Protein AF-A0A4P5W4E5-F1 (afdb_monomer)

Sequence (685 aa):
MIPLLLALTAPAHALDILLYQDASKSKQAQAALTKLGYAYTTATSSTFTTYVTSGTYELLVIDMPSTLPTGSWESAIASHVSRGGMVVMGYWNFDSSSSLQSTFSCSVASDLSSPGAIYRWDTTHPIFTTPYAISDITTRGDVGWADDGDEMRATGTATLPGGYASAVSTTRGAICEANSGATIYNGLLFDDYSGDQDSDGTKDIIELIANEIYYVIYGGCDEDSDGYDSTSTSCGGDDCDDTDAGINPGAAEIAYDGIDQDCDGADLTDVDGDGHDASSVGGDDCDDTDATIFPGATEVPYDGIDQDCDGADLIDVDGDGYDGTRGGGTDCDDTDATVHPGASEVADGVDEDCDGTVDETTDLHDDDGDGWTEEGGDCDDAESTVHPSATETCDGVDEDCDGTIDEETSCGDDDGDGYTEDTGDCHDGDASINPGATETLGNGIDDDCDGIVDDGGGDADGDGASPAGGDCDDGDDTTYAGAPELADGVDNDCDGTIDEGTTAYDDDGDGYSEDGGDCDDTDAFVHPDAPEFENGYDDDCDESVDEGGDRYDDDGDGVTERGGDCDDANADIHPGAAETENGVDDDCDGLVDEGTDAFDADADGTSPADGDCDDAEPWVNPDATERCNDVDDNCDGAVDEGCDGDTASADPSKDGAGDCGCGGGSPVAGALILASALAMARRRR

Mean predicted aligned error: 21.93 Å

Nearest PDB structures (foldseek):
  2d7j-assembly1_A  TM=6.694E-01  e=1.061E-05  Pyrococcus horikoshii OT3
  2a9v-assembly1_A  TM=6.216E-01  e=3.249E-06  Thermoplasma acidophilum
  5tw7-assembly1_D  TM=6.399E-01  e=7.143E-04  Neisseria gonorrhoeae
  5tw7-assembly2_E  TM=6.467E-01  e=9.924E-04  Neisseria gonorrhoeae
  5tw7-assembly2_B  TM=6.276E-01  e=9.292E-04  Neisseria gonorrhoeae

pLDDT: mean 82.84, std 15.13, range [28.61, 97.56]

Solvent-accessible surface area (backbone atoms only — not comparable to full-atom values): 40082 Å² total; per-residue (Å²): 143,79,86,82,82,78,80,80,71,85,78,72,82,79,72,40,31,35,35,38,68,33,92,59,90,65,50,42,70,64,48,12,42,55,74,73,65,56,68,68,48,78,40,48,44,87,43,36,36,60,53,53,66,64,64,74,52,46,36,40,40,35,42,32,76,74,62,70,58,49,77,70,33,67,63,27,52,47,62,31,46,77,71,79,30,26,35,43,36,24,47,48,65,52,79,80,32,66,68,54,28,62,63,50,30,33,43,70,61,42,82,23,60,68,67,69,43,40,25,62,59,47,80,74,46,50,46,38,45,34,91,45,77,51,75,66,52,66,45,74,56,68,78,78,79,69,49,40,13,31,23,26,17,60,36,94,85,25,43,58,52,22,13,57,40,100,57,84,54,83,48,36,13,30,34,36,37,10,80,77,47,28,28,35,43,31,30,43,40,68,67,33,46,66,39,46,88,87,67,86,81,58,37,48,65,31,38,37,52,32,4,43,55,46,27,42,74,50,63,70,27,42,72,59,68,73,80,58,31,19,54,46,92,88,58,62,35,64,18,76,40,51,79,40,78,66,30,22,71,82,40,72,72,60,64,77,72,80,51,48,22,36,48,85,80,60,46,46,50,46,74,58,70,74,82,53,32,22,44,91,87,66,44,66,15,78,44,56,77,41,73,67,30,27,72,73,39,77,64,60,66,60,74,80,50,47,23,29,47,86,80,60,46,47,32,45,72,56,68,74,82,54,36,11,50,85,62,65,47,62,14,80,44,42,78,40,72,68,33,29,72,73,47,70,59,56,87,77,81,49,48,22,30,47,83,78,65,52,19,81,85,39,53,76,29,49,73,60,70,74,81,55,12,48,73,72,42,21,79,46,48,78,46,79,62,31,24,71,79,43,70,57,55,90,78,78,51,52,22,36,46,86,77,64,52,16,45,101,38,68,76,12,48,66,47,66,74,80,48,17,49,77,78,59,27,81,40,38,77,38,71,66,32,26,73,83,46,68,68,65,54,51,75,82,49,42,22,33,56,85,81,70,60,45,91,70,82,85,58,80,69,74,80,76,51,20,77,59,58,47,26,78,43,78,75,45,92,67,30,25,58,75,41,79,54,48,85,78,80,44,52,17,24,59,85,79,63,56,17,58,99,34,68,77,31,50,74,56,68,74,80,46,14,54,74,68,58,23,80,44,45,76,42,73,66,31,26,75,83,36,76,56,51,93,76,81,48,52,26,29,56,82,86,60,66,41,66,95,45,65,81,50,50,77,50,66,70,79,58,15,44,74,71,49,28,79,43,51,78,40,63,75,32,29,71,74,47,73,47,56,93,75,82,48,47,24,27,50,84,81,60,56,19,58,94,38,55,74,33,49,73,55,69,72,82,54,16,47,69,79,44,26,75,43,58,78,43,78,63,30,25,64,86,42,74,60,50,87,73,87,42,47,22,26,46,81,83,56,63,36,71,86,72,83,77,84,85,88,84,85,82,95,78,82,86,79,87,83,87,89,82,90,81,88,80,84,87,82,87,82,86,81,90,83,88,89,83,90,81,88,83,86,79,91,131

Foldseek 3Di:
DDDDPDDDDDDDPQAAEEEEAPPFPVCLLVLLCVVVVHDYDYDDLACQLVVLQVLPHQEYEEFAPDDHRDDPNLVSVLVQVVVVGFYDYEHLPCQVPPSVCVSLQKHFLDWDLPAAWKQFQPQPPQLCPPPDNFHTQGAWPCPDPSRFFTFMAHHDPKDQRMFRDNYDDRGTGQWIAGPQLRYIYGRGRLSGGDDDVVPPVDGSSSSSSNSSVVCNQQVRQQQPPLPFGDCPPSTNTQFPDSPDSQAELPHDADAPPFDRRNSPPGHDQQQCPLPWGDVVNPTQFPDSVDSQAEQPHDADALPFDNRNSPPGGPQQQCPLPFGDVSNPTQFPDSNDSQQEQCHDADPDFDNSNRPPDHRQVHQPDQVCPLPAGNVSQFPCSNDNQADLPHDADPPFDNRNNPPFHRPPHQPGQQCPLPAGVVNPFPCSNDNQAECPHDAPAQPQHNRNNPPDHHPDDDADCPLPAHPSRAAPDSNDNQAGQPHDADPPFDRRNNPPDHRPPHQVDQQCPLPAGVVNVFPDSPDNQADCVHDADQPQDNRNNPPDHRPPDQPDQQCPLPAGVVSQFPCSVDNQAEQCHQADPDQDNSNNPPDHRPPHQPDQQCPLPAGNVNQFPDSNDSQQELVHDADQPQDNSNNPPDHRPPVPDDDDDDDDDDDDDDDDDDDDDDDDDDDDDDDDDDDDDDDDD

Structure (mmCIF, N/CA/C/O backbone):
data_AF-A0A4P5W4E5-F1
#
_entry.id   AF-A0A4P5W4E5-F1
#
loop_
_atom_site.group_PDB
_atom_site.id
_atom_site.type_symbol
_atom_site.label_atom_id
_atom_site.label_alt_id
_atom_site.label_comp_id
_atom_site.label_asym_id
_atom_site.label_entity_id
_atom_site.label_seq_id
_atom_site.pdbx_PDB_ins_code
_atom_site.Cartn_x
_atom_site.Cartn_y
_atom_site.Cartn_z
_atom_site.occupancy
_atom_site.B_iso_or_equiv
_atom_site.auth_seq_id
_atom_site.auth_comp_id
_atom_site.auth_asym_id
_atom_site.auth_atom_id
_atom_site.pdbx_PDB_model_num
ATOM 1 N N . MET A 1 1 ? -38.471 7.414 11.789 1.00 36.84 1 MET A N 1
ATOM 2 C CA . MET A 1 1 ? -38.963 6.470 12.818 1.00 36.84 1 MET A CA 1
ATOM 3 C C . MET A 1 1 ? -38.625 5.066 12.358 1.00 36.84 1 MET A C 1
ATOM 5 O O . MET A 1 1 ? -39.266 4.591 11.433 1.00 36.84 1 MET A O 1
ATOM 9 N N . ILE A 1 2 ? -37.620 4.442 12.967 1.00 28.61 2 ILE A N 1
ATOM 10 C CA . ILE A 1 2 ? -37.262 3.030 12.779 1.00 28.61 2 ILE A CA 1
ATOM 11 C C . ILE A 1 2 ? -36.905 2.518 14.182 1.00 28.61 2 ILE A C 1
ATOM 13 O O . ILE A 1 2 ? -36.068 3.151 14.824 1.00 28.61 2 ILE A O 1
ATOM 17 N N . PRO A 1 3 ? -37.547 1.462 14.710 1.00 39.03 3 PRO A N 1
ATOM 18 C CA . PRO A 1 3 ? -37.138 0.866 15.973 1.00 39.03 3 PRO A CA 1
ATOM 19 C C . PRO A 1 3 ? -35.997 -0.122 15.711 1.00 39.03 3 PRO A C 1
ATOM 21 O O . PRO A 1 3 ? -36.215 -1.174 15.110 1.00 39.03 3 PRO A O 1
ATOM 24 N N . LEU A 1 4 ? -34.786 0.209 16.162 1.00 32.41 4 LEU A N 1
ATOM 25 C CA . LEU A 1 4 ? -33.677 -0.740 16.163 1.00 32.41 4 LEU A CA 1
ATOM 26 C C . LEU A 1 4 ? -33.928 -1.773 17.270 1.00 32.41 4 LEU A C 1
ATOM 28 O O . LEU A 1 4 ? -33.843 -1.467 18.458 1.00 32.41 4 LEU A O 1
ATOM 32 N N . LEU A 1 5 ? -34.295 -2.988 16.871 1.00 39.00 5 LEU A N 1
ATOM 33 C CA . LEU A 1 5 ? -34.493 -4.111 17.779 1.00 39.00 5 LEU A CA 1
ATOM 34 C C . LEU A 1 5 ? -33.139 -4.792 18.018 1.00 39.00 5 LEU A C 1
ATOM 36 O O . LEU A 1 5 ? -32.816 -5.768 17.343 1.00 39.00 5 LEU A O 1
ATOM 40 N N . LEU A 1 6 ? -32.338 -4.262 18.945 1.00 32.84 6 LEU A N 1
ATOM 41 C CA . LEU A 1 6 ? -31.086 -4.913 19.327 1.00 32.84 6 LEU A CA 1
ATOM 42 C C . LEU A 1 6 ? -31.398 -6.156 20.173 1.00 32.84 6 LEU A C 1
ATOM 44 O O . LEU A 1 6 ? -32.130 -6.091 21.164 1.00 32.84 6 LEU A O 1
ATOM 48 N N . ALA A 1 7 ? -30.896 -7.308 19.737 1.00 34.34 7 ALA A N 1
ATOM 49 C CA . ALA A 1 7 ? -31.124 -8.575 20.413 1.00 34.34 7 ALA A CA 1
ATOM 50 C C . ALA A 1 7 ? -30.171 -8.704 21.605 1.00 34.34 7 ALA A C 1
ATOM 52 O O . ALA A 1 7 ? -28.970 -8.868 21.409 1.00 34.34 7 ALA A O 1
ATOM 53 N N . LEU A 1 8 ? -30.706 -8.682 22.830 1.00 31.12 8 LEU A N 1
ATOM 54 C CA . LEU A 1 8 ? -29.925 -9.096 23.992 1.00 31.12 8 LEU A CA 1
ATOM 55 C C . LEU A 1 8 ? -29.570 -10.584 23.883 1.00 31.12 8 LEU A C 1
ATOM 57 O O . LEU A 1 8 ? -30.403 -11.433 23.541 1.00 31.12 8 LEU A O 1
ATOM 61 N N . THR A 1 9 ? -28.317 -10.867 24.216 1.00 33.41 9 THR A N 1
ATOM 62 C CA . THR A 1 9 ? -27.758 -12.190 24.483 1.00 33.41 9 THR A CA 1
ATOM 63 C C . THR A 1 9 ? -28.463 -12.863 25.675 1.00 33.41 9 THR A C 1
ATOM 65 O O . THR A 1 9 ? -29.394 -12.319 26.274 1.00 33.41 9 THR A O 1
ATOM 68 N N . ALA A 1 10 ? -28.101 -14.117 25.975 1.00 29.52 10 ALA A N 1
ATOM 69 C CA . ALA A 1 10 ? -28.757 -14.897 27.028 1.00 29.52 10 ALA A CA 1
ATOM 70 C C . ALA A 1 10 ? -28.756 -14.143 28.376 1.00 29.52 10 ALA A C 1
ATOM 72 O O . ALA A 1 10 ? -27.764 -13.492 28.693 1.00 29.52 10 ALA A O 1
ATOM 73 N N . PRO A 1 11 ? -29.838 -14.221 29.174 1.00 30.94 11 PRO A N 1
ATOM 74 C CA . PRO A 1 11 ? -29.999 -13.339 30.320 1.00 30.94 11 PRO A CA 1
ATOM 75 C C . PRO A 1 11 ? -28.899 -13.567 31.358 1.00 30.94 11 PRO A C 1
ATOM 77 O O . PRO A 1 11 ? -28.690 -14.702 31.802 1.00 30.94 11 PRO A O 1
ATOM 80 N N . ALA A 1 12 ? -28.290 -12.463 31.800 1.00 40.44 12 ALA A N 1
ATOM 81 C CA . ALA A 1 12 ? -27.654 -12.375 33.108 1.00 40.44 12 ALA A CA 1
ATOM 82 C C . ALA A 1 12 ? -28.586 -12.973 34.178 1.00 40.44 12 ALA A C 1
ATOM 84 O O . ALA A 1 12 ? -29.815 -12.956 34.027 1.00 40.44 12 ALA A O 1
ATOM 85 N N . HIS A 1 13 ? -28.008 -13.558 35.231 1.00 48.34 13 HIS A N 1
ATOM 86 C CA . HIS A 1 13 ? -28.773 -14.294 36.239 1.00 48.34 13 HIS A CA 1
ATOM 87 C C . HIS A 1 13 ? -29.933 -13.437 36.769 1.00 48.34 13 HIS A C 1
ATOM 89 O O . HIS A 1 13 ? -29.733 -12.318 37.231 1.00 48.34 13 HIS A O 1
ATOM 95 N N . ALA A 1 14 ? -31.165 -13.944 36.665 1.00 64.75 14 ALA A N 1
ATOM 96 C CA . ALA A 1 14 ? -32.332 -13.194 37.107 1.00 64.75 14 ALA A CA 1
ATOM 97 C C . ALA A 1 14 ? -32.308 -13.086 38.639 1.00 64.75 14 ALA A C 1
ATOM 99 O O . ALA A 1 14 ? -32.556 -14.083 39.315 1.00 64.75 14 ALA A O 1
ATOM 100 N N . LEU A 1 15 ? -32.016 -11.882 39.141 1.00 83.00 15 LEU A N 1
ATOM 101 C CA . LEU A 1 15 ? -31.786 -11.577 40.555 1.00 83.00 15 LEU A CA 1
ATOM 102 C C . LEU A 1 15 ? -32.822 -12.236 41.487 1.00 83.00 15 LEU A C 1
ATOM 104 O O . LEU A 1 15 ? -34.023 -11.949 41.415 1.00 83.00 15 LEU A O 1
ATOM 108 N N . ASP A 1 16 ? -32.358 -13.088 42.402 1.00 91.25 16 ASP A N 1
ATOM 109 C CA . ASP A 1 16 ? -33.216 -13.823 43.334 1.00 91.25 16 ASP A CA 1
ATOM 110 C C . ASP A 1 16 ? -33.556 -12.947 44.559 1.00 91.25 16 ASP A C 1
ATOM 112 O O . ASP A 1 16 ? -32.842 -12.909 45.568 1.00 91.25 16 ASP A O 1
ATOM 116 N N . ILE A 1 17 ? -34.687 -12.234 44.492 1.00 95.69 17 ILE A N 1
ATOM 117 C CA . ILE A 1 17 ? -35.141 -11.310 45.548 1.00 95.69 17 ILE A CA 1
ATOM 118 C C . ILE A 1 17 ? -36.043 -12.005 46.580 1.00 95.69 17 ILE A C 1
ATOM 120 O O . ILE A 1 17 ? -37.057 -12.633 46.241 1.00 95.69 17 ILE A O 1
ATOM 124 N N . LEU A 1 18 ? -35.752 -11.803 47.871 1.00 97.44 18 LEU A N 1
ATOM 125 C CA . LEU A 1 18 ? -36.636 -12.183 48.975 1.00 97.44 18 LEU A CA 1
ATOM 126 C C . LEU A 1 18 ? -37.345 -10.971 49.590 1.00 97.44 18 LEU A C 1
ATOM 128 O O . LEU A 1 18 ? -36.722 -10.130 50.232 1.00 97.44 18 LEU A O 1
ATOM 132 N N . LEU A 1 19 ? -38.675 -10.951 49.502 1.00 96.62 19 LEU A N 1
ATOM 133 C CA . LEU A 1 19 ? -39.520 -9.963 50.172 1.00 96.62 19 LEU A CA 1
ATOM 134 C C . LEU A 1 19 ? -40.035 -10.508 51.513 1.00 96.62 19 LEU A C 1
ATOM 136 O O . LEU A 1 19 ? -40.826 -11.456 51.539 1.00 96.62 19 LEU A O 1
ATOM 140 N N . TYR A 1 20 ? -39.679 -9.872 52.628 1.00 95.38 20 TYR A N 1
ATOM 141 C CA . TYR A 1 20 ? -40.405 -10.009 53.892 1.00 95.38 20 TYR A CA 1
ATOM 142 C C . TYR A 1 20 ? -41.242 -8.761 54.138 1.00 95.38 20 TYR A C 1
ATOM 144 O O . TYR A 1 20 ? -40.702 -7.686 54.362 1.00 95.38 20 TYR A O 1
ATOM 152 N N . GLN A 1 21 ? -42.564 -8.910 54.123 1.00 89.62 21 GLN A N 1
ATOM 153 C CA . GLN A 1 21 ? -43.474 -7.818 54.439 1.00 89.62 21 GLN A CA 1
ATOM 154 C C . GLN A 1 21 ? -44.576 -8.321 55.369 1.00 89.62 21 GLN A C 1
ATOM 156 O O . GLN A 1 21 ? -45.424 -9.135 54.987 1.00 89.62 21 GLN A O 1
ATOM 161 N N . ASP A 1 22 ? -44.542 -7.846 56.609 1.00 73.31 22 ASP A N 1
ATOM 162 C CA . ASP A 1 22 ? -45.410 -8.299 57.692 1.00 73.31 22 ASP A CA 1
ATOM 163 C C . ASP A 1 22 ? -46.606 -7.354 57.857 1.00 73.31 22 ASP A C 1
ATOM 165 O O . ASP A 1 22 ? -46.410 -6.157 58.010 1.00 73.31 22 ASP A O 1
ATOM 169 N N . ALA A 1 23 ? -47.834 -7.893 57.820 1.00 62.66 23 ALA A N 1
ATOM 170 C CA . ALA A 1 23 ? -49.099 -7.238 58.207 1.00 62.66 23 ALA A CA 1
ATOM 171 C C . ALA A 1 23 ? -49.368 -5.792 57.704 1.00 62.66 23 ALA A C 1
ATOM 173 O O . ALA A 1 23 ? -50.338 -5.171 58.149 1.00 62.66 23 ALA A O 1
ATOM 174 N N . SER A 1 24 ? -48.559 -5.289 56.768 1.00 63.31 24 SER A N 1
ATOM 175 C CA . SER A 1 24 ? -48.540 -3.898 56.324 1.00 63.31 24 SER A CA 1
ATOM 176 C C . SER A 1 24 ? -49.894 -3.482 55.767 1.00 63.31 24 SER A C 1
ATOM 178 O O . SER A 1 24 ? -50.545 -4.206 55.003 1.00 63.31 24 SER A O 1
ATOM 180 N N . LYS A 1 25 ? -50.340 -2.294 56.166 1.00 70.88 25 LYS A N 1
ATOM 181 C CA . LYS A 1 25 ? -51.621 -1.728 55.737 1.00 70.88 25 LYS A CA 1
ATOM 182 C C . LYS A 1 25 ? -51.551 -1.245 54.290 1.00 70.88 25 LYS A C 1
ATOM 184 O O . LYS A 1 25 ? -52.568 -1.310 53.600 1.00 70.88 25 LYS A O 1
ATOM 189 N N . SER A 1 26 ? -50.381 -0.792 53.836 1.00 77.44 26 SER A N 1
ATOM 190 C CA . SER A 1 26 ? -50.183 -0.158 52.527 1.00 77.44 26 SER A CA 1
ATOM 191 C C . SER A 1 26 ? -49.352 -0.978 51.536 1.00 77.44 26 SER A C 1
ATOM 193 O O . SER A 1 26 ? -49.373 -0.642 50.355 1.00 77.44 26 SER A O 1
ATOM 195 N N . LYS A 1 27 ? -48.661 -2.048 51.967 1.00 88.69 27 LYS A N 1
ATOM 196 C CA . LYS A 1 27 ? -47.899 -2.974 51.098 1.00 88.69 27 LYS A CA 1
ATOM 197 C C . LYS A 1 27 ? -46.859 -2.303 50.184 1.00 88.69 27 LYS A C 1
ATOM 199 O O . LYS A 1 27 ? -46.694 -2.673 49.024 1.00 88.69 27 LYS A O 1
ATOM 204 N N . GLN A 1 28 ? -46.131 -1.323 50.710 1.00 91.31 28 GLN A N 1
ATOM 205 C CA . GLN A 1 28 ? -45.335 -0.405 49.886 1.00 91.31 28 GLN A CA 1
ATOM 206 C C . GLN A 1 28 ? -44.097 -1.051 49.259 1.00 91.31 28 GLN A C 1
ATOM 208 O O . GLN A 1 28 ? -43.925 -0.945 48.051 1.00 91.31 28 GLN A O 1
ATOM 213 N N . ALA A 1 29 ? -43.317 -1.824 50.021 1.00 93.19 29 ALA A N 1
ATOM 214 C CA . ALA A 1 29 ? -42.176 -2.566 49.476 1.00 93.19 29 ALA A CA 1
ATOM 215 C C . ALA A 1 29 ? -42.573 -3.567 48.367 1.00 93.19 29 ALA A C 1
ATOM 217 O O . ALA A 1 29 ? -41.891 -3.681 47.351 1.00 93.19 29 ALA A O 1
ATOM 218 N N . GLN A 1 30 ? -43.728 -4.237 48.499 1.00 94.56 30 GLN A N 1
ATOM 219 C CA . GLN A 1 30 ? -44.284 -5.053 47.413 1.00 94.56 30 GLN A CA 1
ATOM 220 C C . GLN A 1 30 ? -44.621 -4.204 46.170 1.00 94.56 30 GLN A C 1
ATOM 222 O O . GLN A 1 30 ? -44.399 -4.646 45.041 1.00 94.56 30 GLN A O 1
ATOM 227 N N . ALA A 1 31 ? -45.172 -3.001 46.361 1.00 94.38 31 ALA A N 1
ATOM 228 C CA . ALA A 1 31 ? -45.505 -2.092 45.267 1.00 94.38 31 ALA A CA 1
ATOM 229 C C . ALA A 1 31 ? -44.253 -1.548 44.559 1.00 94.38 31 ALA A C 1
ATOM 231 O O . ALA A 1 31 ? -44.268 -1.474 43.336 1.00 94.38 31 ALA A O 1
ATOM 232 N N . ALA A 1 32 ? -43.172 -1.260 45.293 1.00 96.00 32 ALA A N 1
ATOM 233 C CA . ALA A 1 32 ? -41.890 -0.811 44.747 1.00 96.00 32 ALA A CA 1
ATOM 234 C C . ALA A 1 32 ? -41.263 -1.868 43.824 1.00 96.00 32 ALA A C 1
ATOM 236 O O . ALA A 1 32 ? -41.048 -1.601 42.645 1.00 96.00 32 ALA A O 1
ATOM 237 N N . LEU A 1 33 ? -41.116 -3.109 44.308 1.00 95.06 33 LEU A N 1
ATOM 238 C CA . LEU A 1 33 ? -40.672 -4.246 43.484 1.00 95.06 33 LEU A CA 1
ATOM 239 C C . LEU A 1 33 ? -41.556 -4.455 42.244 1.00 95.06 33 LEU A C 1
ATOM 241 O O . LEU A 1 33 ? -41.061 -4.756 41.163 1.00 95.06 33 LEU A O 1
ATOM 245 N N . THR A 1 34 ? -42.870 -4.253 42.384 1.00 94.00 34 THR A N 1
ATOM 246 C CA . THR A 1 34 ? -43.810 -4.355 41.257 1.00 94.00 34 THR A CA 1
ATOM 247 C C . THR A 1 34 ? -43.674 -3.185 40.265 1.00 94.00 34 THR A C 1
ATOM 249 O O . THR A 1 34 ? -43.830 -3.415 39.068 1.00 94.00 34 THR A O 1
ATOM 252 N N . LYS A 1 35 ? -43.365 -1.957 40.720 1.00 92.06 35 LYS A N 1
ATOM 253 C CA . LYS A 1 35 ? -43.110 -0.774 39.865 1.00 92.06 35 LYS A CA 1
ATOM 254 C C . LYS A 1 35 ? -41.807 -0.939 39.069 1.00 92.06 35 LYS A C 1
ATOM 256 O O . LYS A 1 35 ? -41.793 -0.600 37.892 1.00 92.06 35 LYS A O 1
ATOM 261 N N . LEU A 1 36 ? -40.784 -1.559 39.665 1.00 91.75 36 LEU A N 1
ATOM 262 C CA . LEU A 1 36 ? -39.530 -1.949 38.998 1.00 91.75 36 LEU A CA 1
ATOM 263 C C . LEU A 1 36 ? -39.660 -3.179 38.077 1.00 91.75 36 LEU A C 1
ATOM 265 O O . LEU A 1 36 ? -38.757 -3.466 37.301 1.00 91.75 36 LEU A O 1
ATOM 269 N N . GLY A 1 37 ? -40.759 -3.935 38.161 1.00 92.25 37 GLY A N 1
ATOM 270 C CA . GLY A 1 37 ? -40.972 -5.147 37.362 1.00 92.25 37 GLY A CA 1
ATOM 271 C C . GLY A 1 37 ? -40.239 -6.402 37.856 1.00 92.25 37 GLY A C 1
ATOM 272 O O . GLY A 1 37 ? -40.313 -7.438 37.194 1.00 92.25 37 GLY A O 1
ATOM 273 N N . TYR A 1 38 ? -39.579 -6.358 39.018 1.00 91.44 38 TYR A N 1
ATOM 274 C CA . TYR A 1 38 ? -38.835 -7.500 39.549 1.00 91.44 38 TYR A CA 1
ATOM 275 C C . TYR A 1 38 ? -39.738 -8.633 40.056 1.00 91.44 38 TYR A C 1
ATOM 277 O O . TYR A 1 38 ? -40.759 -8.422 40.720 1.00 91.44 38 TYR A O 1
ATOM 285 N N . ALA A 1 39 ? -39.305 -9.871 39.805 1.00 92.31 39 ALA A N 1
ATOM 286 C CA . ALA A 1 39 ? -39.844 -11.056 40.460 1.00 92.31 39 ALA A CA 1
ATOM 287 C C . ALA A 1 39 ? -39.279 -11.184 41.887 1.00 92.31 39 ALA A C 1
ATOM 289 O O . ALA A 1 39 ? -38.142 -10.815 42.153 1.00 92.31 39 ALA A O 1
ATOM 290 N N . TYR A 1 40 ? -40.074 -11.715 42.818 1.00 94.38 40 TYR A N 1
ATOM 291 C CA . TYR A 1 40 ? -39.660 -11.900 44.211 1.00 94.38 40 TYR A CA 1
ATOM 292 C C . TYR A 1 40 ? -40.377 -13.082 44.864 1.00 94.38 40 TYR A C 1
ATOM 294 O O . TYR A 1 40 ? -41.544 -13.371 44.576 1.00 94.38 40 TYR A O 1
ATOM 302 N N . THR A 1 41 ? -39.713 -13.723 45.826 1.00 96.19 41 THR A N 1
ATOM 303 C CA . THR A 1 41 ? -40.347 -14.703 46.717 1.00 96.19 41 THR A CA 1
ATOM 304 C C . THR A 1 41 ? -40.777 -14.036 48.020 1.00 96.19 41 THR A C 1
ATOM 306 O O . THR A 1 41 ? -39.977 -13.415 48.712 1.00 96.19 41 THR A O 1
ATOM 309 N N . THR A 1 42 ? -42.049 -14.184 48.403 1.00 94.94 42 THR A N 1
ATOM 310 C CA . THR A 1 42 ? -42.546 -13.659 49.685 1.00 94.94 42 THR A CA 1
ATOM 311 C C . THR A 1 42 ? -42.277 -14.629 50.840 1.00 94.94 42 THR A C 1
ATOM 313 O O . THR A 1 42 ? -42.753 -15.768 50.847 1.00 94.94 42 THR A O 1
ATOM 316 N N . ALA A 1 43 ? -41.565 -14.163 51.863 1.00 94.44 43 ALA A N 1
ATOM 317 C CA . ALA A 1 43 ? -41.368 -14.866 53.124 1.00 94.44 43 ALA A CA 1
ATOM 318 C C . ALA A 1 43 ? -42.520 -14.627 54.120 1.00 94.44 43 ALA A C 1
ATOM 320 O O . ALA A 1 43 ? -43.167 -13.583 54.131 1.00 94.44 43 ALA A O 1
ATOM 321 N N . THR A 1 44 ? -42.742 -15.591 55.017 1.00 93.19 44 THR A N 1
ATOM 322 C CA . THR A 1 44 ? -43.600 -15.440 56.204 1.00 93.19 44 THR A CA 1
ATOM 323 C C . THR A 1 44 ? -42.747 -15.475 57.470 1.00 93.19 44 THR A C 1
ATOM 325 O O . THR A 1 44 ? -41.600 -15.927 57.437 1.00 93.19 44 THR A O 1
ATOM 328 N N . SER A 1 45 ? -43.298 -15.048 58.614 1.00 92.44 45 SER A N 1
ATOM 329 C CA . SER A 1 45 ? -42.563 -15.018 59.894 1.00 92.44 45 SER A CA 1
ATOM 330 C C . SER A 1 45 ? -41.967 -16.391 60.274 1.00 92.44 45 SER A C 1
ATOM 332 O O . SER A 1 45 ? -40.928 -16.466 60.929 1.00 92.44 45 SER A O 1
ATOM 334 N N . SER A 1 46 ? -42.554 -17.500 59.805 1.00 93.62 46 SER A N 1
ATOM 335 C CA . SER A 1 46 ? -42.020 -18.854 60.016 1.00 93.62 46 SER A CA 1
ATOM 336 C C . SER A 1 46 ? -41.044 -19.360 58.946 1.00 93.62 46 SER A C 1
ATOM 338 O O . SER A 1 46 ? -40.436 -20.403 59.167 1.00 93.62 46 SER A O 1
ATOM 340 N N . THR A 1 47 ? -40.911 -18.695 57.791 1.00 95.00 47 THR A N 1
ATOM 341 C CA . THR A 1 47 ? -40.035 -19.148 56.688 1.00 95.00 47 THR A CA 1
ATOM 342 C C . THR A 1 47 ? -38.848 -18.231 56.405 1.00 95.00 47 THR A C 1
ATOM 344 O O . THR A 1 47 ? -37.836 -18.728 55.918 1.00 95.00 47 THR A O 1
ATOM 347 N N . PHE A 1 48 ? -38.927 -16.940 56.752 1.00 96.00 48 PHE A N 1
ATOM 348 C CA . PHE A 1 48 ? -37.892 -15.936 56.468 1.00 96.00 48 PHE A CA 1
ATOM 349 C C . PHE A 1 48 ? -36.478 -16.396 56.840 1.00 96.00 48 PHE A C 1
ATOM 351 O O . PHE A 1 48 ? -35.623 -16.506 55.968 1.00 96.00 48 PHE A O 1
ATOM 358 N N . THR A 1 49 ? -36.252 -16.762 58.106 1.00 96.38 49 THR A N 1
ATOM 359 C CA . THR A 1 49 ? -34.936 -17.209 58.588 1.00 96.38 49 THR A CA 1
ATOM 360 C C . THR A 1 49 ? -34.401 -18.385 57.773 1.00 96.38 49 THR A C 1
ATOM 362 O O . THR A 1 49 ? -33.230 -18.393 57.418 1.00 96.38 49 THR A O 1
ATOM 365 N N . THR A 1 50 ? -35.252 -19.355 57.416 1.00 95.81 50 THR A N 1
ATOM 366 C CA . THR A 1 50 ? -34.857 -20.506 56.589 1.00 95.81 50 THR A CA 1
ATOM 367 C C . THR A 1 50 ? -34.456 -20.084 55.179 1.00 95.81 50 THR A C 1
ATOM 369 O O . THR A 1 50 ? -33.446 -20.572 54.681 1.00 95.81 50 THR A O 1
ATOM 372 N N . TYR A 1 51 ? -35.201 -19.167 54.560 1.00 96.38 51 TYR A N 1
ATOM 373 C CA . TYR A 1 51 ? -34.897 -18.647 53.228 1.00 96.38 51 TYR A CA 1
ATOM 374 C C . TYR A 1 51 ? -33.596 -17.832 53.211 1.00 96.38 51 TYR A C 1
ATOM 376 O O . TYR A 1 51 ? -32.711 -18.152 52.423 1.00 96.38 51 TYR A O 1
ATOM 384 N N . VAL A 1 52 ? -33.396 -16.894 54.142 1.00 95.69 52 VAL A N 1
ATOM 385 C CA . VAL A 1 52 ? -32.137 -16.125 54.237 1.00 95.69 52 VAL A CA 1
ATOM 386 C C . VAL A 1 52 ? -30.931 -17.046 54.479 1.00 95.69 52 VAL A C 1
ATOM 388 O O . VAL A 1 52 ? -29.911 -16.929 53.802 1.00 95.69 52 VAL A O 1
ATOM 391 N N . THR A 1 53 ? -31.050 -18.029 55.385 1.00 94.50 53 THR A N 1
ATOM 392 C CA . THR A 1 53 ? -29.955 -18.988 55.652 1.00 94.50 53 THR A CA 1
ATOM 393 C C . THR A 1 53 ? -29.729 -20.025 54.550 1.00 94.50 53 THR A C 1
ATOM 395 O O . THR A 1 53 ? -28.733 -20.741 54.611 1.00 94.50 53 THR A O 1
ATOM 398 N N . SER A 1 54 ? -30.620 -20.133 53.557 1.00 92.12 54 SER A N 1
ATOM 399 C CA . SER A 1 54 ? -30.400 -21.026 52.410 1.00 92.12 54 SER A CA 1
ATOM 400 C C . SER A 1 54 ? -29.321 -20.503 51.460 1.00 92.12 54 SER A C 1
ATOM 402 O O . SER A 1 54 ? -28.719 -21.290 50.737 1.00 92.12 54 SER A O 1
ATOM 404 N N . GLY A 1 55 ? -29.053 -19.192 51.502 1.00 85.06 55 GLY A N 1
ATOM 405 C CA . GLY A 1 55 ? -28.030 -18.539 50.694 1.00 85.06 55 GLY A CA 1
ATOM 406 C C . GLY A 1 55 ? -28.410 -18.291 49.235 1.00 85.06 55 GLY A C 1
ATOM 407 O O . GLY A 1 55 ? -27.566 -17.763 48.528 1.00 85.06 55 GLY A O 1
ATOM 408 N N . THR A 1 56 ? -29.629 -18.642 48.804 1.00 88.19 56 THR A N 1
ATOM 409 C CA . THR A 1 56 ? -30.073 -18.519 47.401 1.00 88.19 56 THR A CA 1
ATOM 410 C C . THR A 1 56 ? -30.446 -17.103 46.986 1.00 88.19 56 THR A C 1
ATOM 412 O O . THR A 1 56 ? -30.356 -16.790 45.815 1.00 88.19 56 THR A O 1
ATOM 415 N N . TYR A 1 57 ? -30.909 -16.278 47.926 1.00 92.88 57 TYR A N 1
ATOM 416 C CA . TYR A 1 57 ? -31.358 -14.919 47.635 1.00 92.88 57 TYR A CA 1
ATOM 417 C C . TYR A 1 57 ? -30.195 -13.939 47.718 1.00 92.88 57 TYR A C 1
ATOM 419 O O . TYR A 1 57 ? -29.379 -14.038 48.642 1.00 92.88 57 TYR A O 1
ATOM 427 N N . GLU A 1 58 ? -30.169 -13.005 46.774 1.00 92.12 58 GLU A N 1
ATOM 428 C CA . GLU A 1 58 ? -29.118 -12.003 46.567 1.00 92.12 58 GLU A CA 1
ATOM 429 C C . GLU A 1 58 ? -29.499 -10.667 47.215 1.00 92.12 58 GLU A C 1
ATOM 431 O O . GLU A 1 58 ? -28.664 -10.057 47.878 1.00 92.12 58 GLU A O 1
ATOM 436 N N . LEU A 1 59 ? -30.780 -10.284 47.117 1.00 94.56 59 LEU A N 1
ATOM 437 C CA . LEU A 1 59 ? -31.360 -9.099 47.754 1.00 94.56 59 LEU A CA 1
ATOM 438 C C . LEU A 1 59 ? -32.467 -9.479 48.749 1.00 94.56 59 LEU A C 1
ATOM 440 O O . LEU A 1 59 ? -33.409 -10.209 48.419 1.00 94.56 59 LEU A O 1
ATOM 444 N N . LEU A 1 60 ? -32.404 -8.914 49.957 1.00 97.56 60 LEU A N 1
ATOM 445 C CA . LEU A 1 60 ? -33.496 -8.937 50.933 1.00 97.56 60 LEU A CA 1
ATOM 446 C C . LEU A 1 60 ? -34.209 -7.580 50.975 1.00 97.56 60 LEU A C 1
ATOM 448 O O . LEU A 1 60 ? -33.626 -6.583 51.394 1.00 97.56 60 LEU A O 1
ATOM 452 N N . VAL A 1 61 ? -35.499 -7.560 50.641 1.00 97.19 61 VAL A N 1
ATOM 453 C CA . VAL A 1 61 ? -36.372 -6.396 50.855 1.00 97.19 61 VAL A CA 1
ATOM 454 C C . VAL A 1 61 ? -37.248 -6.664 52.075 1.00 97.19 61 VAL A C 1
ATOM 456 O O . VAL A 1 61 ? -38.005 -7.638 52.111 1.00 97.19 61 VAL A O 1
ATOM 459 N N . ILE A 1 62 ? -37.124 -5.830 53.106 1.00 95.31 62 ILE A N 1
ATOM 460 C CA . ILE A 1 62 ? -37.656 -6.094 54.446 1.00 95.31 62 ILE A CA 1
ATOM 461 C C . ILE A 1 62 ? -38.492 -4.899 54.924 1.00 95.31 62 ILE A C 1
ATOM 463 O O . ILE A 1 62 ? -37.970 -3.823 55.186 1.00 95.31 62 ILE A O 1
ATOM 467 N N . ASP A 1 63 ? -39.795 -5.104 55.093 1.00 92.38 63 ASP A N 1
ATOM 468 C CA . ASP A 1 63 ? -40.738 -4.129 55.651 1.00 92.38 63 ASP A CA 1
ATOM 469 C C . ASP A 1 63 ? -41.395 -4.725 56.903 1.00 92.38 63 ASP A C 1
ATOM 471 O O . ASP A 1 63 ? -42.242 -5.627 56.821 1.00 92.38 63 ASP A O 1
ATOM 475 N N . MET A 1 64 ? -40.940 -4.264 58.072 1.00 88.81 64 MET A N 1
ATOM 476 C CA . MET A 1 64 ? -41.349 -4.776 59.382 1.00 88.81 64 MET A CA 1
ATOM 477 C C . MET A 1 64 ? -41.930 -3.669 60.260 1.00 88.81 64 MET A C 1
ATOM 479 O O . MET A 1 64 ? -41.238 -3.173 61.153 1.00 88.81 64 MET A O 1
ATOM 483 N N . PRO A 1 65 ? -43.210 -3.305 60.066 1.00 84.12 65 PRO A N 1
ATOM 484 C CA . PRO A 1 65 ? -43.916 -2.392 60.953 1.00 84.12 65 PRO A CA 1
ATOM 485 C C . PRO A 1 65 ? -44.422 -3.058 62.244 1.00 84.12 65 PRO A C 1
ATOM 487 O O . PRO A 1 65 ? -44.843 -2.336 63.142 1.00 84.12 65 PRO A O 1
ATOM 490 N N . SER A 1 66 ? -44.442 -4.401 62.382 1.00 82.56 66 SER A N 1
ATOM 491 C CA . SER A 1 66 ? -44.897 -5.018 63.647 1.00 82.56 66 SER A CA 1
ATOM 492 C C . SER A 1 66 ? -44.397 -6.442 63.964 1.00 82.56 66 SER A C 1
ATOM 494 O O . SER A 1 66 ? -43.809 -6.675 65.025 1.00 82.56 66 SER A O 1
ATOM 496 N N . THR A 1 67 ? -44.647 -7.431 63.104 1.00 86.62 67 THR A N 1
ATOM 497 C CA . THR A 1 67 ? -44.455 -8.864 63.378 1.00 86.62 67 THR A CA 1
ATOM 498 C C . THR A 1 67 ? -43.060 -9.327 62.986 1.00 86.62 67 THR A C 1
ATOM 500 O O . THR A 1 67 ? -42.754 -9.571 61.815 1.00 86.62 67 THR A O 1
ATOM 503 N N . LEU A 1 68 ? -42.240 -9.577 64.003 1.00 90.25 68 LEU A N 1
ATOM 504 C CA . LEU A 1 68 ? -40.905 -10.137 63.828 1.00 90.25 68 LEU A CA 1
ATOM 505 C C . LEU A 1 68 ? -40.932 -11.535 63.174 1.00 90.25 68 LEU A C 1
ATOM 507 O O . LEU A 1 68 ? -41.827 -12.348 63.458 1.00 90.25 68 LEU A O 1
ATOM 511 N N . PRO A 1 69 ? -39.918 -11.878 62.364 1.00 94.00 69 PRO A N 1
ATOM 512 C CA . PRO A 1 69 ? -39.634 -13.255 62.004 1.00 94.00 69 PRO A CA 1
ATOM 513 C C . PRO A 1 69 ? -39.314 -14.122 63.232 1.00 94.00 69 PRO A C 1
ATOM 515 O O . PRO A 1 69 ? -38.874 -13.652 64.282 1.00 94.00 69 PRO A O 1
ATOM 518 N N . THR A 1 70 ? -39.504 -15.430 63.096 1.00 93.19 70 THR A N 1
ATOM 519 C CA . THR A 1 70 ? -39.163 -16.416 64.130 1.00 93.19 70 THR A CA 1
ATOM 520 C C . THR A 1 70 ? -37.778 -17.025 63.904 1.00 93.19 70 THR A C 1
ATOM 522 O O . THR A 1 70 ? -37.313 -17.183 62.775 1.00 93.19 70 THR A O 1
ATOM 525 N N . GLY A 1 71 ? -37.113 -17.415 64.995 1.00 91.31 71 GLY A N 1
ATOM 526 C CA . GLY A 1 71 ? -35.743 -17.933 64.961 1.00 91.31 71 GLY A CA 1
ATOM 527 C C . GLY A 1 71 ? -34.688 -16.826 65.045 1.00 91.31 71 GLY A C 1
ATOM 528 O O . GLY A 1 71 ? -34.972 -15.720 65.494 1.00 91.31 71 GLY A O 1
ATOM 529 N N . SER A 1 72 ? -33.454 -17.138 64.650 1.00 93.62 72 SER A N 1
ATOM 530 C CA . SER A 1 72 ? -32.292 -16.238 64.706 1.00 93.62 72 SER A CA 1
ATOM 531 C C . SER A 1 72 ? -32.193 -15.346 63.461 1.00 93.62 72 SER A C 1
ATOM 533 O O . SER A 1 72 ? -31.201 -15.397 62.734 1.00 93.62 72 SER A O 1
ATOM 535 N N . TRP A 1 73 ? -33.249 -14.584 63.181 1.00 94.94 73 TRP A N 1
ATOM 536 C CA . TRP A 1 73 ? -33.398 -13.834 61.931 1.00 94.94 73 TRP A CA 1
ATOM 537 C C . TRP A 1 73 ? -32.400 -12.674 61.794 1.00 94.94 73 TRP A C 1
ATOM 539 O O . TRP A 1 73 ? -31.805 -12.531 60.732 1.00 94.94 73 TRP A O 1
ATOM 549 N N . GLU A 1 74 ? -32.119 -11.925 62.866 1.00 95.44 74 GLU A N 1
ATOM 550 C CA . GLU A 1 74 ? -31.101 -10.857 62.853 1.00 95.44 74 GLU A CA 1
ATOM 551 C C . GLU A 1 74 ? -29.721 -11.397 62.454 1.00 95.44 74 GLU A C 1
ATOM 553 O O . GLU A 1 74 ? -29.027 -10.838 61.610 1.00 95.44 74 GLU A O 1
ATOM 558 N N . SER A 1 75 ? -29.335 -12.542 63.028 1.00 95.62 75 SER A N 1
ATOM 559 C CA . SER A 1 75 ? -28.072 -13.212 62.710 1.00 95.62 75 SER A CA 1
ATOM 560 C C . SER A 1 75 ? -28.054 -13.789 61.293 1.00 95.62 75 SER A C 1
ATOM 562 O O . SER A 1 75 ? -26.979 -13.943 60.721 1.00 95.62 75 SER A O 1
ATOM 564 N N . ALA A 1 76 ? -29.220 -14.107 60.720 1.00 96.62 76 ALA A N 1
ATOM 565 C CA . ALA A 1 76 ? -29.328 -14.523 59.326 1.00 96.62 76 ALA A CA 1
ATOM 566 C C . ALA A 1 76 ? -29.095 -13.339 58.373 1.00 96.62 76 ALA A C 1
ATOM 568 O O . ALA A 1 76 ? -28.357 -13.507 57.408 1.00 96.62 76 ALA A O 1
ATOM 569 N N . ILE A 1 77 ? -29.638 -12.151 58.680 1.00 97.12 77 ILE A N 1
ATOM 570 C CA . ILE A 1 77 ? -29.370 -10.907 57.933 1.00 97.12 77 ILE A CA 1
ATOM 571 C C . ILE A 1 77 ? -27.882 -10.542 58.031 1.00 97.12 77 ILE A C 1
ATOM 573 O O . ILE A 1 77 ? -27.232 -10.363 57.007 1.00 97.12 77 ILE A O 1
ATOM 577 N N . ALA A 1 78 ? -27.300 -10.544 59.235 1.00 95.44 78 ALA A N 1
ATOM 578 C CA . ALA A 1 78 ? -25.867 -10.289 59.415 1.00 95.44 78 ALA A CA 1
ATOM 579 C C . ALA A 1 78 ? -24.985 -11.273 58.619 1.00 95.44 78 ALA A C 1
ATOM 581 O O . ALA A 1 78 ? -24.000 -10.874 58.007 1.00 95.44 78 ALA A O 1
ATOM 582 N N . SER A 1 79 ? -25.376 -12.552 58.568 1.00 94.81 79 SER A N 1
ATOM 583 C CA . SER A 1 79 ? -24.707 -13.587 57.766 1.00 94.81 79 SER A CA 1
ATOM 584 C C . SER A 1 79 ? -25.013 -13.519 56.261 1.00 94.81 79 SER A C 1
ATOM 586 O O . SER A 1 79 ? -24.447 -14.305 55.497 1.00 94.81 79 SER A O 1
ATOM 588 N N . HIS A 1 80 ? -25.942 -12.671 55.823 1.00 94.88 80 HIS A N 1
ATOM 589 C CA . HIS A 1 80 ? -26.213 -12.399 54.415 1.00 94.88 80 HIS A CA 1
ATOM 590 C C . HIS A 1 80 ? -25.356 -11.225 53.936 1.00 94.88 80 HIS A C 1
ATOM 592 O O . HIS A 1 80 ? -24.573 -11.410 53.009 1.00 94.88 80 HIS A O 1
ATOM 598 N N . VAL A 1 81 ? -25.371 -10.109 54.671 1.00 92.38 81 VAL A N 1
ATOM 599 C CA . VAL A 1 81 ? -24.485 -8.954 54.434 1.00 92.38 81 VAL A CA 1
ATOM 600 C C . VAL A 1 81 ? -23.011 -9.375 54.457 1.00 92.38 81 VAL A C 1
ATOM 602 O O . VAL A 1 81 ? -22.256 -9.047 53.551 1.00 92.38 81 VAL A O 1
ATOM 605 N N . SER A 1 82 ? -22.597 -10.228 55.405 1.00 90.31 82 SER A N 1
ATOM 606 C CA . SER A 1 82 ? -21.214 -10.738 55.461 1.00 90.31 82 SER A CA 1
ATOM 607 C C . SER A 1 82 ? -20.809 -11.671 54.304 1.00 90.31 82 SER A C 1
ATOM 609 O O . SER A 1 82 ? -19.707 -12.219 54.334 1.00 90.31 82 SER A O 1
ATOM 611 N N . ARG A 1 83 ? -21.708 -11.947 53.351 1.00 87.44 83 ARG A N 1
ATOM 612 C CA . ARG A 1 83 ? -21.449 -12.698 52.111 1.00 87.44 83 ARG A CA 1
ATOM 613 C C . ARG A 1 83 ? -21.559 -11.810 50.859 1.00 87.44 83 ARG A C 1
ATOM 615 O O . ARG A 1 83 ? -21.608 -12.367 49.772 1.00 87.44 83 ARG A O 1
ATOM 622 N N . GLY A 1 84 ? -21.639 -10.485 51.016 1.00 84.88 84 GLY A N 1
ATOM 623 C CA . GLY A 1 84 ? -21.907 -9.543 49.920 1.00 84.88 84 GLY A CA 1
ATOM 624 C C . GLY A 1 84 ? -23.388 -9.435 49.536 1.00 84.88 84 GLY A C 1
ATOM 625 O O . GLY A 1 84 ? -23.705 -8.929 48.474 1.00 84.88 84 GLY A O 1
ATOM 626 N N . GLY A 1 85 ? -24.301 -9.949 50.366 1.00 88.56 85 GLY A N 1
ATOM 627 C CA . GLY A 1 85 ? -25.735 -9.923 50.082 1.00 88.56 85 GLY A CA 1
ATOM 628 C C . GLY A 1 85 ? -26.389 -8.573 50.387 1.00 88.56 85 GLY A C 1
ATOM 629 O O . GLY A 1 85 ? -26.169 -8.013 51.467 1.00 88.56 85 GLY A O 1
ATOM 630 N N . MET A 1 86 ? -27.221 -8.093 49.464 1.00 93.19 86 MET A N 1
ATOM 631 C CA . MET A 1 86 ? -27.862 -6.780 49.524 1.00 93.19 86 MET A CA 1
ATOM 632 C C . MET A 1 86 ? -29.065 -6.752 50.474 1.00 93.19 86 MET A C 1
ATOM 634 O O . MET A 1 86 ? -29.822 -7.723 50.587 1.00 93.19 86 MET A O 1
ATOM 638 N N . VAL A 1 87 ? -29.315 -5.611 51.126 1.00 96.44 87 VAL A N 1
ATOM 639 C CA . VAL A 1 87 ? -30.490 -5.448 52.004 1.00 96.44 87 VAL A CA 1
ATOM 640 C C . VAL A 1 87 ? -31.085 -4.044 51.926 1.00 96.44 87 VAL A C 1
ATOM 642 O O . VAL A 1 87 ? -30.400 -3.079 52.239 1.00 96.44 87 VAL A O 1
ATOM 645 N N . VAL A 1 88 ? -32.390 -3.943 51.655 1.00 97.38 88 VAL A N 1
ATOM 646 C CA . VAL A 1 88 ? -33.197 -2.725 51.874 1.00 97.38 88 VAL A CA 1
ATOM 647 C C . VAL A 1 88 ? -34.215 -3.020 52.974 1.00 97.38 88 VAL A C 1
ATOM 649 O O . VAL A 1 88 ? -35.048 -3.918 52.827 1.00 97.38 88 VAL A O 1
ATOM 652 N N . MET A 1 89 ? -34.140 -2.313 54.105 1.00 94.56 89 MET A N 1
ATOM 653 C CA . MET A 1 89 ? -34.873 -2.690 55.321 1.00 94.56 89 MET A CA 1
ATOM 654 C C . MET A 1 89 ? -35.468 -1.503 56.085 1.00 94.56 89 MET A C 1
ATOM 656 O O . MET A 1 89 ? -34.743 -0.578 56.421 1.00 94.56 89 MET A O 1
ATOM 660 N N . GLY A 1 90 ? -36.746 -1.583 56.468 1.00 91.75 90 GLY A N 1
ATOM 661 C CA . GLY A 1 90 ? -37.385 -0.730 57.483 1.00 91.75 90 GLY A CA 1
ATOM 662 C C . GLY A 1 90 ? -37.886 -1.563 58.673 1.00 91.75 90 GLY A C 1
ATOM 663 O O . GLY A 1 90 ? -38.471 -2.635 58.478 1.00 91.75 90 GLY A O 1
ATOM 664 N N . TYR A 1 91 ? -37.632 -1.117 59.911 1.00 90.00 91 TYR A N 1
ATOM 665 C CA . TYR A 1 91 ? -37.937 -1.895 61.124 1.00 90.00 91 TYR A CA 1
ATOM 666 C C . TYR A 1 91 ? -38.134 -1.035 62.382 1.00 90.00 91 TYR A C 1
ATOM 668 O O . TYR A 1 91 ? -37.216 -0.372 62.837 1.00 90.00 91 TYR A O 1
ATOM 676 N N . TRP A 1 92 ? -39.310 -1.137 63.006 1.00 87.12 92 TRP A N 1
ATOM 677 C CA . TRP A 1 92 ? -39.738 -0.267 64.117 1.00 87.12 92 TRP A CA 1
ATOM 678 C C . TRP A 1 92 ? -38.891 -0.308 65.406 1.00 87.12 92 TRP A C 1
ATOM 680 O O . TRP A 1 92 ? -38.989 0.609 66.200 1.00 87.12 92 TRP A O 1
ATOM 690 N N . ASN A 1 93 ? -38.101 -1.359 65.656 1.00 88.19 93 ASN A N 1
ATOM 691 C CA . ASN A 1 93 ? -37.449 -1.612 66.959 1.00 88.19 93 ASN A CA 1
ATOM 692 C C . ASN A 1 93 ? -35.955 -1.951 66.777 1.00 88.19 93 ASN A C 1
ATOM 694 O O . ASN A 1 93 ? -35.405 -2.898 67.362 1.00 88.19 93 ASN A O 1
ATOM 698 N N . PHE A 1 94 ? -35.302 -1.206 65.880 1.00 91.38 94 PHE A N 1
ATOM 699 C CA . PHE A 1 94 ? -33.876 -1.324 65.565 1.00 91.38 94 PHE A CA 1
ATOM 700 C C . PHE A 1 94 ? -32.993 -0.761 66.691 1.00 91.38 94 PHE A C 1
ATOM 702 O O . PHE A 1 94 ? -31.904 -1.294 66.922 1.00 91.38 94 PHE A O 1
ATOM 709 N N . ASP A 1 95 ? -33.490 0.202 67.475 1.00 89.81 95 ASP A N 1
ATOM 710 C CA . ASP A 1 95 ? -32.912 0.685 68.743 1.00 89.81 95 ASP A CA 1
ATOM 711 C C . ASP A 1 95 ? -32.498 -0.453 69.704 1.00 89.81 95 ASP A C 1
ATOM 713 O O . ASP A 1 95 ? -31.427 -0.411 70.321 1.00 89.81 95 ASP A O 1
ATOM 717 N N . SER A 1 96 ? -33.307 -1.513 69.763 1.00 89.94 96 SER A N 1
ATOM 718 C CA . SER A 1 96 ? -33.105 -2.687 70.610 1.00 89.94 96 SER A CA 1
ATOM 719 C C . SER A 1 96 ? -32.106 -3.697 70.025 1.00 89.94 96 SER A C 1
ATOM 721 O O . SER A 1 96 ? -31.625 -4.584 70.741 1.00 89.94 96 SER A O 1
ATOM 723 N N . SER A 1 97 ? -31.772 -3.562 68.737 1.00 91.06 97 SER A N 1
ATOM 724 C CA . SER A 1 97 ? -31.025 -4.539 67.944 1.00 91.06 97 SER A CA 1
ATOM 725 C C . SER A 1 97 ? -29.568 -4.120 67.727 1.00 91.06 97 SER A C 1
ATOM 727 O O . SER A 1 97 ? -29.157 -3.641 66.669 1.00 91.06 97 SER A O 1
ATOM 729 N N . SER A 1 98 ? -28.732 -4.341 68.744 1.00 90.25 98 SER A N 1
ATOM 730 C CA . SER A 1 98 ? -27.290 -4.048 68.657 1.00 90.25 98 SER A CA 1
ATOM 731 C C . SER A 1 98 ? -26.547 -4.887 67.603 1.00 90.25 98 SER A C 1
ATOM 733 O O . SER A 1 98 ? -25.477 -4.488 67.137 1.00 90.25 98 SER A O 1
ATOM 735 N N . SER A 1 99 ? -27.106 -6.037 67.216 1.00 92.31 99 SER A N 1
ATOM 736 C CA . SER A 1 99 ? -26.611 -6.921 66.155 1.00 92.31 99 SER A CA 1
ATOM 737 C C . SER A 1 99 ? -26.747 -6.263 64.778 1.00 92.31 99 SER A C 1
ATOM 739 O O . SER A 1 99 ? -25.760 -6.158 64.047 1.00 92.31 99 SER A O 1
ATOM 741 N N . LEU A 1 100 ? -27.941 -5.763 64.453 1.00 93.81 100 LEU A N 1
ATOM 742 C CA . LEU A 1 100 ? -28.220 -5.078 63.194 1.00 93.81 100 LEU A CA 1
ATOM 743 C C . LEU A 1 100 ? -27.560 -3.697 63.151 1.00 93.81 100 LEU A C 1
ATOM 745 O O . LEU A 1 100 ? -26.906 -3.394 62.159 1.00 93.81 100 LEU A O 1
ATOM 749 N N . GLN A 1 101 ? -27.583 -2.927 64.245 1.00 94.81 101 GLN A N 1
ATOM 750 C CA . GLN A 1 101 ? -26.839 -1.660 64.333 1.00 94.81 101 GLN A CA 1
ATOM 751 C C . GLN A 1 101 ? -25.342 -1.830 64.003 1.00 94.81 101 GLN A C 1
ATOM 753 O O . GLN A 1 101 ? -24.753 -1.001 63.313 1.00 94.81 101 GLN A O 1
ATOM 758 N N . SER A 1 102 ? -24.728 -2.941 64.434 1.00 94.25 102 SER A N 1
ATOM 759 C CA . SER A 1 102 ? -23.335 -3.263 64.079 1.00 94.25 102 SER A CA 1
ATOM 760 C C . SER A 1 102 ? -23.162 -3.731 62.626 1.00 94.25 102 SER A C 1
ATOM 762 O O . SER A 1 102 ? -22.082 -3.575 62.071 1.00 94.25 102 SER A O 1
ATOM 764 N N . THR A 1 103 ? -24.197 -4.324 62.023 1.00 94.62 103 THR A N 1
ATOM 765 C CA . THR A 1 103 ? -24.176 -4.877 60.652 1.00 94.62 103 THR A CA 1
ATOM 766 C C . THR A 1 103 ? -24.313 -3.776 59.599 1.00 94.62 103 THR A C 1
ATOM 768 O O . THR A 1 103 ? -23.575 -3.756 58.622 1.00 94.62 103 THR A O 1
ATOM 771 N N . PHE A 1 104 ? -25.228 -2.833 59.825 1.00 93.56 104 PHE A N 1
ATOM 772 C CA . PHE A 1 104 ? -25.455 -1.667 58.964 1.00 93.56 104 PHE A CA 1
ATOM 773 C C . PHE A 1 104 ? -24.544 -0.485 59.325 1.00 93.56 104 PHE A C 1
ATOM 775 O O . PHE A 1 104 ? -24.737 0.617 58.832 1.00 93.56 104 PHE A O 1
ATOM 782 N N . SER A 1 105 ? -23.588 -0.670 60.245 1.00 94.19 105 SER A N 1
ATOM 783 C CA . SER A 1 105 ? -22.732 0.404 60.771 1.00 94.19 105 SER A CA 1
ATOM 784 C C . SER A 1 105 ? -23.508 1.673 61.183 1.00 94.19 105 SER A C 1
ATOM 786 O O . SER A 1 105 ? -22.988 2.784 61.114 1.00 94.19 105 SER A O 1
ATOM 788 N N . CYS A 1 106 ? -24.738 1.535 61.681 1.00 93.25 106 CYS A N 1
ATOM 789 C CA . CYS A 1 106 ? -25.616 2.649 62.036 1.00 93.25 106 CYS A CA 1
ATOM 790 C C . CYS A 1 106 ? -26.227 2.449 63.419 1.00 93.25 106 CYS A C 1
ATOM 792 O O . CYS A 1 106 ? -26.729 1.382 63.747 1.00 93.25 106 CYS A O 1
ATOM 794 N N . SER A 1 107 ? -26.187 3.496 64.239 1.00 94.62 107 SER A N 1
ATOM 795 C CA . SER A 1 107 ? -26.675 3.491 65.622 1.00 94.62 107 SER A CA 1
ATOM 796 C C . SER A 1 107 ? -27.879 4.410 65.787 1.00 94.62 107 SER A C 1
ATOM 798 O O . SER A 1 107 ? -27.905 5.492 65.194 1.00 94.62 107 SER A O 1
ATOM 800 N N . VAL A 1 108 ? -28.831 4.036 66.641 1.00 94.38 108 VAL A N 1
ATOM 801 C CA . VAL A 1 108 ? -29.973 4.907 66.956 1.00 94.38 108 VAL A CA 1
ATOM 802 C C . VAL A 1 108 ? -29.528 6.082 67.828 1.00 94.38 108 VAL A C 1
ATOM 804 O O . VAL A 1 108 ? -28.874 5.918 68.862 1.00 94.38 108 VAL A O 1
ATOM 807 N N . ALA A 1 109 ? -29.883 7.289 67.393 1.00 93.00 109 ALA A N 1
ATOM 808 C CA . ALA A 1 109 ? -29.677 8.541 68.109 1.00 93.00 109 ALA A CA 1
ATOM 809 C C . ALA A 1 109 ? -30.882 8.899 69.002 1.00 93.00 109 ALA A C 1
ATOM 811 O O . ALA A 1 109 ? -30.676 9.363 70.128 1.00 93.00 109 ALA A O 1
ATOM 812 N N . SER A 1 110 ? -32.114 8.650 68.537 1.00 91.31 110 SER A N 1
ATOM 813 C CA . SER A 1 110 ? -33.344 8.689 69.347 1.00 91.31 110 SER A CA 1
ATOM 814 C C . SER A 1 110 ? -34.508 7.958 68.676 1.00 91.31 110 SER A C 1
ATOM 816 O O . SER A 1 110 ? -34.702 8.144 67.480 1.00 91.31 110 SER A O 1
ATOM 818 N N . ASP A 1 111 ? -35.324 7.244 69.454 1.00 88.75 111 ASP A N 1
ATOM 819 C CA . ASP A 1 111 ? -36.587 6.648 68.983 1.00 88.75 111 ASP A CA 1
ATOM 820 C C . ASP A 1 111 ? -37.653 7.732 68.692 1.00 88.75 111 ASP A C 1
ATOM 822 O O . ASP A 1 111 ? -37.697 8.787 69.348 1.00 88.75 111 ASP A O 1
ATOM 826 N N . LEU A 1 112 ? -38.486 7.482 67.675 1.00 86.00 112 LEU A N 1
ATOM 827 C CA . LEU A 1 112 ? -39.540 8.360 67.175 1.00 86.00 112 LEU A CA 1
ATOM 828 C C . LEU A 1 112 ? -40.923 7.681 67.148 1.00 86.00 112 LEU A C 1
ATOM 830 O O . LEU A 1 112 ? -41.441 7.299 66.102 1.00 86.00 112 LEU A O 1
ATOM 834 N N . SER A 1 113 ? -41.648 7.773 68.262 1.00 81.00 113 SER A N 1
ATOM 835 C CA . SER A 1 113 ? -43.121 7.580 68.334 1.00 81.00 113 SER A CA 1
ATOM 836 C C . SER A 1 113 ? -44.014 8.451 67.404 1.00 81.00 113 SER A C 1
ATOM 838 O O . SER A 1 113 ? -45.233 8.468 67.572 1.00 81.00 113 SER A O 1
ATOM 840 N N . SER A 1 114 ? -43.439 9.257 66.500 1.00 79.00 114 SER A N 1
ATOM 841 C CA . SER A 1 114 ? -44.132 10.050 65.466 1.00 79.00 114 SER A CA 1
ATOM 842 C C . SER A 1 114 ? -43.084 10.727 64.560 1.00 79.00 114 SER A C 1
ATOM 844 O O . SER A 1 114 ? -42.711 11.878 64.837 1.00 79.00 114 SER A O 1
ATOM 846 N N . PRO A 1 115 ? -42.591 10.072 63.494 1.00 81.62 115 PRO A N 1
ATOM 847 C CA . PRO A 1 115 ? -41.571 10.636 62.617 1.00 81.62 115 PRO A CA 1
ATOM 848 C C . PRO A 1 115 ? -42.031 11.900 61.872 1.00 81.62 115 PRO A C 1
ATOM 850 O O . PRO A 1 115 ? -43.222 12.188 61.718 1.00 81.62 115 PRO A O 1
ATOM 853 N N . GLY A 1 116 ? -41.048 12.706 61.463 1.00 83.38 116 GLY A N 1
ATOM 854 C CA . GLY A 1 116 ? -41.255 13.981 60.772 1.00 83.38 116 GLY A CA 1
ATOM 855 C C . GLY A 1 116 ? -41.296 13.849 59.248 1.00 83.38 116 GLY A C 1
ATOM 856 O O . GLY A 1 116 ? -41.369 12.754 58.703 1.00 83.38 116 GLY A O 1
ATOM 857 N N . ALA A 1 117 ? -41.203 14.978 58.545 1.00 91.00 117 ALA A N 1
ATOM 858 C CA . ALA A 1 117 ? -40.881 14.958 57.119 1.00 91.00 117 ALA A CA 1
ATOM 859 C C . ALA A 1 117 ? -39.440 14.462 56.900 1.00 91.00 117 ALA A C 1
ATOM 861 O O . ALA A 1 117 ? -38.560 14.759 57.715 1.00 91.00 117 ALA A O 1
ATOM 862 N N . ILE A 1 118 ? -39.214 13.746 55.800 1.00 93.06 118 ILE A N 1
ATOM 863 C CA . ILE A 1 118 ? -37.901 13.264 55.365 1.00 93.06 118 ILE A CA 1
ATOM 864 C C . ILE A 1 118 ? -37.378 14.244 54.319 1.00 93.06 118 ILE A C 1
ATOM 866 O O . ILE A 1 118 ? -38.014 14.477 53.291 1.00 93.06 118 ILE A O 1
ATOM 870 N N . TYR A 1 119 ? -36.224 14.833 54.603 1.00 95.12 119 TYR A N 1
ATOM 871 C CA . TYR A 1 119 ? -35.553 15.790 53.736 1.00 95.12 119 TYR A CA 1
ATOM 872 C C . TYR A 1 119 ? -34.350 15.122 53.081 1.00 95.12 119 TYR A C 1
ATOM 874 O O . TYR A 1 119 ? -33.561 14.458 53.761 1.00 95.12 119 TYR A O 1
ATOM 882 N N . ARG A 1 120 ? -34.193 15.345 51.778 1.00 95.25 120 ARG A N 1
ATOM 883 C CA . ARG A 1 120 ? -33.041 14.881 51.002 1.00 95.25 120 ARG A CA 1
ATOM 884 C C . ARG A 1 120 ? -31.845 15.764 51.361 1.00 95.25 120 ARG A C 1
ATOM 886 O O . ARG A 1 120 ? -31.917 16.986 51.222 1.00 95.25 120 ARG A O 1
ATOM 893 N N . TRP A 1 121 ? -30.794 15.181 51.931 1.00 95.12 121 TRP A N 1
ATOM 894 C CA . TRP A 1 121 ? -29.606 15.926 52.372 1.00 95.12 121 TRP A CA 1
ATOM 895 C C . TRP A 1 121 ? -28.544 15.991 51.289 1.00 95.12 121 TRP A C 1
ATOM 897 O O . TRP A 1 121 ? -27.924 17.039 51.113 1.00 95.12 121 TRP A O 1
ATOM 907 N N . ASP A 1 122 ? -28.412 14.903 50.546 1.00 90.62 122 ASP A N 1
ATOM 908 C CA . ASP A 1 122 ? -27.827 14.887 49.220 1.00 90.62 122 ASP A CA 1
ATOM 909 C C . ASP A 1 122 ? -28.984 14.814 48.214 1.00 90.62 122 ASP A C 1
ATOM 911 O O . ASP A 1 122 ? -29.738 13.849 48.202 1.00 90.62 122 ASP A O 1
ATOM 915 N N . THR A 1 123 ? -29.199 15.865 47.421 1.00 91.19 123 THR A N 1
ATOM 916 C CA . THR A 1 123 ? -30.286 15.906 46.422 1.00 91.19 123 THR A CA 1
ATOM 917 C C . THR A 1 123 ? -29.915 15.263 45.086 1.00 91.19 123 THR A C 1
ATOM 919 O O . THR A 1 123 ? -30.754 15.218 44.191 1.00 91.19 123 THR A O 1
ATOM 922 N N . THR A 1 124 ? -28.660 14.844 44.936 1.00 89.56 124 THR A N 1
ATOM 923 C CA . THR A 1 124 ? -28.086 14.218 43.737 1.00 89.56 124 THR A CA 1
ATOM 924 C C . THR A 1 124 ? -27.949 12.702 43.882 1.00 89.56 124 THR A C 1
ATOM 926 O O . THR A 1 124 ? -27.972 12.009 42.871 1.00 89.56 124 THR A O 1
ATOM 929 N N . HIS A 1 125 ? -27.883 12.196 45.118 1.00 88.81 125 HIS A N 1
ATOM 930 C CA . HIS A 1 125 ? -27.764 10.773 45.439 1.00 88.81 125 HIS A CA 1
ATOM 931 C C . HIS A 1 125 ? -28.802 9.905 44.692 1.00 88.81 125 HIS A C 1
ATOM 933 O O . HIS A 1 125 ? -29.997 10.215 44.782 1.00 88.81 125 HIS A O 1
ATOM 939 N N . PRO A 1 126 ? -28.399 8.788 44.046 1.00 89.69 126 PRO A N 1
ATOM 940 C CA . PRO A 1 126 ? -29.277 7.969 43.203 1.00 89.69 126 PRO A CA 1
ATOM 941 C C . PRO A 1 126 ? -30.600 7.549 43.854 1.00 89.69 126 PRO A C 1
ATOM 943 O O . PRO A 1 126 ? -31.642 7.607 43.212 1.00 89.69 126 PRO A O 1
ATOM 946 N N . ILE A 1 127 ? -30.604 7.233 45.157 1.00 92.31 127 ILE A N 1
ATOM 947 C CA . ILE A 1 127 ? -31.832 6.891 45.906 1.00 92.31 127 ILE A CA 1
ATOM 948 C C . ILE A 1 127 ? -32.945 7.962 45.843 1.00 92.31 127 ILE A C 1
ATOM 950 O O . ILE A 1 127 ? -34.096 7.671 46.164 1.00 92.31 127 ILE A O 1
ATOM 954 N N . PHE A 1 128 ? -32.645 9.202 45.441 1.00 93.56 128 PHE A N 1
ATOM 955 C CA . PHE A 1 128 ? -33.640 10.265 45.260 1.00 93.56 128 PHE A CA 1
ATOM 956 C C . PHE A 1 128 ? -33.893 10.664 43.800 1.00 93.56 128 PHE A C 1
ATOM 958 O O . PHE A 1 128 ? -34.764 11.500 43.548 1.00 93.56 128 PHE A O 1
ATOM 965 N N . THR A 1 129 ? -33.128 10.120 42.855 1.00 91.19 129 THR A N 1
ATOM 966 C CA . THR A 1 129 ? -33.090 10.569 41.455 1.00 91.19 129 THR A CA 1
ATOM 967 C C . THR A 1 129 ? -33.344 9.445 40.451 1.00 91.19 129 THR A C 1
ATOM 969 O O . THR A 1 129 ? -33.945 9.717 39.411 1.00 91.19 129 THR A O 1
ATOM 972 N N . THR A 1 130 ? -32.965 8.203 40.768 1.00 88.38 130 THR A N 1
ATOM 973 C CA . THR A 1 130 ? -32.917 7.081 39.822 1.00 88.38 130 THR A CA 1
ATOM 974 C C . THR A 1 130 ? -33.546 5.810 40.413 1.00 88.38 130 THR A C 1
ATOM 976 O O . THR A 1 130 ? -33.155 5.397 41.503 1.00 88.38 130 THR A O 1
ATOM 979 N N . PRO A 1 131 ? -34.473 5.136 39.700 1.00 88.88 131 PRO A N 1
ATOM 980 C CA . PRO A 1 131 ? -35.037 5.504 38.398 1.00 88.88 131 PRO A CA 1
ATOM 981 C C . PRO A 1 131 ? -36.168 6.550 38.476 1.00 88.88 131 PRO A C 1
ATOM 983 O O . PRO A 1 131 ? -36.678 6.959 37.432 1.00 88.88 131 PRO A O 1
ATOM 986 N N . TYR A 1 132 ? -36.577 6.986 39.675 1.00 91.62 132 TYR A N 1
ATOM 987 C CA . TYR A 1 132 ? -37.657 7.962 39.873 1.00 91.62 132 TYR A CA 1
ATOM 988 C C . TYR A 1 132 ? -37.166 9.206 40.629 1.00 91.62 132 TYR A C 1
ATOM 990 O O . TYR A 1 132 ? -36.602 9.112 41.717 1.00 91.62 132 TYR A O 1
ATOM 998 N N . ALA A 1 133 ? -37.412 10.398 40.085 1.00 90.88 133 ALA A N 1
ATOM 999 C CA . ALA A 1 133 ? -37.013 11.648 40.726 1.00 90.88 133 ALA A CA 1
ATOM 1000 C C . ALA A 1 133 ? -38.011 12.049 41.826 1.00 90.88 133 ALA A C 1
ATOM 1002 O O . ALA A 1 133 ? -39.068 12.596 41.527 1.00 90.88 133 ALA A O 1
ATOM 1003 N N . ILE A 1 134 ? -37.660 11.831 43.096 1.00 90.56 134 ILE A N 1
ATOM 1004 C CA . ILE A 1 134 ? -38.565 12.060 44.235 1.00 90.56 134 ILE A CA 1
ATOM 1005 C C . ILE A 1 134 ? -38.293 13.371 44.971 1.00 90.56 134 ILE A C 1
ATOM 1007 O O . ILE A 1 134 ? -37.155 13.828 45.100 1.00 90.56 134 ILE A O 1
ATOM 1011 N N . SER A 1 135 ? -39.359 13.977 45.496 1.00 90.38 135 SER A N 1
ATOM 1012 C CA . SER A 1 135 ? -39.307 15.189 46.325 1.00 90.38 135 SER A CA 1
ATOM 1013 C C . SER A 1 135 ? -39.073 14.884 47.815 1.00 90.38 135 SER A C 1
ATOM 1015 O O . SER A 1 135 ? -39.005 13.732 48.235 1.00 90.38 135 SER A O 1
ATOM 1017 N N . ASP A 1 136 ? -38.952 15.925 48.648 1.00 91.94 136 ASP A N 1
ATOM 1018 C CA . ASP A 1 136 ? -38.923 15.753 50.108 1.00 91.94 136 ASP A CA 1
ATOM 1019 C C . ASP A 1 136 ? -40.259 15.160 50.597 1.00 91.94 136 ASP A C 1
ATOM 1021 O O . ASP A 1 136 ? -41.329 15.743 50.378 1.00 91.94 136 ASP A O 1
ATOM 1025 N N . ILE A 1 137 ? -40.206 14.024 51.300 1.00 90.88 137 ILE A N 1
ATOM 1026 C CA . ILE A 1 137 ? -41.399 13.285 51.730 1.00 90.88 137 ILE A CA 1
ATOM 1027 C C . ILE A 1 137 ? -41.985 13.965 52.973 1.00 90.88 137 ILE A C 1
ATOM 1029 O O . ILE A 1 137 ? -41.511 13.817 54.101 1.00 90.88 137 ILE A O 1
ATOM 1033 N N . THR A 1 138 ? -43.043 14.743 52.765 1.00 86.12 138 THR A N 1
ATOM 1034 C CA . THR A 1 138 ? -43.639 15.648 53.761 1.00 86.12 138 THR A CA 1
ATOM 1035 C C . THR A 1 138 ? -45.010 15.200 54.272 1.00 86.12 138 THR A C 1
ATOM 1037 O O . THR A 1 138 ? -45.476 15.710 55.295 1.00 86.12 138 THR A O 1
ATOM 1040 N N . THR A 1 139 ? -45.661 14.238 53.608 1.00 80.12 139 THR A N 1
ATOM 1041 C CA . THR A 1 139 ? -47.047 13.833 53.909 1.00 80.12 139 THR A CA 1
ATOM 1042 C C . THR A 1 139 ? -47.131 12.485 54.638 1.00 80.12 139 THR A C 1
ATOM 1044 O O . THR A 1 139 ? -47.133 11.414 54.022 1.00 80.12 139 THR A O 1
ATOM 1047 N N . ARG A 1 140 ? -47.270 12.547 55.969 1.00 77.50 140 ARG A N 1
ATOM 1048 C CA . ARG A 1 140 ? -47.494 11.386 56.851 1.00 77.50 140 ARG A CA 1
ATOM 1049 C C . ARG A 1 140 ? -48.955 10.908 56.796 1.00 77.50 140 ARG A C 1
ATOM 1051 O O . ARG A 1 140 ? -49.881 11.719 56.857 1.00 77.50 140 ARG A O 1
ATOM 1058 N N . GLY A 1 141 ? -49.149 9.593 56.710 1.00 68.62 141 GLY A N 1
ATOM 1059 C CA . GLY A 1 141 ? -50.441 8.902 56.763 1.00 68.62 141 GLY A CA 1
ATOM 1060 C C . GLY A 1 141 ? -50.847 8.390 58.154 1.00 68.62 141 GLY A C 1
ATOM 1061 O O . GLY A 1 141 ? -52.018 8.062 58.322 1.00 68.62 141 GLY A O 1
ATOM 1062 N N . ASP A 1 142 ? -49.900 8.346 59.106 1.00 66.12 142 ASP A N 1
ATOM 1063 C CA . ASP A 1 142 ? -50.008 7.897 60.513 1.00 66.12 142 ASP A CA 1
ATOM 1064 C C . ASP A 1 142 ? -50.935 6.689 60.708 1.00 66.12 142 ASP A C 1
ATOM 1066 O O . ASP A 1 142 ? -52.151 6.791 60.926 1.00 66.12 142 ASP A O 1
ATOM 1070 N N . VAL A 1 143 ? -50.328 5.507 60.649 1.00 67.19 143 VAL A N 1
ATOM 1071 C CA . VAL A 1 143 ? -51.045 4.242 60.823 1.00 67.19 143 VAL A CA 1
ATOM 1072 C C . VAL A 1 143 ? -51.268 3.862 62.295 1.00 67.19 143 VAL A C 1
ATOM 1074 O O . VAL A 1 143 ? -52.012 2.903 62.548 1.00 67.19 143 VAL A O 1
ATOM 1077 N N . GLY A 1 144 ? -50.725 4.623 63.251 1.00 64.50 144 GLY A N 1
ATOM 1078 C CA . GLY A 1 144 ? -51.016 4.533 64.681 1.00 64.50 144 GLY A CA 1
ATOM 1079 C C . GLY A 1 144 ? -50.412 3.328 65.403 1.00 64.50 144 GLY A C 1
ATOM 1080 O O . GLY A 1 144 ? -51.134 2.676 66.167 1.00 64.50 144 GLY A O 1
ATOM 1081 N N . TRP A 1 145 ? -49.135 3.011 65.162 1.00 67.56 145 TRP A N 1
ATOM 1082 C CA . TRP A 1 145 ? -48.420 1.950 65.889 1.00 67.56 145 TRP A CA 1
ATOM 1083 C C . TRP A 1 145 ? -47.758 2.450 67.187 1.00 67.56 145 TRP A C 1
ATOM 1085 O O . TRP A 1 145 ? -47.608 1.656 68.117 1.00 67.56 145 TRP A O 1
ATOM 1095 N N . ALA A 1 146 ? -47.553 3.770 67.311 1.00 64.50 146 ALA A N 1
ATOM 1096 C CA . ALA A 1 146 ? -47.071 4.499 68.499 1.00 64.50 146 ALA A CA 1
ATOM 1097 C C . ALA A 1 146 ? -45.582 4.306 68.838 1.00 64.50 146 ALA A C 1
ATOM 1099 O O . ALA A 1 146 ? -45.109 4.830 69.849 1.00 64.50 146 ALA A O 1
ATOM 1100 N N . ASP A 1 147 ? -44.885 3.595 67.963 1.00 70.75 147 ASP A N 1
ATOM 1101 C CA . ASP A 1 147 ? -43.443 3.454 67.847 1.00 70.75 147 ASP A CA 1
ATOM 1102 C C . ASP A 1 147 ? -43.211 3.303 66.338 1.00 70.75 147 ASP A C 1
ATOM 1104 O O . ASP A 1 147 ? -43.589 2.289 65.744 1.00 70.75 147 ASP A O 1
ATOM 1108 N N . ASP A 1 148 ? -42.826 4.408 65.699 1.00 72.25 148 ASP A N 1
ATOM 1109 C CA . ASP A 1 148 ? -43.075 4.642 64.274 1.00 72.25 148 ASP A CA 1
ATOM 1110 C C . ASP A 1 148 ? -41.764 4.952 63.495 1.00 72.25 148 ASP A C 1
ATOM 1112 O O . ASP A 1 148 ? -41.815 5.276 62.306 1.00 72.25 148 ASP A O 1
ATOM 1116 N N . GLY A 1 149 ? -40.584 4.837 64.132 1.00 80.56 149 GLY A N 1
ATOM 1117 C CA . GLY A 1 149 ? -39.265 5.001 63.496 1.00 80.56 149 GLY A CA 1
ATOM 1118 C C . GLY A 1 149 ? -38.121 5.388 64.451 1.00 80.56 149 GLY A C 1
ATOM 1119 O O . GLY A 1 149 ? -38.325 5.590 65.642 1.00 80.56 149 GLY A O 1
ATOM 1120 N N . ASP A 1 150 ? -36.917 5.566 63.901 1.00 90.25 150 ASP A N 1
ATOM 1121 C CA . ASP A 1 150 ? -35.665 5.892 64.600 1.00 90.25 150 ASP A CA 1
ATOM 1122 C C . ASP A 1 150 ? -34.929 7.071 63.926 1.00 90.25 150 ASP A C 1
ATOM 1124 O O . ASP A 1 150 ? -34.662 7.037 62.723 1.00 90.25 150 ASP A O 1
ATOM 1128 N N . GLU A 1 151 ? -34.492 8.084 64.689 1.00 93.06 151 GLU A N 1
ATOM 1129 C CA . GLU A 1 151 ? -33.419 8.983 64.230 1.00 93.06 151 GLU A CA 1
ATOM 1130 C C . GLU A 1 151 ? -32.077 8.258 64.309 1.00 93.06 151 GLU A C 1
ATOM 1132 O O . GLU A 1 151 ? -31.683 7.761 65.367 1.00 93.06 151 GLU A O 1
ATOM 1137 N N . MET A 1 152 ? -31.326 8.265 63.213 1.00 94.19 152 MET A N 1
ATOM 1138 C CA . MET A 1 152 ? -30.063 7.545 63.099 1.00 94.19 152 MET A CA 1
ATOM 1139 C C . MET A 1 152 ? -28.825 8.436 63.164 1.00 94.19 152 MET A C 1
ATOM 1141 O O . MET A 1 152 ? -28.824 9.632 62.843 1.00 94.19 152 MET A O 1
ATOM 1145 N N . ARG A 1 153 ? -27.726 7.778 63.529 1.00 95.06 153 ARG A N 1
ATOM 1146 C CA . ARG A 1 153 ? -26.347 8.227 63.393 1.00 95.06 153 ARG A CA 1
ATOM 1147 C C . ARG A 1 153 ? -25.545 7.152 62.660 1.00 95.06 153 ARG A C 1
ATOM 1149 O O . ARG A 1 153 ? -25.412 6.040 63.172 1.00 95.06 153 ARG A O 1
ATOM 1156 N N . ALA A 1 154 ? -24.924 7.535 61.549 1.00 93.19 154 ALA A N 1
ATOM 1157 C CA . ALA A 1 154 ? -23.881 6.750 60.908 1.00 93.19 154 ALA A CA 1
ATOM 1158 C C . ALA A 1 154 ? -22.663 6.534 61.822 1.00 93.19 154 ALA A C 1
ATOM 1160 O O . ALA A 1 154 ? -22.264 7.409 62.602 1.00 93.19 154 ALA A O 1
ATOM 1161 N N . THR A 1 155 ? -22.066 5.353 61.708 1.00 91.31 155 THR A N 1
ATOM 1162 C CA . THR A 1 155 ? -20.809 4.950 62.343 1.00 91.31 155 THR A CA 1
ATOM 1163 C C . THR A 1 155 ? -19.947 4.211 61.310 1.00 91.31 155 THR A C 1
ATOM 1165 O O . THR A 1 155 ? -20.441 3.818 60.259 1.00 91.31 155 THR A O 1
ATOM 1168 N N . GLY A 1 156 ? -18.649 4.032 61.569 1.00 86.44 156 GLY A N 1
ATOM 1169 C CA . GLY A 1 156 ? -17.764 3.397 60.584 1.00 86.44 156 GLY A CA 1
ATOM 1170 C C . GLY A 1 156 ? -17.739 4.172 59.262 1.00 86.44 156 GLY A C 1
ATOM 1171 O O . GLY A 1 156 ? -17.399 5.353 59.267 1.00 86.44 156 GLY A O 1
ATOM 1172 N N . THR A 1 157 ? -18.093 3.494 58.169 1.00 83.56 157 THR A N 1
ATOM 1173 C CA . THR A 1 157 ? -18.151 4.019 56.793 1.00 83.56 157 THR A CA 1
ATOM 1174 C C . THR A 1 157 ? -19.564 4.354 56.306 1.00 83.56 157 THR A C 1
ATOM 1176 O O . THR A 1 157 ? -19.703 4.786 55.170 1.00 83.56 157 THR A O 1
ATOM 1179 N N . ALA A 1 158 ? -20.606 4.173 57.126 1.00 89.94 158 ALA A N 1
ATOM 1180 C CA . ALA A 1 158 ? -21.979 4.468 56.713 1.00 89.94 158 ALA A CA 1
ATOM 1181 C C . ALA A 1 158 ? -22.198 5.966 56.424 1.00 89.94 158 ALA A C 1
ATOM 1183 O O . ALA A 1 158 ? -21.586 6.835 57.060 1.00 89.94 158 ALA A O 1
ATOM 1184 N N . THR A 1 159 ? -23.131 6.268 55.527 1.00 93.56 159 THR A N 1
ATOM 1185 C CA . THR A 1 159 ? -23.577 7.621 55.185 1.00 93.56 159 THR A CA 1
ATOM 1186 C C . THR A 1 159 ? -25.015 7.866 55.673 1.00 93.56 159 THR A C 1
ATOM 1188 O O . THR A 1 159 ? -25.687 6.973 56.194 1.00 93.56 159 THR A O 1
ATOM 1191 N N . LEU A 1 160 ? -25.484 9.116 55.581 1.00 95.44 160 LEU A N 1
ATOM 1192 C CA . LEU A 1 160 ? -26.872 9.501 55.875 1.00 95.44 160 LEU A CA 1
ATOM 1193 C C . LEU A 1 160 ? -27.391 10.392 54.730 1.00 95.44 160 LEU A C 1
ATOM 1195 O O . LEU A 1 160 ? -27.329 11.619 54.857 1.00 95.44 160 LEU A O 1
ATOM 1199 N N . PRO A 1 161 ? -27.880 9.821 53.616 1.00 94.19 161 PRO A N 1
ATOM 1200 C CA . PRO A 1 161 ? -28.287 10.597 52.440 1.00 94.19 161 PRO A CA 1
ATOM 1201 C C . PRO A 1 161 ? -29.569 11.426 52.667 1.00 94.19 161 PRO A C 1
ATOM 1203 O O . PRO A 1 161 ? -29.786 12.439 51.998 1.00 94.19 161 PRO A O 1
ATOM 1206 N N . GLY A 1 162 ? -30.398 11.075 53.660 1.00 95.75 162 GLY A N 1
ATOM 1207 C CA . GLY A 1 162 ? -31.596 11.837 54.035 1.00 95.75 162 GLY A CA 1
ATOM 1208 C C . GLY A 1 162 ? -31.942 11.765 55.525 1.00 95.75 162 GLY A C 1
ATOM 1209 O O . GLY A 1 162 ? -31.523 10.853 56.246 1.00 95.75 162 GLY A O 1
ATOM 1210 N N . GLY A 1 163 ? -32.730 12.731 56.012 1.00 95.56 163 GLY A N 1
ATOM 1211 C CA . GLY A 1 163 ? -33.050 12.823 57.438 1.00 95.56 163 GLY A CA 1
ATOM 1212 C C . GLY A 1 163 ? -34.236 13.694 57.842 1.00 95.56 163 GLY A C 1
ATOM 1213 O O . GLY A 1 163 ? -34.785 14.465 57.063 1.00 95.56 163 GLY A O 1
ATOM 1214 N N . TYR A 1 164 ? -34.611 13.604 59.119 1.00 93.81 164 TYR A N 1
ATOM 1215 C CA . TYR A 1 164 ? -35.789 14.243 59.726 1.00 93.81 164 TYR A CA 1
ATOM 1216 C C . TYR A 1 164 ? -35.617 15.746 60.032 1.00 93.81 164 TYR A C 1
ATOM 1218 O O . TYR A 1 164 ? -36.317 16.335 60.870 1.00 93.81 164 TYR A O 1
ATOM 1226 N N . ALA A 1 165 ? -34.639 16.390 59.399 1.00 93.00 165 ALA A N 1
ATOM 1227 C CA . ALA A 1 165 ? -34.303 17.796 59.569 1.00 93.00 165 ALA A CA 1
ATOM 1228 C C . ALA A 1 165 ? -34.100 18.444 58.201 1.00 93.00 165 ALA A C 1
ATOM 1230 O O . ALA A 1 165 ? -33.422 17.873 57.362 1.00 93.00 165 ALA A O 1
ATOM 1231 N N . SER A 1 166 ? -34.557 19.679 58.000 1.00 92.06 166 SER A N 1
ATOM 1232 C CA . SER A 1 166 ? -34.349 20.417 56.740 1.00 92.06 166 SER A CA 1
ATOM 1233 C C . SER A 1 166 ? -32.900 20.893 56.511 1.00 92.06 166 SER A C 1
ATOM 1235 O O . SER A 1 166 ? -32.670 21.838 55.761 1.00 92.06 166 SER A O 1
ATOM 1237 N N . ALA A 1 167 ? -31.936 20.339 57.247 1.00 92.56 167 ALA A N 1
ATOM 1238 C CA . ALA A 1 167 ? -30.508 20.613 57.155 1.00 92.56 167 ALA A CA 1
ATOM 1239 C C . ALA A 1 167 ? -29.732 19.394 57.677 1.00 92.56 167 ALA A C 1
ATOM 1241 O O . ALA A 1 167 ? -30.144 18.785 58.668 1.00 92.56 167 ALA A O 1
ATOM 1242 N N . VAL A 1 168 ? -28.604 19.087 57.033 1.00 93.69 168 VAL A N 1
ATOM 1243 C CA . VAL A 1 168 ? -27.775 17.897 57.286 1.00 93.69 168 VAL A CA 1
ATOM 1244 C C . VAL A 1 168 ? -27.390 17.754 58.765 1.00 93.69 168 VAL A C 1
ATOM 1246 O O . VAL A 1 168 ? -26.983 18.728 59.409 1.00 93.69 168 VAL A O 1
ATOM 1249 N N . SER A 1 169 ? -27.508 16.544 59.326 1.00 93.25 169 SER A N 1
ATOM 1250 C CA . SER A 1 169 ? -27.260 16.302 60.753 1.00 93.25 169 SER A CA 1
ATOM 1251 C C . SER A 1 169 ? -26.756 14.891 61.077 1.00 93.25 169 SER A C 1
ATOM 1253 O O . SER A 1 169 ? -27.388 13.894 60.758 1.00 93.25 169 SER A O 1
ATOM 1255 N N . THR A 1 170 ? -25.679 14.784 61.859 1.00 91.38 170 THR A N 1
ATOM 1256 C CA . THR A 1 170 ? -25.069 13.497 62.264 1.00 91.38 170 THR A CA 1
ATOM 1257 C C . THR A 1 170 ? -25.825 12.730 63.365 1.00 91.38 170 THR A C 1
ATOM 1259 O O . THR A 1 170 ? -25.273 11.814 63.986 1.00 91.38 170 THR A O 1
ATOM 1262 N N . THR A 1 171 ? -27.057 13.140 63.681 1.00 92.44 171 THR A N 1
ATOM 1263 C CA . THR A 1 171 ? -27.933 12.494 64.679 1.00 92.44 171 THR A CA 1
ATOM 1264 C C . THR A 1 171 ? -29.412 12.503 64.304 1.00 92.44 171 THR A C 1
ATOM 1266 O O . THR A 1 171 ? -30.219 12.149 65.150 1.00 92.44 171 THR A O 1
ATOM 1269 N N . ARG A 1 172 ? -29.787 12.985 63.112 1.00 94.56 172 ARG A N 1
ATOM 1270 C CA . ARG A 1 172 ? -31.198 13.084 62.686 1.00 94.56 172 ARG A CA 1
ATOM 1271 C C . ARG A 1 172 ? -31.448 12.381 61.352 1.00 94.56 172 ARG A C 1
ATOM 1273 O O . ARG A 1 172 ? -32.324 12.800 60.599 1.00 94.56 172 ARG A O 1
ATOM 1280 N N . GLY A 1 173 ? -30.618 11.388 61.025 1.00 95.31 173 GLY A N 1
ATOM 1281 C CA . GLY A 1 173 ? -30.751 10.613 59.794 1.00 95.31 173 GLY A CA 1
ATOM 1282 C C . GLY A 1 173 ? -32.046 9.806 59.794 1.00 95.31 173 GLY A C 1
ATOM 1283 O O . GLY A 1 173 ? -32.491 9.367 60.852 1.00 95.31 173 GLY A O 1
ATOM 1284 N N . ALA A 1 174 ? -32.638 9.641 58.618 1.00 95.00 174 ALA A N 1
ATOM 1285 C CA . ALA A 1 174 ? -33.841 8.841 58.377 1.00 95.00 174 ALA A CA 1
ATOM 1286 C C . ALA A 1 174 ? -33.529 7.664 57.448 1.00 95.00 174 ALA A C 1
ATOM 1288 O O . ALA A 1 174 ? -34.130 6.607 57.590 1.00 95.00 174 ALA A O 1
ATOM 1289 N N . ILE A 1 175 ? -32.531 7.825 56.577 1.00 96.25 175 ILE A N 1
ATOM 1290 C CA . ILE A 1 175 ? -31.979 6.775 55.724 1.00 96.25 175 ILE A CA 1
ATOM 1291 C C . ILE A 1 175 ? -30.504 6.618 56.104 1.00 96.25 175 ILE A C 1
ATOM 1293 O O . ILE A 1 175 ? -29.803 7.617 56.289 1.00 96.25 175 ILE A O 1
ATOM 1297 N N . CYS A 1 176 ? -30.061 5.378 56.276 1.00 95.44 176 CYS A N 1
ATOM 1298 C CA . CYS A 1 176 ? -28.673 4.994 56.482 1.00 95.44 176 CYS A CA 1
ATOM 1299 C C . CYS A 1 176 ? -28.262 4.071 55.342 1.00 95.44 176 CYS A C 1
ATOM 1301 O O . CYS A 1 176 ? -28.878 3.025 55.152 1.00 95.44 176 CYS A O 1
ATOM 1303 N N . GLU A 1 177 ? -27.220 4.458 54.621 1.00 94.50 177 GLU A N 1
ATOM 1304 C CA . GLU A 1 177 ? -26.606 3.676 53.551 1.00 94.50 177 GLU A CA 1
ATOM 1305 C C . GLU A 1 177 ? -25.220 3.226 54.039 1.00 94.50 177 GLU A C 1
ATOM 1307 O O . GLU A 1 177 ? -24.523 3.965 54.742 1.00 94.50 177 GLU A O 1
ATOM 1312 N N . ALA A 1 178 ? -24.893 1.954 53.826 1.00 91.19 178 ALA A N 1
ATOM 1313 C CA . ALA A 1 178 ? -23.737 1.309 54.431 1.00 91.19 178 ALA A CA 1
ATOM 1314 C C . ALA A 1 178 ? -23.283 0.081 53.639 1.00 91.19 178 ALA A C 1
ATOM 1316 O O . ALA A 1 178 ? -24.033 -0.488 52.846 1.00 91.19 178 ALA A O 1
ATOM 1317 N N . ASN A 1 179 ? -22.077 -0.397 53.966 1.00 87.00 179 ASN A N 1
ATOM 1318 C CA . ASN A 1 179 ? -21.418 -1.514 53.285 1.00 87.00 179 ASN A CA 1
ATOM 1319 C C . ASN A 1 179 ? -21.235 -1.241 51.777 1.00 87.00 179 ASN A C 1
ATOM 1321 O O . ASN A 1 179 ? -21.496 -2.124 50.970 1.00 87.00 179 ASN A O 1
ATOM 1325 N N . SER A 1 180 ? -20.790 -0.020 51.441 1.00 84.19 180 SER A N 1
ATOM 1326 C CA . SER A 1 180 ? -20.574 0.476 50.071 1.00 84.19 180 SER A CA 1
ATOM 1327 C C . SER A 1 180 ? -21.824 0.332 49.200 1.00 84.19 180 SER A C 1
ATOM 1329 O O . SER A 1 180 ? -21.870 -0.509 48.310 1.00 84.19 180 SER A O 1
ATOM 1331 N N . GLY A 1 181 ? -22.890 1.066 49.530 1.00 86.06 181 GLY A N 1
ATOM 1332 C CA . GLY A 1 181 ? -24.164 1.015 48.811 1.00 86.06 181 GLY A CA 1
ATOM 1333 C C . 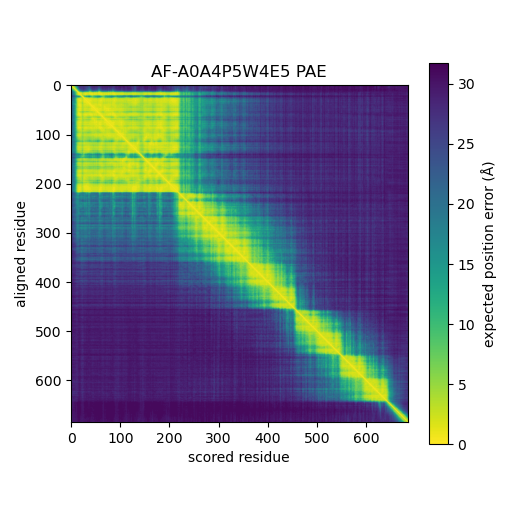GLY A 1 181 ? -24.999 -0.257 49.011 1.00 86.06 181 GLY A C 1
ATOM 1334 O O . GLY A 1 181 ? -26.222 -0.169 49.040 1.00 86.06 181 GLY A O 1
ATOM 1335 N N . ALA A 1 182 ? -24.392 -1.426 49.250 1.00 87.88 182 ALA A N 1
ATOM 1336 C CA . ALA A 1 182 ? -25.085 -2.721 49.267 1.00 87.88 182 ALA A CA 1
ATOM 1337 C C . ALA A 1 182 ? -26.167 -2.874 50.359 1.00 87.88 182 ALA A C 1
ATOM 1339 O O . ALA A 1 182 ? -26.998 -3.786 50.298 1.00 87.88 182 ALA A O 1
ATOM 1340 N N . THR A 1 183 ? -26.176 -2.025 51.394 1.00 93.44 183 THR A N 1
ATOM 1341 C CA . THR A 1 183 ? -27.201 -2.080 52.444 1.00 93.44 183 THR A CA 1
ATOM 1342 C C . THR A 1 183 ? -27.790 -0.719 52.782 1.00 93.44 183 THR A C 1
ATOM 1344 O O . THR A 1 183 ? -27.074 0.218 53.128 1.00 93.44 183 THR A O 1
ATOM 1347 N N . ILE A 1 184 ? -29.121 -0.653 52.790 1.00 96.12 184 ILE A N 1
ATOM 1348 C CA . ILE A 1 184 ? -29.897 0.504 53.225 1.00 96.12 184 ILE A CA 1
ATOM 1349 C C . ILE A 1 184 ? -30.794 0.105 54.394 1.00 96.12 184 ILE A C 1
ATOM 1351 O O . ILE A 1 184 ? -31.619 -0.811 54.303 1.00 96.12 184 ILE A O 1
ATOM 1355 N N . TYR A 1 185 ? -30.652 0.832 55.499 1.00 96.19 185 TYR A N 1
ATOM 1356 C CA . TYR A 1 185 ? -31.586 0.793 56.613 1.00 96.19 185 TYR A CA 1
ATOM 1357 C C . TYR A 1 185 ? -32.367 2.107 56.711 1.00 96.19 185 TYR A C 1
ATOM 1359 O O . TYR A 1 185 ? -31.810 3.201 56.810 1.00 96.19 185 TYR A O 1
ATOM 1367 N N . ASN A 1 186 ? -33.685 1.969 56.717 1.00 95.06 186 ASN A N 1
ATOM 1368 C CA . ASN A 1 186 ? -34.662 3.025 56.856 1.00 95.06 186 ASN A CA 1
ATOM 1369 C C . ASN A 1 186 ? -35.112 3.128 58.314 1.00 95.06 186 ASN A C 1
ATOM 1371 O O . ASN A 1 186 ? -35.830 2.269 58.825 1.00 95.06 186 ASN A O 1
ATOM 1375 N N . GLY A 1 187 ? -34.758 4.240 58.955 1.00 91.31 187 GLY A N 1
ATOM 1376 C CA . GLY A 1 187 ? -35.287 4.657 60.254 1.00 91.31 187 GLY A CA 1
ATOM 1377 C C . GLY A 1 187 ? -36.719 5.201 60.175 1.00 91.31 187 GLY A C 1
ATOM 1378 O O . GLY A 1 187 ? -37.194 5.807 61.132 1.00 91.31 187 GLY A O 1
ATOM 1379 N N . LEU A 1 188 ? -37.406 5.034 59.044 1.00 89.81 188 LEU A N 1
ATOM 1380 C CA . LEU A 1 188 ? -38.841 5.260 58.882 1.00 89.81 188 LEU A CA 1
ATOM 1381 C C . LEU A 1 188 ? -39.574 3.933 58.686 1.00 89.81 188 LEU A C 1
ATOM 1383 O O . LEU A 1 188 ? -39.050 2.992 58.091 1.00 89.81 188 LEU A O 1
ATOM 1387 N N . LEU A 1 189 ? -40.841 3.893 59.093 1.00 88.19 189 LEU A N 1
ATOM 1388 C CA . LEU A 1 189 ? -41.765 2.875 58.611 1.00 88.19 189 LEU A CA 1
ATOM 1389 C C . LEU A 1 189 ? -42.384 3.325 57.288 1.00 88.19 189 LEU A C 1
ATOM 1391 O O . LEU A 1 189 ? -43.059 4.352 57.225 1.00 88.19 189 LEU A O 1
ATOM 1395 N N . PHE A 1 190 ? -42.206 2.525 56.235 1.00 88.94 190 PHE A N 1
ATOM 1396 C CA . PHE A 1 190 ? -42.763 2.799 54.907 1.00 88.94 190 PHE A CA 1
ATOM 1397 C C . PHE A 1 190 ? -44.278 3.052 54.972 1.00 88.94 190 PHE A C 1
ATOM 1399 O O . PHE A 1 190 ? -44.789 4.063 54.493 1.00 88.94 190 PHE A O 1
ATOM 1406 N N . ASP A 1 191 ? -44.990 2.170 55.679 1.00 85.19 191 ASP A N 1
ATOM 1407 C CA . ASP A 1 191 ? -46.441 2.200 55.907 1.00 85.19 191 ASP A CA 1
ATOM 1408 C C . ASP A 1 191 ? -46.987 3.538 56.456 1.00 85.19 191 ASP A C 1
ATOM 1410 O O . ASP A 1 191 ? -48.189 3.797 56.344 1.00 85.19 191 ASP A O 1
ATOM 1414 N N . ASP A 1 192 ? -46.119 4.366 57.037 1.00 84.88 192 ASP A N 1
ATOM 1415 C CA . ASP A 1 192 ? -46.442 5.603 57.740 1.00 84.88 192 ASP A CA 1
ATOM 1416 C C . ASP A 1 192 ? -46.498 6.843 56.830 1.00 84.88 192 ASP A C 1
ATOM 1418 O O . ASP A 1 192 ? -47.067 7.871 57.210 1.00 84.88 192 ASP A O 1
ATOM 1422 N N . TYR A 1 193 ? -45.992 6.736 55.598 1.00 87.88 193 TYR A N 1
ATOM 1423 C CA . TYR A 1 193 ? -46.050 7.776 54.569 1.00 87.88 193 TYR A CA 1
ATOM 1424 C C . TYR A 1 193 ? -47.049 7.397 53.478 1.00 87.88 193 TYR A C 1
ATOM 1426 O O . TYR A 1 193 ? -47.195 6.234 53.099 1.00 87.88 193 TYR A O 1
ATOM 1434 N N . SER A 1 194 ? -47.813 8.374 52.988 1.00 85.62 194 SER A N 1
ATOM 1435 C CA . SER A 1 194 ? -48.895 8.084 52.038 1.00 85.62 194 SER A CA 1
ATOM 1436 C C . SER A 1 194 ? -49.188 9.181 51.027 1.00 85.62 194 SER A C 1
ATOM 1438 O O . SER A 1 194 ? -50.187 9.064 50.315 1.00 85.62 194 SER A O 1
ATOM 1440 N N . GLY A 1 195 ? -48.389 10.246 51.015 1.00 86.25 195 GLY A N 1
ATOM 1441 C CA . GLY A 1 195 ? -48.491 11.281 50.000 1.00 86.25 195 GLY A CA 1
ATOM 1442 C C . GLY A 1 195 ? -47.937 10.855 48.650 1.00 86.25 195 GLY A C 1
ATOM 1443 O O . GLY A 1 195 ? -47.314 9.807 48.516 1.00 86.25 195 GLY A O 1
ATOM 1444 N N . ASP A 1 196 ? -48.233 11.725 47.702 1.00 88.06 196 ASP A N 1
ATOM 1445 C CA . ASP A 1 196 ? -47.833 11.768 46.302 1.00 88.06 196 ASP A CA 1
ATOM 1446 C C . ASP A 1 196 ? -47.630 13.282 46.076 1.00 88.06 196 ASP A C 1
ATOM 1448 O O . ASP A 1 196 ? -48.614 14.034 46.073 1.00 88.06 196 ASP A O 1
ATOM 1452 N N . GLN A 1 197 ? -46.389 13.787 46.211 1.00 86.50 197 GLN A N 1
ATOM 1453 C CA . GLN A 1 197 ? -46.135 15.241 46.301 1.00 86.50 197 GLN A CA 1
ATOM 1454 C C . GLN A 1 197 ? -46.009 15.892 44.920 1.00 86.50 197 GLN A C 1
ATOM 1456 O O . GLN A 1 197 ? -46.361 17.068 44.784 1.00 86.50 197 GLN A O 1
ATOM 1461 N N . ASP A 1 198 ? -45.542 15.154 43.917 1.00 84.56 198 ASP A N 1
ATOM 1462 C CA . ASP A 1 198 ? -45.429 15.606 42.528 1.00 84.56 198 ASP A CA 1
ATOM 1463 C C . ASP A 1 198 ? -46.671 15.280 41.672 1.00 84.56 198 ASP A C 1
ATOM 1465 O O . ASP A 1 198 ? -46.879 15.922 40.639 1.00 84.56 198 ASP A O 1
ATOM 1469 N N . SER A 1 199 ? -47.572 14.422 42.170 1.00 86.94 199 SER A N 1
ATOM 1470 C CA . SER A 1 199 ? -48.821 14.006 41.517 1.00 86.94 199 SER A CA 1
ATOM 1471 C C . SER A 1 199 ? -48.625 13.105 40.289 1.00 86.94 199 SER A C 1
ATOM 1473 O O . SER A 1 199 ? -49.450 13.160 39.368 1.00 86.94 199 SER A O 1
ATOM 1475 N N . ASP A 1 200 ? -47.575 12.269 40.269 1.00 87.50 200 ASP A N 1
ATOM 1476 C CA . ASP A 1 200 ? -47.353 11.248 39.224 1.00 87.50 200 ASP A CA 1
ATOM 1477 C C . ASP A 1 200 ? -48.369 10.077 39.300 1.00 87.50 200 ASP A C 1
ATOM 1479 O O . ASP A 1 200 ? -48.636 9.407 38.297 1.00 87.50 200 ASP A O 1
ATOM 1483 N N . GLY A 1 201 ? -49.023 9.885 40.457 1.00 88.88 201 GLY A N 1
ATOM 1484 C CA . GLY A 1 201 ? -49.994 8.815 40.726 1.00 88.88 201 GLY A CA 1
ATOM 1485 C C . GLY A 1 201 ? -49.431 7.624 41.516 1.00 88.88 201 GLY A C 1
ATOM 1486 O O . GLY A 1 201 ? -50.178 6.707 41.885 1.00 88.88 201 GLY A O 1
ATOM 1487 N N . THR A 1 202 ? -48.135 7.646 41.798 1.00 90.75 202 THR A N 1
ATOM 1488 C CA . THR A 1 202 ? -47.387 6.817 42.743 1.00 90.75 202 THR A CA 1
ATOM 1489 C C . THR A 1 202 ? -47.225 7.597 44.047 1.00 90.75 202 THR A C 1
ATOM 1491 O O . THR A 1 202 ? -47.453 8.795 44.118 1.00 90.75 202 THR A O 1
ATOM 1494 N N . LYS A 1 203 ? -46.883 6.916 45.138 1.00 92.38 203 LYS A N 1
ATOM 1495 C CA . LYS A 1 203 ? -46.504 7.601 46.377 1.00 92.38 203 LYS A CA 1
ATOM 1496 C C . LYS A 1 203 ? -44.995 7.785 46.391 1.00 92.38 203 LYS A C 1
ATOM 1498 O O . LYS A 1 203 ? -44.311 6.786 46.170 1.00 92.38 203 LYS A O 1
ATOM 1503 N N . ASP A 1 204 ? -44.498 8.945 46.818 1.00 92.00 204 ASP A N 1
ATOM 1504 C CA . ASP A 1 204 ? -43.052 9.248 46.849 1.00 92.00 204 ASP A CA 1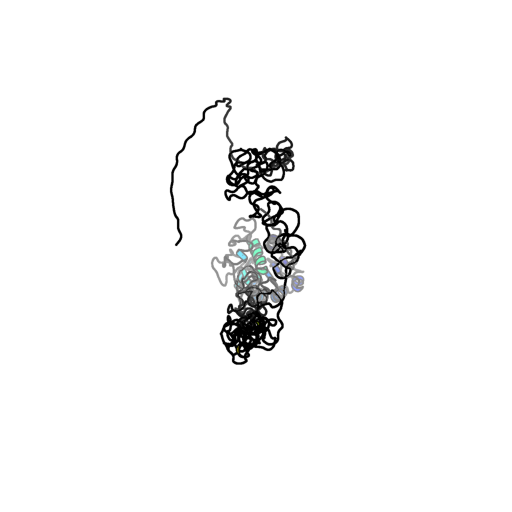
ATOM 1505 C C . ASP A 1 204 ? -42.266 8.197 47.656 1.00 92.00 204 ASP A C 1
ATOM 1507 O O . ASP A 1 204 ? -41.112 7.894 47.384 1.00 92.00 204 ASP A O 1
ATOM 1511 N N . ILE A 1 205 ? -42.912 7.601 48.662 1.00 92.50 205 ILE A N 1
ATOM 1512 C CA . ILE A 1 205 ? -42.336 6.545 49.497 1.00 92.50 205 ILE A CA 1
ATOM 1513 C C . ILE A 1 205 ? -42.197 5.191 48.776 1.00 92.50 205 ILE A C 1
ATOM 1515 O O . ILE A 1 205 ? -41.257 4.451 49.042 1.00 92.50 205 ILE A O 1
ATOM 1519 N N . ILE A 1 206 ? -43.090 4.857 47.838 1.00 94.44 206 ILE A N 1
ATOM 1520 C CA . ILE A 1 206 ? -42.942 3.657 46.991 1.00 94.44 206 ILE A CA 1
ATOM 1521 C C . ILE A 1 206 ? -41.763 3.850 46.033 1.00 94.44 206 ILE A C 1
ATOM 1523 O O . ILE A 1 206 ? -41.069 2.891 45.708 1.00 94.44 206 ILE A O 1
ATOM 1527 N N . GLU A 1 207 ? -41.542 5.085 45.601 1.00 95.00 207 GLU A N 1
ATOM 1528 C CA . GLU A 1 207 ? -40.474 5.462 44.686 1.00 95.00 207 GLU A CA 1
ATOM 1529 C C . GLU A 1 207 ? -39.127 5.563 45.387 1.00 95.00 207 GLU A C 1
ATOM 1531 O O . GLU A 1 207 ? -38.163 5.035 44.852 1.00 95.00 207 GLU A O 1
ATOM 1536 N N . LEU A 1 208 ? -39.072 6.084 46.619 1.00 95.75 208 LEU A N 1
ATOM 1537 C CA . LEU A 1 208 ? -37.888 5.977 47.474 1.00 95.75 208 LEU A CA 1
ATOM 1538 C C . LEU A 1 208 ? -37.453 4.515 47.603 1.00 95.75 208 LEU A C 1
ATOM 1540 O O . LEU A 1 208 ? -36.326 4.191 47.261 1.00 95.75 208 LEU A O 1
ATOM 1544 N N . ILE A 1 209 ? -38.357 3.613 48.002 1.00 96.25 209 ILE A N 1
ATOM 1545 C CA . ILE A 1 209 ? -38.024 2.184 48.140 1.00 96.25 209 ILE A CA 1
ATOM 1546 C C . ILE A 1 209 ? -37.599 1.581 46.790 1.00 96.25 209 ILE A C 1
ATOM 1548 O O . ILE A 1 209 ? -36.743 0.701 46.750 1.00 96.25 209 ILE A O 1
ATOM 1552 N N . ALA A 1 210 ? -38.187 2.026 45.675 1.00 95.94 210 ALA A N 1
ATOM 1553 C CA . ALA A 1 210 ? -37.809 1.551 44.347 1.00 95.94 210 ALA A CA 1
ATOM 1554 C C . ALA A 1 210 ? -36.405 2.032 43.940 1.00 95.94 210 ALA A C 1
ATOM 1556 O O . ALA A 1 210 ? -35.615 1.238 43.437 1.00 95.94 210 ALA A O 1
ATOM 1557 N N . ASN A 1 211 ? -36.071 3.291 44.209 1.00 94.44 211 ASN A N 1
ATOM 1558 C CA . ASN A 1 211 ? -34.744 3.847 43.983 1.00 94.44 211 ASN A CA 1
ATOM 1559 C C . ASN A 1 211 ? -33.697 3.220 44.911 1.00 94.44 211 ASN A C 1
ATOM 1561 O O . ASN A 1 211 ? -32.590 2.945 44.476 1.00 94.44 211 ASN A O 1
ATOM 1565 N N . GLU A 1 212 ? -34.037 2.953 46.174 1.00 95.50 212 GLU A N 1
ATOM 1566 C CA . GLU A 1 212 ? -33.171 2.231 47.113 1.00 95.50 212 GLU A CA 1
ATOM 1567 C C . GLU A 1 212 ? -32.881 0.811 46.618 1.00 95.50 212 GLU A C 1
ATOM 1569 O O . GLU A 1 212 ? -31.728 0.398 46.602 1.00 95.50 212 GLU A O 1
ATOM 1574 N N . ILE A 1 213 ? -33.905 0.079 46.161 1.00 94.19 213 ILE A N 1
ATOM 1575 C CA . ILE A 1 213 ? -33.733 -1.249 45.552 1.00 94.19 213 ILE A CA 1
ATOM 1576 C C . ILE A 1 213 ? -32.861 -1.164 44.296 1.00 94.19 213 ILE A C 1
ATOM 1578 O O . ILE A 1 213 ? -31.967 -1.984 44.137 1.00 94.19 213 ILE A O 1
ATOM 1582 N N . TYR A 1 214 ? -33.097 -0.189 43.419 1.00 89.19 214 TYR A N 1
ATOM 1583 C CA . TYR A 1 214 ? -32.298 -0.003 42.208 1.00 89.19 214 TYR A CA 1
ATOM 1584 C C . TYR A 1 214 ? -30.838 0.340 42.540 1.00 89.19 214 TYR A C 1
ATOM 1586 O O . TYR A 1 214 ? -29.918 -0.236 41.973 1.00 89.19 214 TYR A O 1
ATOM 1594 N N . TYR A 1 215 ? -30.623 1.235 43.504 1.00 88.19 215 TYR A N 1
ATOM 1595 C CA . TYR A 1 215 ? -29.301 1.675 43.929 1.00 88.19 215 TYR A CA 1
ATOM 1596 C C . TYR A 1 215 ? -28.491 0.559 44.592 1.00 88.19 215 TYR A C 1
ATOM 1598 O O . TYR A 1 215 ? -27.319 0.429 44.272 1.00 88.19 215 TYR A O 1
ATOM 1606 N N . VAL A 1 216 ? -29.079 -0.290 45.449 1.00 87.75 216 VAL A N 1
ATOM 1607 C CA . VAL A 1 216 ? -28.300 -1.415 46.006 1.00 87.75 216 VAL A CA 1
ATOM 1608 C C . VAL A 1 216 ? -27.923 -2.460 44.947 1.00 87.75 216 VAL A C 1
ATOM 1610 O O . VAL A 1 216 ? -26.972 -3.196 45.178 1.00 87.75 216 VAL A O 1
ATOM 1613 N N . ILE A 1 217 ? -28.657 -2.532 43.823 1.00 83.69 217 ILE A N 1
ATOM 1614 C CA . ILE A 1 217 ? -28.393 -3.460 42.708 1.00 83.69 217 ILE A CA 1
ATOM 1615 C C . ILE A 1 217 ? -27.338 -2.906 41.735 1.00 83.69 217 ILE A C 1
ATOM 1617 O O . ILE A 1 217 ? -26.497 -3.678 41.294 1.00 83.69 217 ILE A O 1
ATOM 1621 N N . TYR A 1 218 ? -27.394 -1.612 41.394 1.00 76.69 218 TYR A N 1
ATOM 1622 C CA . TYR A 1 218 ? -26.583 -1.012 40.315 1.00 76.69 218 TYR A CA 1
ATOM 1623 C C . TYR A 1 218 ? -25.679 0.149 40.756 1.00 76.69 218 TYR A C 1
ATOM 1625 O O . TYR A 1 218 ? -24.686 0.446 40.114 1.00 76.69 218 TYR A O 1
ATOM 1633 N N . GLY A 1 219 ? -26.006 0.847 41.844 1.00 64.38 219 GLY A N 1
ATOM 1634 C CA . GLY A 1 219 ? -25.366 2.112 42.233 1.00 64.38 219 GLY A CA 1
ATOM 1635 C C . GLY A 1 219 ? -24.016 1.989 42.944 1.00 64.38 219 GLY A C 1
ATOM 1636 O O . GLY A 1 219 ? -23.637 2.894 43.686 1.00 64.38 219 GLY A O 1
ATOM 1637 N N . GLY A 1 220 ? -23.344 0.857 42.764 1.00 63.25 220 GLY A N 1
ATOM 1638 C CA . GLY A 1 220 ? -21.971 0.589 43.194 1.00 63.25 220 GLY A CA 1
ATOM 1639 C C . GLY A 1 220 ? -21.257 -0.317 42.190 1.00 63.25 220 GLY A C 1
ATOM 1640 O O . GLY A 1 220 ? -20.474 -1.166 42.606 1.00 63.25 220 GLY A O 1
ATOM 1641 N N . CYS A 1 221 ? -21.638 -0.199 40.915 1.00 70.50 221 CYS A N 1
ATOM 1642 C CA . CYS A 1 221 ? -21.045 -0.906 39.785 1.00 70.50 221 CYS A CA 1
ATOM 1643 C C . CYS A 1 221 ? -20.356 0.016 38.776 1.00 70.50 221 CYS A C 1
ATOM 1645 O O . CYS A 1 221 ? -19.637 -0.517 37.953 1.00 70.50 221 CYS A O 1
ATOM 1647 N N . ASP A 1 222 ? -20.589 1.325 38.876 1.00 72.31 222 ASP A N 1
ATOM 1648 C CA . ASP A 1 222 ? -20.080 2.417 38.039 1.00 72.31 222 ASP A CA 1
ATOM 1649 C C . ASP A 1 222 ? -19.689 3.529 39.046 1.00 72.31 222 ASP A C 1
ATOM 1651 O O . ASP A 1 222 ? -20.534 4.340 39.458 1.00 72.31 222 ASP A O 1
ATOM 1655 N N . GLU A 1 223 ? -18.490 3.430 39.644 1.00 78.69 223 GLU A N 1
ATOM 1656 C CA . GLU A 1 223 ? -18.030 4.295 40.754 1.00 78.69 223 GLU A CA 1
ATOM 1657 C C . GLU A 1 223 ? -17.567 5.680 40.259 1.00 78.69 223 GLU A C 1
ATOM 1659 O O . GLU A 1 223 ? -17.745 6.669 40.987 1.00 78.69 223 GLU A O 1
ATOM 1664 N N . ASP A 1 224 ? -17.089 5.804 39.017 1.00 77.69 224 ASP A N 1
ATOM 1665 C CA . ASP A 1 224 ? -16.693 7.086 38.415 1.00 77.69 224 ASP A CA 1
ATOM 1666 C C . ASP A 1 224 ? -17.770 7.777 37.543 1.00 77.69 224 ASP A C 1
ATOM 1668 O O . ASP A 1 224 ? -17.689 8.998 37.336 1.00 77.69 224 ASP A O 1
ATOM 1672 N N . SER A 1 225 ? -18.853 7.068 37.189 1.00 79.25 225 SER A N 1
ATOM 1673 C CA . SER A 1 225 ? -20.004 7.557 36.408 1.00 79.25 225 SER A CA 1
ATOM 1674 C C . SER A 1 225 ? -19.748 7.778 34.910 1.00 79.25 225 SER A C 1
ATOM 1676 O O . SER A 1 225 ? -20.350 8.694 34.323 1.00 79.25 225 SER A O 1
ATOM 1678 N N . ASP A 1 226 ? -18.886 6.975 34.282 1.00 80.19 226 ASP A N 1
ATOM 1679 C CA . ASP A 1 226 ? -18.657 6.994 32.833 1.00 80.19 226 ASP A CA 1
ATOM 1680 C C . ASP A 1 226 ? -19.709 6.203 32.019 1.00 80.19 226 ASP A C 1
ATOM 1682 O O . ASP A 1 226 ? -20.007 6.560 30.869 1.00 80.19 226 ASP A O 1
ATOM 1686 N N . GLY A 1 227 ? -20.381 5.238 32.659 1.00 79.88 227 GLY A N 1
ATOM 1687 C CA . GLY A 1 227 ? -21.451 4.418 32.090 1.00 79.88 227 GLY A CA 1
ATOM 1688 C C . GLY A 1 227 ? -21.068 2.985 31.699 1.00 79.88 227 GLY A C 1
ATOM 1689 O O . GLY A 1 227 ? -21.923 2.297 31.121 1.00 79.88 227 GLY A O 1
ATOM 1690 N N . TYR A 1 228 ? -19.853 2.529 32.004 1.00 82.62 228 TYR A N 1
ATOM 1691 C CA . TYR A 1 228 ? -19.473 1.116 32.016 1.00 82.62 228 TYR A CA 1
ATOM 1692 C C . TYR A 1 228 ? -19.594 0.546 33.440 1.00 82.62 228 TYR A C 1
ATOM 1694 O O . TYR A 1 228 ? -19.481 1.257 34.429 1.00 82.62 228 TYR A O 1
ATOM 1702 N N . ASP A 1 229 ? -19.917 -0.747 33.548 1.00 83.94 229 ASP A N 1
ATOM 1703 C CA . ASP A 1 229 ? -19.971 -1.439 34.841 1.00 83.94 229 ASP A CA 1
ATOM 1704 C C . ASP A 1 229 ? -18.629 -2.160 35.094 1.00 83.94 229 ASP A C 1
ATOM 1706 O O . ASP A 1 229 ? -18.094 -2.823 34.198 1.00 83.94 229 ASP A O 1
ATOM 1710 N N . SER A 1 230 ? -18.142 -2.146 36.335 1.00 81.00 230 SER A N 1
ATOM 1711 C CA . SER A 1 230 ? -16.934 -2.852 36.770 1.00 81.00 230 SER A CA 1
ATOM 1712 C C . SER A 1 230 ? -16.910 -4.344 36.418 1.00 81.00 230 SER A C 1
ATOM 1714 O O . SER A 1 230 ? -17.891 -5.088 36.577 1.00 81.00 230 SER A O 1
ATOM 1716 N N . THR A 1 231 ? -15.703 -4.834 36.132 1.00 75.69 231 THR A N 1
ATOM 1717 C CA . THR A 1 231 ? -15.340 -6.265 36.033 1.00 75.69 231 THR A CA 1
ATOM 1718 C C . THR A 1 231 ? -15.551 -7.077 37.324 1.00 75.69 231 THR A C 1
ATOM 1720 O O . THR A 1 231 ? -15.252 -8.279 37.390 1.00 75.69 231 THR A O 1
ATOM 1723 N N . SER A 1 232 ? -16.090 -6.475 38.391 1.00 67.69 232 SER A N 1
ATOM 1724 C CA . SER A 1 232 ? -16.414 -7.190 39.624 1.00 67.69 232 SER A CA 1
ATOM 1725 C C . SER A 1 232 ? -17.467 -8.280 39.370 1.00 67.69 232 SER A C 1
ATOM 1727 O O . SER A 1 232 ? -18.444 -8.087 38.655 1.00 67.69 232 SER A O 1
ATOM 1729 N N . THR A 1 233 ? -17.328 -9.454 40.000 1.00 60.53 233 THR A N 1
ATOM 1730 C CA . THR A 1 233 ? -18.253 -10.595 39.776 1.00 60.53 233 THR A CA 1
ATOM 1731 C C . THR A 1 233 ? -19.709 -10.308 40.191 1.00 60.53 233 THR A C 1
ATOM 1733 O O . THR A 1 233 ? -20.605 -11.094 39.888 1.00 60.53 233 THR A O 1
ATOM 1736 N N . SER A 1 234 ? -19.941 -9.219 40.926 1.00 58.50 234 SER A N 1
ATOM 1737 C CA . SER A 1 234 ? -21.257 -8.688 41.300 1.00 58.50 234 SER A CA 1
ATOM 1738 C C . SER A 1 234 ? -21.929 -7.875 40.194 1.00 58.50 234 SER A C 1
ATOM 1740 O O . SER A 1 234 ? -23.152 -7.918 40.104 1.00 58.50 234 SER A O 1
ATOM 1742 N N . CYS A 1 235 ? -21.143 -7.159 39.390 1.00 69.88 235 CYS A N 1
ATOM 1743 C CA . CYS A 1 235 ? -21.619 -6.231 38.366 1.00 69.88 235 CYS A CA 1
ATOM 1744 C C . CYS A 1 235 ? -21.535 -6.881 36.982 1.00 69.88 235 CYS A C 1
ATOM 1746 O O . CYS A 1 235 ? -22.540 -6.981 36.281 1.00 69.88 235 CYS A O 1
ATOM 1748 N N . GLY A 1 236 ? -20.384 -7.483 36.667 1.00 68.12 236 GLY A N 1
ATOM 1749 C CA . GLY A 1 236 ? -20.195 -8.297 35.471 1.00 68.12 236 GLY A CA 1
ATOM 1750 C C . GLY A 1 236 ? -20.197 -7.492 34.176 1.00 68.12 236 GLY A C 1
ATOM 1751 O O . GLY A 1 236 ? -20.602 -8.046 33.153 1.00 68.12 236 GLY A O 1
ATOM 1752 N N . GLY A 1 237 ? -19.792 -6.223 34.247 1.00 80.56 237 GLY A N 1
ATOM 1753 C CA . GLY A 1 237 ? -19.383 -5.461 33.077 1.00 80.56 237 GLY A CA 1
ATOM 1754 C C . GLY A 1 237 ? -17.902 -5.670 32.769 1.00 80.56 237 GLY A C 1
ATOM 1755 O O . GLY A 1 237 ? -17.274 -6.610 33.267 1.00 80.56 237 GLY A O 1
ATOM 1756 N N . ASP A 1 238 ? -17.379 -4.795 31.920 1.00 87.62 238 ASP A N 1
ATOM 1757 C CA . ASP A 1 238 ? -16.108 -4.971 31.220 1.00 87.62 238 ASP A CA 1
ATOM 1758 C C . ASP A 1 238 ? -15.074 -3.874 31.578 1.00 87.62 238 ASP A C 1
ATOM 1760 O O . ASP A 1 238 ? -13.976 -3.875 31.035 1.00 87.62 238 ASP A O 1
ATOM 1764 N N . ASP A 1 239 ? -15.382 -2.980 32.527 1.00 89.06 239 ASP A N 1
ATOM 1765 C CA . ASP A 1 239 ? -14.454 -1.946 33.010 1.00 89.06 239 ASP A CA 1
ATOM 1766 C C . ASP A 1 239 ? -13.357 -2.518 33.940 1.00 89.06 239 ASP A C 1
ATOM 1768 O O . ASP A 1 239 ? -13.623 -3.188 34.957 1.00 89.06 239 ASP A O 1
ATOM 1772 N N . CYS A 1 240 ? -12.103 -2.263 33.559 1.00 89.31 240 CYS A N 1
ATOM 1773 C CA . CYS A 1 240 ? -10.891 -2.731 34.212 1.00 89.31 240 CYS A CA 1
ATOM 1774 C C . CYS A 1 240 ? -10.307 -1.780 35.289 1.00 89.31 240 CYS A C 1
ATOM 1776 O O . CYS A 1 240 ? -9.557 -2.278 36.140 1.00 89.31 240 CYS A O 1
ATOM 1778 N N . ASP A 1 241 ? -10.697 -0.497 35.349 1.00 88.56 241 ASP A N 1
ATOM 1779 C CA . ASP A 1 241 ? -10.438 0.419 36.479 1.00 88.56 241 ASP A CA 1
ATOM 1780 C C . ASP A 1 241 ? -11.592 1.426 36.687 1.00 88.56 241 ASP A C 1
ATOM 1782 O O . ASP A 1 241 ? -11.436 2.620 36.453 1.00 88.56 241 ASP A O 1
ATOM 1786 N N . ASP A 1 242 ? -12.687 0.921 37.277 1.00 84.19 242 ASP A N 1
ATOM 1787 C CA . ASP A 1 242 ? -13.908 1.587 37.812 1.00 84.19 242 ASP A CA 1
ATOM 1788 C C . ASP A 1 242 ? -13.656 2.777 38.778 1.00 84.19 242 ASP A C 1
ATOM 1790 O O . ASP A 1 242 ? -14.537 3.226 39.512 1.00 84.19 242 ASP A O 1
ATOM 1794 N N . THR A 1 243 ? -12.423 3.282 38.858 1.00 86.00 243 THR A N 1
ATOM 1795 C CA . THR A 1 243 ? -12.054 4.508 39.570 1.00 86.00 243 THR A CA 1
ATOM 1796 C C . THR A 1 243 ? -11.481 5.614 38.672 1.00 86.00 243 THR A C 1
ATOM 1798 O O . THR A 1 243 ? -11.226 6.714 39.189 1.00 86.00 243 THR A O 1
ATOM 1801 N N . ASP A 1 244 ? -11.297 5.371 37.368 1.00 87.50 244 ASP A N 1
ATOM 1802 C CA . ASP A 1 244 ? -10.814 6.344 36.383 1.00 87.50 244 ASP A CA 1
ATOM 1803 C C . ASP A 1 244 ? -11.538 6.225 35.026 1.00 87.50 244 ASP A C 1
ATOM 1805 O O . ASP A 1 244 ? -11.147 5.450 34.160 1.00 87.50 244 ASP A O 1
ATOM 1809 N N . ALA A 1 245 ? -12.500 7.127 34.797 1.00 89.69 245 ALA A N 1
ATOM 1810 C CA . ALA A 1 245 ? -13.338 7.264 33.595 1.00 89.69 245 ALA A CA 1
ATOM 1811 C C . ALA A 1 245 ? -12.590 7.488 32.253 1.00 89.69 245 ALA A C 1
ATOM 1813 O O . ALA A 1 245 ? -13.196 7.884 31.252 1.00 89.69 245 ALA A O 1
ATOM 1814 N N . GLY A 1 246 ? -11.261 7.364 32.240 1.00 89.50 246 GLY A N 1
ATOM 1815 C CA . GLY A 1 246 ? -10.425 7.253 31.045 1.00 89.50 246 GLY A CA 1
ATOM 1816 C C . GLY A 1 246 ? -10.007 5.820 30.689 1.00 89.50 246 GLY A C 1
ATOM 1817 O O . GLY A 1 246 ? -9.381 5.658 29.647 1.00 89.50 246 GLY A O 1
ATOM 1818 N N . ILE A 1 247 ? -10.328 4.825 31.524 1.00 93.25 247 ILE A N 1
ATOM 1819 C CA . ILE A 1 247 ? -9.980 3.406 31.369 1.00 93.25 247 ILE A CA 1
ATOM 1820 C C . ILE A 1 247 ? -11.290 2.608 31.317 1.00 93.25 247 ILE A C 1
ATOM 1822 O O . ILE A 1 247 ? -11.953 2.445 32.330 1.00 93.25 247 ILE A O 1
ATOM 1826 N N . ASN A 1 248 ? -11.724 2.196 30.127 1.00 92.19 248 ASN A N 1
ATOM 1827 C CA . ASN A 1 248 ? -12.945 1.421 29.887 1.00 92.19 248 ASN A CA 1
ATOM 1828 C C . ASN A 1 248 ? -13.023 0.953 28.418 1.00 92.19 248 ASN A C 1
ATOM 1830 O O . ASN A 1 248 ? -12.428 1.590 27.554 1.00 92.19 248 ASN A O 1
ATOM 1834 N N . PRO A 1 249 ? -13.875 -0.033 28.070 1.00 92.25 249 PRO A N 1
ATOM 1835 C CA . PRO A 1 249 ? -14.040 -0.542 26.695 1.00 92.25 249 PRO A CA 1
ATOM 1836 C C . PRO A 1 249 ? -14.494 0.433 25.594 1.00 92.25 249 PRO A C 1
ATOM 1838 O O . PRO A 1 249 ? -14.724 0.010 24.458 1.00 92.25 249 PRO A O 1
ATOM 1841 N N . GLY A 1 250 ? -14.714 1.712 25.908 1.00 89.38 250 GLY A N 1
ATOM 1842 C CA . GLY A 1 250 ? -14.946 2.776 24.928 1.00 89.38 250 GLY A CA 1
ATOM 1843 C C . GLY A 1 250 ? -13.902 3.891 24.952 1.00 89.38 250 GLY A C 1
ATOM 1844 O O . GLY A 1 250 ? -14.096 4.895 24.254 1.00 89.38 250 GLY A O 1
ATOM 1845 N N . ALA A 1 251 ? -12.844 3.747 25.750 1.00 92.31 251 ALA A N 1
ATOM 1846 C CA . ALA A 1 251 ? -11.698 4.634 25.765 1.00 92.31 251 ALA A CA 1
ATOM 1847 C C . ALA A 1 251 ? -10.917 4.543 24.443 1.00 92.31 251 ALA A C 1
ATOM 1849 O O . ALA A 1 251 ? -11.185 3.712 23.576 1.00 92.31 251 ALA A O 1
ATOM 1850 N N . ALA A 1 252 ? -9.975 5.464 24.262 1.00 91.31 252 ALA A N 1
ATOM 1851 C CA . ALA A 1 252 ? -9.051 5.442 23.139 1.00 91.31 252 ALA A CA 1
ATOM 1852 C C . ALA A 1 252 ? -7.644 5.241 23.688 1.00 91.31 252 ALA A C 1
ATOM 1854 O O . ALA A 1 252 ? -7.247 5.968 24.601 1.00 91.31 252 ALA A O 1
ATOM 1855 N N . GLU A 1 253 ? -6.916 4.293 23.107 1.00 90.69 253 GLU A N 1
ATOM 1856 C CA . GLU A 1 253 ? -5.585 3.935 23.578 1.00 90.69 253 GLU A CA 1
ATOM 1857 C C . GLU A 1 253 ? -4.557 5.070 23.501 1.00 90.69 253 GLU A C 1
ATOM 1859 O O . GLU A 1 253 ? -4.593 5.935 22.615 1.00 90.69 253 GLU A O 1
ATOM 1864 N N . ILE A 1 254 ? -3.617 5.048 24.451 1.00 90.12 254 ILE A N 1
ATOM 1865 C CA . ILE A 1 254 ? -2.471 5.960 24.523 1.00 90.12 254 ILE A CA 1
ATOM 1866 C C . ILE A 1 254 ? -1.198 5.118 24.457 1.00 90.12 254 ILE A C 1
ATOM 1868 O O . ILE A 1 254 ? -0.592 4.804 25.476 1.00 90.12 254 ILE A O 1
ATOM 1872 N N . ALA A 1 255 ? -0.786 4.821 23.226 1.00 90.69 255 ALA A N 1
ATOM 1873 C CA . ALA A 1 255 ? 0.334 3.937 22.934 1.00 90.69 255 ALA A CA 1
ATOM 1874 C C . ALA A 1 255 ? 1.584 4.166 23.804 1.00 90.69 255 ALA A C 1
ATOM 1876 O O . ALA A 1 255 ? 2.081 5.294 23.971 1.00 90.69 255 ALA A O 1
ATOM 1877 N N . TYR A 1 256 ? 2.121 3.046 24.283 1.00 88.81 256 TYR A N 1
ATOM 1878 C CA . TYR A 1 256 ? 3.370 2.905 25.028 1.00 88.81 256 TYR A CA 1
ATOM 1879 C C . TYR A 1 256 ? 3.403 3.561 26.423 1.00 88.81 256 TYR A C 1
ATOM 1881 O O . TYR A 1 256 ? 4.492 3.736 26.996 1.00 88.81 256 TYR A O 1
ATOM 1889 N N . ASP A 1 257 ? 2.260 3.957 26.995 1.00 90.69 257 ASP A N 1
ATOM 1890 C CA . ASP A 1 257 ? 2.216 4.518 28.352 1.00 90.69 257 ASP A CA 1
ATOM 1891 C C . ASP A 1 257 ? 2.172 3.445 29.468 1.00 90.69 257 ASP A C 1
ATOM 1893 O O . ASP A 1 257 ? 2.486 3.731 30.636 1.00 90.69 257 ASP A O 1
ATOM 1897 N N . GLY A 1 258 ? 1.958 2.184 29.078 1.00 88.81 258 GLY A N 1
ATOM 1898 C CA . GLY A 1 258 ? 1.961 0.993 29.919 1.00 88.81 258 GLY A CA 1
ATOM 1899 C C . GLY A 1 258 ? 0.638 0.728 30.635 1.00 88.81 258 GLY A C 1
ATOM 1900 O O . GLY A 1 258 ? 0.636 -0.038 31.610 1.00 88.81 258 GLY A O 1
ATOM 1901 N N . ILE A 1 259 ? -0.440 1.384 30.210 1.00 90.31 259 ILE A N 1
ATOM 1902 C CA . ILE A 1 259 ? -1.802 1.225 30.713 1.00 90.31 259 ILE A CA 1
ATOM 1903 C C . ILE A 1 259 ? -2.674 0.686 29.566 1.00 90.31 259 ILE A C 1
ATOM 1905 O O . ILE A 1 259 ? -2.449 0.995 28.406 1.00 90.31 259 ILE A O 1
ATOM 1909 N N . ASP A 1 260 ? -3.616 -0.179 29.922 1.00 91.56 260 ASP A N 1
ATOM 1910 C CA . ASP A 1 260 ? -4.628 -0.792 29.055 1.00 91.56 260 ASP A CA 1
ATOM 1911 C C . ASP A 1 260 ? -5.891 0.065 29.247 1.00 91.56 260 ASP A C 1
ATOM 1913 O O . ASP A 1 260 ? -6.606 -0.096 30.240 1.00 91.56 260 ASP A O 1
ATOM 1917 N N . GLN A 1 261 ? -6.043 1.093 28.405 1.00 94.50 261 GLN A N 1
ATOM 1918 C CA . GLN A 1 261 ? -7.146 2.058 28.417 1.00 94.50 261 GLN A CA 1
ATOM 1919 C C . GLN A 1 261 ? -8.450 1.388 27.993 1.00 94.50 261 GLN A C 1
ATOM 1921 O O . GLN A 1 261 ? -9.480 1.653 28.609 1.00 94.50 261 GLN A O 1
ATOM 1926 N N . ASP A 1 262 ? -8.436 0.593 26.919 1.00 92.62 262 ASP A N 1
ATOM 1927 C CA . ASP A 1 262 ? -9.661 0.038 26.326 1.00 92.62 262 ASP A CA 1
ATOM 1928 C C . ASP A 1 262 ? -10.045 -1.363 26.844 1.00 92.62 262 ASP A C 1
ATOM 1930 O O . ASP A 1 262 ? -11.068 -1.933 26.454 1.00 92.62 262 ASP A O 1
ATOM 1934 N N . CYS A 1 263 ? -9.299 -1.869 27.827 1.00 92.00 263 CYS A N 1
ATOM 1935 C CA . CYS A 1 263 ? -9.537 -3.134 28.513 1.00 92.00 263 CYS A CA 1
ATOM 1936 C C . CYS A 1 263 ? -9.520 -4.367 27.579 1.00 92.00 263 CYS A C 1
ATOM 1938 O O . CYS A 1 263 ? -10.083 -5.412 27.945 1.00 92.00 263 CYS A O 1
ATOM 1940 N N . ASP A 1 264 ? -8.897 -4.297 26.391 1.00 90.25 264 ASP A N 1
ATOM 1941 C CA . ASP A 1 264 ? -8.752 -5.454 25.493 1.00 90.25 264 ASP A CA 1
ATOM 1942 C C . ASP A 1 264 ? -7.740 -6.499 26.007 1.00 90.25 264 ASP A C 1
ATOM 1944 O O . ASP A 1 264 ? -7.845 -7.697 25.688 1.00 90.25 264 ASP A O 1
ATOM 1948 N N . GLY A 1 265 ? -6.840 -6.070 26.900 1.00 87.56 265 GLY A N 1
ATOM 1949 C CA . GLY A 1 265 ? -5.832 -6.888 27.563 1.00 87.56 265 GLY A CA 1
ATOM 1950 C C . GLY A 1 265 ? -4.378 -6.460 27.335 1.00 87.56 265 GLY A C 1
ATOM 1951 O O . GLY A 1 265 ? -3.491 -7.148 27.869 1.00 87.56 265 GLY A O 1
ATOM 1952 N N . ALA A 1 266 ? -4.111 -5.395 26.570 1.00 88.12 266 ALA A N 1
ATOM 1953 C CA . ALA A 1 266 ? -2.780 -4.816 26.381 1.00 88.12 266 ALA A CA 1
ATOM 1954 C C . ALA A 1 266 ? -2.804 -3.286 26.156 1.00 88.12 266 ALA A C 1
ATOM 1956 O O . ALA A 1 266 ? -3.785 -2.725 25.703 1.00 88.12 266 ALA A O 1
ATOM 1957 N N . ASP A 1 267 ? -1.677 -2.629 26.447 1.00 90.56 267 ASP A N 1
ATOM 1958 C CA . ASP A 1 267 ? -1.358 -1.290 25.919 1.00 90.56 267 ASP A CA 1
ATOM 1959 C C . ASP A 1 267 ? -1.107 -1.402 24.402 1.00 90.56 267 ASP A C 1
ATOM 1961 O O . ASP A 1 267 ? -0.600 -2.431 23.942 1.00 90.56 267 ASP A O 1
ATOM 1965 N N . LEU A 1 268 ? -1.425 -0.360 23.632 1.00 91.19 268 LEU A N 1
ATOM 1966 C CA . LEU A 1 268 ? -1.217 -0.334 22.184 1.00 91.19 268 LEU A CA 1
ATOM 1967 C C . LEU A 1 268 ? 0.284 -0.271 21.856 1.00 91.19 268 LEU A C 1
ATOM 1969 O O . LEU A 1 268 ? 0.937 0.758 22.050 1.00 91.19 268 LEU A O 1
ATOM 1973 N N . THR A 1 269 ? 0.824 -1.383 21.355 1.00 92.31 269 THR A N 1
ATOM 1974 C CA . THR A 1 269 ? 2.251 -1.551 21.028 1.00 92.31 269 THR A CA 1
ATOM 1975 C C . THR A 1 269 ? 2.588 -1.547 19.538 1.00 92.31 269 THR A C 1
ATOM 1977 O O . THR A 1 269 ? 3.772 -1.439 19.239 1.00 92.31 269 THR A O 1
ATOM 1980 N N . ASP A 1 270 ? 1.569 -1.627 18.678 1.00 92.75 270 ASP A N 1
ATOM 1981 C CA . ASP A 1 270 ? 1.579 -1.610 17.204 1.00 92.75 270 ASP A CA 1
ATOM 1982 C C . ASP A 1 270 ? 0.629 -0.472 16.777 1.00 92.75 270 ASP A C 1
ATOM 1984 O O . ASP A 1 270 ? -0.596 -0.609 16.889 1.00 92.75 270 ASP A O 1
ATOM 1988 N N . VAL A 1 271 ? 1.160 0.711 16.441 1.00 93.31 271 VAL A N 1
ATOM 1989 C CA . VAL A 1 271 ? 0.339 1.930 16.262 1.00 93.31 271 VAL A CA 1
ATOM 1990 C C . VAL A 1 271 ? -0.213 2.107 14.846 1.00 93.31 271 VAL A C 1
ATOM 1992 O O . VAL A 1 271 ? -1.269 2.737 14.689 1.00 93.31 271 VAL A O 1
ATOM 1995 N N . ASP A 1 272 ? 0.448 1.574 13.820 1.00 92.56 272 ASP A N 1
ATOM 1996 C CA . ASP A 1 272 ? -0.006 1.676 12.426 1.00 92.56 272 ASP A CA 1
ATOM 1997 C C . ASP A 1 272 ? -0.732 0.419 11.902 1.00 92.56 272 ASP A C 1
ATOM 1999 O O . ASP A 1 272 ? -1.529 0.529 10.957 1.00 92.56 272 ASP A O 1
ATOM 2003 N N . GLY A 1 273 ? -0.610 -0.714 12.600 1.00 92.00 273 GLY A N 1
ATOM 2004 C CA . GLY A 1 273 ? -1.417 -1.917 12.422 1.00 92.00 273 GLY A CA 1
ATOM 2005 C C . GLY A 1 273 ? -0.841 -2.939 11.444 1.00 92.00 273 GLY A C 1
ATOM 2006 O O . GLY A 1 273 ? -1.629 -3.685 10.840 1.00 92.00 273 GLY A O 1
ATOM 2007 N N . ASP A 1 274 ? 0.476 -2.969 11.235 1.00 92.19 274 ASP A N 1
ATOM 2008 C CA . ASP A 1 274 ? 1.123 -3.936 10.341 1.00 92.19 274 ASP A CA 1
ATOM 2009 C C . ASP A 1 274 ? 1.360 -5.327 10.973 1.00 92.19 274 ASP A C 1
ATOM 2011 O O . ASP A 1 274 ? 1.443 -6.337 10.256 1.00 92.19 274 ASP A O 1
ATOM 2015 N N . GLY A 1 275 ? 1.323 -5.409 12.309 1.00 93.12 275 GLY A N 1
ATOM 2016 C CA . GLY A 1 275 ? 1.517 -6.623 13.098 1.00 93.12 275 GLY A CA 1
ATOM 2017 C C . GLY A 1 275 ? 2.882 -6.759 13.785 1.00 93.12 275 GLY A C 1
ATOM 2018 O O . GLY A 1 275 ? 3.133 -7.827 14.365 1.00 93.12 275 GLY A O 1
ATOM 2019 N N . HIS A 1 276 ? 3.739 -5.740 13.728 1.00 93.94 276 HIS A N 1
ATOM 2020 C CA . HIS A 1 276 ? 4.980 -5.624 14.491 1.00 93.94 276 HIS A CA 1
ATOM 2021 C C . HIS A 1 276 ? 4.818 -4.671 15.688 1.00 93.94 276 HIS A C 1
ATOM 2023 O O . HIS A 1 276 ? 4.009 -3.758 15.675 1.00 93.94 276 HIS A O 1
ATOM 2029 N N . ASP A 1 277 ? 5.557 -4.935 16.772 1.00 93.50 277 ASP A N 1
ATOM 2030 C CA . ASP A 1 277 ? 5.552 -4.081 17.970 1.00 93.50 277 ASP A CA 1
ATOM 2031 C C . ASP A 1 277 ? 6.714 -3.070 17.896 1.00 93.50 277 ASP A C 1
ATOM 2033 O O . ASP A 1 277 ? 7.849 -3.449 17.562 1.00 93.50 277 ASP A O 1
ATOM 2037 N N . ALA A 1 278 ? 6.508 -1.840 18.375 1.00 92.94 278 ALA A N 1
ATOM 2038 C CA . ALA A 1 278 ? 7.541 -0.808 18.384 1.00 92.94 278 ALA A CA 1
ATOM 2039 C C . ALA A 1 278 ? 8.830 -1.249 19.101 1.00 92.94 278 ALA A C 1
ATOM 2041 O O . ALA A 1 278 ? 8.836 -1.675 20.271 1.00 92.94 278 ALA A O 1
ATOM 2042 N N . SER A 1 279 ? 9.988 -0.979 18.494 1.00 90.38 279 SER A N 1
ATOM 2043 C CA . SER A 1 279 ? 11.300 -1.129 19.151 1.00 90.38 279 SER A CA 1
ATOM 2044 C C . SER A 1 279 ? 11.422 -0.345 20.468 1.00 90.38 279 SER A C 1
ATOM 2046 O O . SER A 1 279 ? 12.223 -0.704 21.340 1.00 90.38 279 SER A O 1
ATOM 2048 N N . SER A 1 280 ? 10.605 0.699 20.661 1.00 88.25 280 SER A N 1
ATOM 2049 C CA . SER A 1 280 ? 10.562 1.494 21.895 1.00 88.25 280 SER A CA 1
ATOM 2050 C C . SER A 1 280 ? 10.010 0.721 23.108 1.00 88.25 280 SER A C 1
ATOM 2052 O O . SER A 1 280 ? 10.497 0.926 24.229 1.00 88.25 280 SER A O 1
ATOM 2054 N N . VAL A 1 281 ? 9.076 -0.214 22.885 1.00 89.31 281 VAL A N 1
ATOM 2055 C CA . VAL A 1 281 ? 8.535 -1.143 23.898 1.00 89.31 281 VAL A CA 1
ATOM 2056 C C . VAL A 1 281 ? 9.241 -2.504 23.894 1.00 89.31 281 VAL A C 1
ATOM 2058 O O . VAL A 1 281 ? 9.131 -3.269 24.857 1.00 89.31 281 VAL A O 1
ATOM 2061 N N . GLY A 1 282 ? 10.073 -2.757 22.881 1.00 87.81 282 GLY A N 1
ATOM 2062 C CA . GLY A 1 282 ? 10.953 -3.922 22.785 1.00 87.81 282 GLY A CA 1
ATOM 2063 C C . GLY A 1 282 ? 10.518 -4.969 21.763 1.00 87.81 282 GLY A C 1
ATOM 2064 O O . GLY A 1 282 ? 10.985 -6.108 21.872 1.00 87.81 282 GLY A O 1
ATOM 2065 N N . GLY A 1 283 ? 9.655 -4.592 20.817 1.00 91.31 283 GLY A N 1
ATOM 2066 C CA . GLY A 1 283 ? 9.460 -5.326 19.573 1.00 91.31 283 GLY A CA 1
ATOM 2067 C C . GLY A 1 283 ? 10.592 -5.088 18.572 1.00 91.31 283 GLY A C 1
ATOM 2068 O O . GLY A 1 283 ? 11.712 -4.733 18.967 1.00 91.31 283 GLY A O 1
ATOM 2069 N N . ASP A 1 284 ? 10.319 -5.351 17.298 1.00 93.44 284 ASP A N 1
ATOM 2070 C CA . ASP A 1 284 ? 11.304 -5.341 16.217 1.00 93.44 284 ASP A CA 1
ATOM 2071 C C . ASP A 1 284 ? 11.097 -4.249 15.150 1.00 93.44 284 ASP A C 1
ATOM 2073 O O . ASP A 1 284 ? 12.005 -4.049 14.348 1.00 93.44 284 ASP A O 1
ATOM 2077 N N . ASP A 1 285 ? 10.017 -3.466 15.219 1.00 94.75 285 ASP A N 1
ATOM 2078 C CA . ASP A 1 285 ? 9.765 -2.332 14.319 1.00 94.75 285 ASP A CA 1
ATOM 2079 C C . ASP A 1 285 ? 10.648 -1.098 14.627 1.00 94.75 285 ASP A C 1
ATOM 2081 O O . ASP A 1 285 ? 10.769 -0.641 15.776 1.00 94.75 285 ASP A O 1
ATOM 2085 N N . CYS A 1 286 ? 11.283 -0.549 13.589 1.00 93.00 286 CYS A N 1
ATOM 2086 C CA . CYS A 1 286 ? 12.126 0.636 13.637 1.00 93.00 286 CYS A CA 1
ATOM 2087 C C . CYS A 1 286 ? 11.403 1.990 13.404 1.00 93.00 286 CYS A C 1
ATOM 2089 O O . CYS A 1 286 ? 11.945 3.000 13.877 1.00 93.00 286 CYS A O 1
ATOM 2091 N N . ASP A 1 287 ? 10.200 2.039 12.810 1.00 93.38 287 ASP A N 1
ATOM 2092 C CA . ASP A 1 287 ? 9.315 3.222 12.736 1.00 93.38 287 ASP A CA 1
ATOM 2093 C C . ASP A 1 287 ? 7.813 2.844 12.746 1.00 93.38 287 ASP A C 1
ATOM 2095 O O . ASP A 1 287 ? 7.123 2.998 11.742 1.00 93.38 287 ASP A O 1
ATOM 2099 N N . ASP A 1 288 ? 7.322 2.484 13.943 1.00 92.75 288 ASP A N 1
ATOM 2100 C CA . ASP A 1 288 ? 5.924 2.175 14.361 1.00 92.75 288 ASP A CA 1
ATOM 2101 C C . ASP A 1 288 ? 4.913 3.330 14.157 1.00 92.75 288 ASP A C 1
ATOM 2103 O O . ASP A 1 288 ? 4.001 3.574 14.947 1.00 92.75 288 ASP A O 1
ATOM 2107 N N . THR A 1 289 ? 5.130 4.162 13.144 1.00 93.94 289 THR A N 1
ATOM 2108 C CA . THR A 1 289 ? 4.183 5.160 12.653 1.00 93.94 289 THR A CA 1
ATOM 2109 C C . THR A 1 289 ? 3.971 5.094 11.136 1.00 93.94 289 THR A C 1
ATOM 2111 O O . THR A 1 289 ? 3.177 5.888 10.609 1.00 93.94 289 THR A O 1
ATOM 2114 N N . ASP A 1 290 ? 4.638 4.167 10.442 1.00 94.56 290 ASP A N 1
ATOM 2115 C CA . ASP A 1 290 ? 4.510 3.896 9.013 1.00 94.56 290 ASP A CA 1
ATOM 2116 C C . ASP A 1 290 ? 4.581 2.382 8.725 1.00 94.56 290 ASP A C 1
ATOM 2118 O O . ASP A 1 290 ? 5.661 1.826 8.558 1.00 94.56 290 ASP A O 1
ATOM 2122 N N . ALA A 1 291 ? 3.406 1.770 8.520 1.00 95.19 291 ALA A N 1
ATOM 2123 C CA . ALA A 1 291 ? 3.155 0.357 8.175 1.00 95.19 291 ALA A CA 1
ATOM 2124 C C . ALA A 1 291 ? 3.821 -0.160 6.868 1.00 95.19 291 ALA A C 1
ATOM 2126 O O . ALA A 1 291 ? 3.369 -1.133 6.248 1.00 95.19 291 ALA A O 1
ATOM 2127 N N . THR A 1 292 ? 4.821 0.554 6.352 1.00 94.62 292 THR A N 1
ATOM 2128 C CA . THR A 1 292 ? 5.712 0.136 5.266 1.00 94.62 292 THR A CA 1
ATOM 2129 C C . THR A 1 292 ? 7.160 -0.081 5.719 1.00 94.62 292 THR A C 1
ATOM 2131 O O . THR A 1 292 ? 7.956 -0.557 4.909 1.00 94.62 292 THR A O 1
ATOM 2134 N N . ILE A 1 293 ? 7.480 0.216 6.983 1.00 95.31 293 ILE A N 1
ATOM 2135 C CA . ILE A 1 293 ? 8.796 0.072 7.611 1.00 95.31 293 ILE A CA 1
ATOM 2136 C C . ILE A 1 293 ? 8.670 -0.971 8.729 1.00 95.31 293 ILE A C 1
ATOM 2138 O O . ILE A 1 293 ? 8.152 -0.669 9.790 1.00 95.31 293 ILE A O 1
ATOM 2142 N N . PHE A 1 294 ? 9.120 -2.203 8.491 1.00 95.12 294 PHE A N 1
ATOM 2143 C CA . PHE A 1 294 ? 9.055 -3.297 9.465 1.00 95.12 294 PHE A CA 1
ATOM 2144 C C . PHE A 1 294 ? 9.990 -4.459 9.092 1.00 95.12 294 PHE A C 1
ATOM 2146 O O . PHE A 1 294 ? 10.314 -4.644 7.919 1.00 95.12 294 PHE A O 1
ATOM 2153 N N . PRO A 1 295 ? 10.363 -5.334 10.045 1.00 94.75 295 PRO A N 1
ATOM 2154 C CA . PRO A 1 295 ? 11.183 -6.525 9.814 1.00 94.75 295 PRO A CA 1
ATOM 2155 C C . PRO A 1 295 ? 10.772 -7.410 8.626 1.00 94.75 295 PRO A C 1
ATOM 2157 O O . PRO A 1 295 ? 9.887 -8.268 8.723 1.00 94.75 295 PRO A O 1
ATOM 2160 N N . GLY A 1 296 ? 11.503 -7.281 7.515 1.00 89.50 296 GLY A N 1
ATOM 2161 C CA . GLY A 1 296 ? 11.231 -7.999 6.266 1.00 89.50 296 GLY A CA 1
ATOM 2162 C C . GLY A 1 296 ? 10.210 -7.329 5.337 1.00 89.50 296 GLY A C 1
ATOM 2163 O O . GLY A 1 296 ? 9.610 -8.021 4.502 1.00 89.50 296 GLY A O 1
ATOM 2164 N N . ALA A 1 297 ? 10.016 -6.014 5.462 1.00 93.94 297 ALA A N 1
ATOM 2165 C CA . ALA A 1 297 ? 9.445 -5.168 4.420 1.00 93.94 297 ALA A CA 1
ATOM 2166 C C . ALA A 1 297 ? 10.266 -5.253 3.114 1.00 93.94 297 ALA A C 1
ATOM 2168 O O . ALA A 1 297 ? 11.278 -5.945 3.014 1.00 93.94 297 ALA A O 1
ATOM 2169 N N . THR A 1 298 ? 9.788 -4.603 2.053 1.00 93.12 298 THR A N 1
ATOM 2170 C CA . THR A 1 298 ? 10.537 -4.526 0.789 1.00 93.12 298 THR A CA 1
ATOM 2171 C C . THR A 1 298 ? 11.272 -3.201 0.719 1.00 93.12 298 THR A C 1
ATOM 2173 O O . THR A 1 298 ? 10.629 -2.162 0.597 1.00 93.12 298 THR A O 1
ATOM 2176 N N . GLU A 1 299 ? 12.598 -3.286 0.744 1.00 92.44 299 GLU A N 1
ATOM 2177 C CA . GLU A 1 299 ? 13.508 -2.154 0.601 1.00 92.44 299 GLU A CA 1
ATOM 2178 C C . GLU A 1 299 ? 13.234 -1.310 -0.659 1.00 92.44 299 GLU A C 1
ATOM 2180 O O . GLU A 1 299 ? 12.885 -1.834 -1.728 1.00 92.44 299 GLU A O 1
ATOM 2185 N N . VAL A 1 300 ? 13.431 0.005 -0.543 1.00 91.75 300 VAL A N 1
ATOM 2186 C CA . VAL A 1 300 ? 13.382 0.985 -1.636 1.00 91.75 300 VAL A CA 1
ATOM 2187 C C . VAL A 1 300 ? 14.784 1.582 -1.807 1.00 91.75 300 VAL A C 1
ATOM 2189 O O . VAL A 1 300 ? 15.114 2.552 -1.128 1.00 91.75 300 VAL A O 1
ATOM 2192 N N . PRO A 1 301 ? 15.597 1.055 -2.745 1.00 91.25 301 PRO A N 1
ATOM 2193 C CA . PRO A 1 301 ? 17.020 1.365 -2.808 1.00 91.25 301 PRO A CA 1
ATOM 2194 C C . PRO A 1 301 ? 17.380 2.853 -2.849 1.00 91.25 301 PRO A C 1
ATOM 2196 O O . PRO A 1 301 ? 16.845 3.629 -3.658 1.00 91.25 301 PRO A O 1
ATOM 2199 N N . TYR A 1 302 ? 18.384 3.206 -2.048 1.00 89.62 302 TYR A N 1
ATOM 2200 C CA . TYR A 1 302 ? 19.052 4.508 -1.966 1.00 89.62 302 TYR A CA 1
ATOM 2201 C C . TYR A 1 302 ? 18.162 5.693 -1.540 1.00 89.62 302 TYR A C 1
ATOM 2203 O O . TYR A 1 302 ? 18.516 6.853 -1.811 1.00 89.62 302 TYR A O 1
ATOM 2211 N N . ASP A 1 303 ? 17.010 5.459 -0.905 1.00 92.00 303 ASP A N 1
ATOM 2212 C CA . ASP A 1 303 ? 16.177 6.548 -0.371 1.00 92.00 303 ASP A CA 1
ATOM 2213 C C . ASP A 1 303 ? 16.622 7.033 1.030 1.00 92.00 303 ASP A C 1
ATOM 2215 O O . ASP A 1 303 ? 16.248 8.134 1.465 1.00 92.00 303 ASP A O 1
ATOM 2219 N N . GLY A 1 304 ? 17.532 6.292 1.671 1.00 90.06 304 GLY A N 1
ATOM 2220 C CA . GLY A 1 304 ? 18.116 6.571 2.979 1.00 90.06 304 GLY A CA 1
ATOM 2221 C C . GLY A 1 304 ? 17.271 6.101 4.163 1.00 90.06 304 GLY A C 1
ATOM 2222 O O . GLY A 1 304 ? 17.553 6.530 5.291 1.00 90.06 304 GLY A O 1
ATOM 2223 N N . ILE A 1 305 ? 16.242 5.288 3.920 1.00 92.19 305 ILE A N 1
ATOM 2224 C CA . ILE A 1 305 ? 15.385 4.651 4.919 1.00 92.19 305 ILE A CA 1
ATOM 2225 C C . ILE A 1 305 ? 15.699 3.148 4.917 1.00 92.19 305 ILE A C 1
ATOM 2227 O O . ILE A 1 305 ? 15.853 2.537 3.874 1.00 92.19 305 ILE A O 1
ATOM 2231 N N . ASP A 1 306 ? 15.824 2.591 6.115 1.00 93.31 306 ASP A N 1
ATOM 2232 C CA . ASP A 1 306 ? 15.993 1.164 6.412 1.00 93.31 306 ASP A CA 1
ATOM 2233 C C . ASP A 1 306 ? 14.568 0.628 6.609 1.00 93.31 306 ASP A C 1
ATOM 2235 O O . ASP A 1 306 ? 14.004 0.798 7.693 1.00 93.31 306 ASP A O 1
ATOM 2239 N N . GLN A 1 307 ? 13.916 0.172 5.529 1.00 95.81 307 GLN A N 1
ATOM 2240 C CA . GLN A 1 307 ? 12.511 -0.251 5.574 1.00 95.81 307 GLN A CA 1
ATOM 2241 C C . GLN A 1 307 ? 12.370 -1.636 6.200 1.00 95.81 307 GLN A C 1
ATOM 2243 O O . GLN A 1 307 ? 11.396 -1.876 6.907 1.00 95.81 307 GLN A O 1
ATOM 2248 N N . ASP A 1 308 ? 13.307 -2.552 5.951 1.00 93.88 308 ASP A N 1
ATOM 2249 C CA . ASP A 1 308 ? 13.255 -3.918 6.480 1.00 93.88 308 ASP A CA 1
ATOM 2250 C C . ASP A 1 308 ? 13.851 -4.072 7.896 1.00 93.88 308 ASP A C 1
ATOM 2252 O O . ASP A 1 308 ? 13.812 -5.165 8.472 1.00 93.88 308 ASP A O 1
ATOM 2256 N N . CYS A 1 309 ? 14.320 -2.964 8.481 1.00 94.00 309 CYS A N 1
ATOM 2257 C CA . CYS A 1 309 ? 14.883 -2.836 9.824 1.00 94.00 309 CYS A CA 1
ATOM 2258 C C . CYS A 1 309 ? 16.113 -3.736 10.103 1.00 94.00 309 CYS A C 1
ATOM 2260 O O . CYS A 1 309 ? 16.401 -4.033 11.276 1.00 94.00 309 CYS A O 1
ATOM 2262 N N . ASP A 1 310 ? 16.860 -4.192 9.083 1.00 91.44 310 ASP A N 1
ATOM 2263 C CA . ASP A 1 310 ? 18.095 -4.971 9.284 1.00 91.44 310 ASP A CA 1
ATOM 2264 C C . ASP A 1 310 ? 19.288 -4.125 9.778 1.00 91.44 310 ASP A C 1
ATOM 2266 O O . ASP A 1 310 ? 20.205 -4.651 10.439 1.00 91.44 310 ASP A O 1
ATOM 2270 N N . GLY A 1 311 ? 19.220 -2.805 9.568 1.00 89.06 311 GLY A N 1
ATOM 2271 C CA . GLY A 1 311 ? 20.204 -1.821 10.009 1.00 89.06 311 GLY A CA 1
ATOM 2272 C C . GLY A 1 311 ? 20.825 -0.965 8.899 1.00 89.06 311 GLY A C 1
ATOM 2273 O O . GLY A 1 311 ? 21.713 -0.158 9.229 1.00 89.06 311 GLY A O 1
ATOM 2274 N N . ALA A 1 312 ? 20.431 -1.136 7.632 1.00 89.69 312 ALA A N 1
ATOM 2275 C CA . ALA A 1 312 ? 20.845 -0.299 6.505 1.00 89.69 312 ALA A CA 1
ATOM 2276 C C . ALA A 1 312 ? 19.833 -0.308 5.340 1.00 89.69 312 ALA A C 1
ATOM 2278 O O . ALA A 1 312 ? 19.239 -1.331 5.051 1.00 89.69 312 ALA A O 1
ATOM 2279 N N . ASP A 1 313 ? 19.743 0.823 4.632 1.00 91.69 313 ASP A N 1
ATOM 2280 C CA . ASP A 1 313 ? 19.126 0.947 3.296 1.00 91.69 313 ASP A CA 1
ATOM 2281 C C . ASP A 1 313 ? 19.873 0.067 2.271 1.00 91.69 313 ASP A C 1
ATOM 2283 O O . ASP A 1 313 ? 21.114 0.017 2.275 1.00 91.69 313 ASP A O 1
ATOM 2287 N N . LEU A 1 314 ? 19.128 -0.602 1.390 1.00 91.75 314 LEU A N 1
ATOM 2288 C CA . LEU A 1 314 ? 19.621 -1.442 0.300 1.00 91.75 314 LEU A CA 1
ATOM 2289 C C . LEU A 1 314 ? 20.400 -0.628 -0.747 1.00 91.75 314 LEU A C 1
ATOM 2291 O O . LEU A 1 314 ? 19.843 -0.036 -1.673 1.00 91.75 314 LEU A O 1
ATOM 2295 N N . ILE A 1 315 ? 21.725 -0.654 -0.607 1.00 92.69 315 ILE A N 1
ATOM 2296 C CA . ILE A 1 315 ? 22.690 0.044 -1.472 1.00 92.69 315 ILE A CA 1
ATOM 2297 C C . ILE A 1 315 ? 23.530 -0.879 -2.375 1.00 92.69 315 ILE A C 1
ATOM 2299 O O . ILE A 1 315 ? 24.426 -0.367 -3.035 1.00 92.69 315 ILE A O 1
ATOM 2303 N N . ASP A 1 316 ? 23.254 -2.185 -2.357 1.00 92.44 316 ASP A N 1
ATOM 2304 C CA . ASP A 1 316 ? 23.829 -3.273 -3.176 1.00 92.44 316 ASP A CA 1
ATOM 2305 C C . ASP A 1 316 ? 22.619 -4.059 -3.714 1.00 92.44 316 ASP A C 1
ATOM 2307 O O . ASP A 1 316 ? 22.038 -4.887 -3.002 1.00 92.44 316 ASP A O 1
ATOM 2311 N N . VAL A 1 317 ? 22.102 -3.665 -4.885 1.00 92.75 317 VAL A N 1
ATOM 2312 C CA . VAL A 1 317 ? 20.764 -4.085 -5.353 1.00 92.75 317 VAL A CA 1
ATOM 2313 C C . VAL A 1 317 ? 20.764 -5.438 -6.072 1.00 92.75 317 VAL A C 1
ATOM 2315 O O . VAL A 1 317 ? 19.747 -6.145 -6.023 1.00 92.75 317 VAL A O 1
ATOM 2318 N N . ASP A 1 318 ? 21.867 -5.844 -6.700 1.00 92.00 318 ASP A N 1
ATOM 2319 C CA . ASP A 1 318 ? 21.993 -7.157 -7.348 1.00 92.00 318 ASP A CA 1
ATOM 2320 C C . ASP A 1 318 ? 22.640 -8.247 -6.464 1.00 92.00 318 ASP A C 1
ATOM 2322 O O . ASP A 1 318 ? 22.407 -9.446 -6.695 1.00 92.00 318 ASP A O 1
ATOM 2326 N N . GLY A 1 319 ? 23.322 -7.863 -5.378 1.00 92.00 319 GLY A N 1
ATOM 2327 C CA . GLY A 1 319 ? 23.843 -8.760 -4.350 1.00 92.00 319 GLY A CA 1
ATOM 2328 C C . GLY A 1 319 ? 25.235 -9.328 -4.635 1.00 92.00 319 GLY A C 1
ATOM 2329 O O . GLY A 1 319 ? 25.553 -10.417 -4.127 1.00 92.00 319 GLY A O 1
ATOM 2330 N N . ASP A 1 320 ? 26.047 -8.662 -5.456 1.00 91.69 320 ASP A N 1
ATOM 2331 C CA . ASP A 1 320 ? 27.418 -9.077 -5.764 1.00 91.69 320 ASP A CA 1
ATOM 2332 C C . ASP A 1 320 ? 28.423 -8.793 -4.615 1.00 91.69 320 ASP A C 1
ATOM 2334 O O . ASP A 1 320 ? 29.405 -9.536 -4.434 1.00 91.69 320 ASP A O 1
ATOM 2338 N N . GLY A 1 321 ? 28.107 -7.816 -3.755 1.00 92.81 321 GLY A N 1
ATOM 2339 C CA . GLY A 1 321 ? 28.901 -7.376 -2.609 1.00 92.81 321 GLY A CA 1
ATOM 2340 C C . GLY A 1 321 ? 29.623 -6.026 -2.751 1.00 92.81 321 GLY A C 1
ATOM 2341 O O . GLY A 1 321 ? 30.497 -5.754 -1.910 1.00 92.81 321 GLY A O 1
ATOM 2342 N N . TYR A 1 322 ? 29.309 -5.206 -3.757 1.00 93.19 322 TYR A N 1
ATOM 2343 C CA . TYR A 1 322 ? 29.816 -3.843 -3.934 1.00 93.19 322 TYR A CA 1
ATOM 2344 C C . TYR A 1 322 ? 28.682 -2.812 -3.934 1.00 93.19 322 TYR A C 1
ATOM 2346 O O . TYR A 1 322 ? 27.842 -2.809 -4.813 1.00 93.19 322 TYR A O 1
ATOM 2354 N N . ASP A 1 323 ? 28.704 -1.861 -2.992 1.00 93.62 323 ASP A N 1
ATOM 2355 C CA . ASP A 1 323 ? 27.671 -0.821 -2.974 1.00 93.62 323 ASP A CA 1
ATOM 2356 C C . ASP A 1 323 ? 27.719 0.076 -4.240 1.00 93.62 323 ASP A C 1
ATOM 2358 O O . ASP A 1 323 ? 28.784 0.581 -4.641 1.00 93.62 323 ASP A O 1
ATOM 2362 N N . GLY A 1 324 ? 26.549 0.394 -4.787 1.00 91.94 324 GLY A N 1
ATOM 2363 C CA . GLY A 1 324 ? 26.361 1.268 -5.936 1.00 91.94 324 GLY A CA 1
ATOM 2364 C C . GLY A 1 324 ? 26.781 2.718 -5.709 1.00 91.94 324 GLY A C 1
ATOM 2365 O O . GLY A 1 324 ? 26.664 3.300 -4.619 1.00 91.94 324 GLY A O 1
ATOM 2366 N N . THR A 1 325 ? 27.201 3.387 -6.786 1.00 89.81 325 THR A N 1
ATOM 2367 C CA . THR A 1 325 ? 27.578 4.816 -6.760 1.00 89.81 325 THR A CA 1
ATOM 2368 C C . THR A 1 325 ? 26.480 5.742 -6.215 1.00 89.81 325 THR A C 1
ATOM 2370 O O . THR A 1 325 ? 26.798 6.815 -5.691 1.00 89.81 325 THR A O 1
ATOM 2373 N N . ARG A 1 326 ? 25.196 5.348 -6.275 1.00 87.44 326 ARG A N 1
ATOM 2374 C CA . ARG A 1 326 ? 24.069 6.094 -5.673 1.00 87.44 326 ARG A CA 1
ATOM 2375 C C . ARG A 1 326 ? 24.080 6.055 -4.142 1.00 87.44 326 ARG A C 1
ATOM 2377 O O . ARG A 1 326 ? 23.884 7.105 -3.530 1.00 87.44 326 ARG A O 1
ATOM 2384 N N . GLY A 1 327 ? 24.385 4.898 -3.547 1.00 84.75 327 GLY A N 1
ATOM 2385 C CA . GLY A 1 327 ? 24.657 4.743 -2.110 1.00 84.75 327 GLY A CA 1
ATOM 2386 C C . GLY A 1 327 ? 25.993 5.364 -1.674 1.00 84.75 327 GLY A C 1
ATOM 2387 O O . GLY A 1 327 ? 26.233 5.600 -0.489 1.00 84.75 327 GLY A O 1
ATOM 2388 N N . GLY A 1 328 ? 26.849 5.713 -2.639 1.00 85.56 328 GLY A N 1
ATOM 2389 C CA . GLY A 1 328 ? 28.169 6.301 -2.416 1.00 85.56 328 GLY A CA 1
ATOM 2390 C C . GLY A 1 328 ? 29.307 5.280 -2.387 1.00 85.56 328 GLY A C 1
ATOM 2391 O O . GLY A 1 328 ? 30.399 5.629 -1.922 1.00 85.56 328 GLY A O 1
ATOM 2392 N N . GLY A 1 329 ? 29.056 4.060 -2.868 1.00 89.69 329 GLY A N 1
ATOM 2393 C CA . GLY A 1 329 ? 30.085 3.068 -3.139 1.00 89.69 329 GLY A CA 1
ATOM 2394 C C . GLY A 1 329 ? 30.762 3.280 -4.493 1.00 89.69 329 GLY A C 1
ATOM 2395 O O . GLY A 1 329 ? 31.031 4.417 -4.896 1.00 89.69 329 GLY A O 1
ATOM 2396 N N . THR A 1 330 ? 31.110 2.180 -5.150 1.00 93.00 330 THR A N 1
ATOM 2397 C CA . THR A 1 330 ? 32.018 2.158 -6.309 1.00 93.00 330 THR A CA 1
ATOM 2398 C C . THR A 1 330 ? 31.488 1.400 -7.515 1.00 93.00 330 THR A C 1
ATOM 2400 O O . THR A 1 330 ? 32.127 1.493 -8.555 1.00 93.00 330 THR A O 1
ATOM 2403 N N . ASP A 1 331 ? 30.355 0.711 -7.403 1.00 94.19 331 ASP A N 1
ATOM 2404 C CA . ASP A 1 331 ? 29.736 0.054 -8.550 1.00 94.19 331 ASP A CA 1
ATOM 2405 C C . ASP A 1 331 ? 29.002 1.064 -9.462 1.00 94.19 331 ASP A C 1
ATOM 2407 O O . ASP A 1 331 ? 28.247 1.946 -9.012 1.00 94.19 331 ASP A O 1
ATOM 2411 N N . CYS A 1 332 ? 29.322 0.974 -10.752 1.00 92.62 332 CYS A N 1
ATOM 2412 C CA . CYS A 1 332 ? 28.853 1.815 -11.833 1.00 92.62 332 CYS A CA 1
ATOM 2413 C C . CYS A 1 332 ? 27.504 1.363 -12.440 1.00 92.62 332 CYS A C 1
ATOM 2415 O O . CYS A 1 332 ? 26.774 2.251 -12.899 1.00 92.62 332 CYS A O 1
ATOM 2417 N N . ASP A 1 333 ? 27.109 0.085 -12.331 1.00 93.19 333 ASP A N 1
ATOM 2418 C CA . ASP A 1 333 ? 25.738 -0.395 -12.592 1.00 93.19 333 ASP A CA 1
ATOM 2419 C C . ASP A 1 333 ? 25.300 -1.489 -11.599 1.00 93.19 333 ASP A C 1
ATOM 2421 O O . ASP A 1 333 ? 25.152 -2.652 -11.954 1.00 93.19 333 ASP A O 1
ATOM 2425 N N . ASP A 1 334 ? 24.951 -1.031 -10.392 1.00 92.69 334 ASP A N 1
ATOM 2426 C CA . ASP A 1 334 ? 24.364 -1.761 -9.243 1.00 92.69 334 ASP A CA 1
ATOM 2427 C C . ASP A 1 334 ? 23.042 -2.511 -9.538 1.00 92.69 334 ASP A C 1
ATOM 2429 O O . ASP A 1 334 ? 22.262 -2.818 -8.640 1.00 92.69 334 ASP A O 1
ATOM 2433 N N . THR A 1 335 ? 22.700 -2.733 -10.808 1.00 93.88 335 THR A N 1
ATOM 2434 C CA . THR A 1 335 ? 21.605 -3.610 -11.232 1.00 93.88 335 THR A CA 1
ATOM 2435 C C . THR A 1 335 ? 22.065 -4.831 -12.035 1.00 93.88 335 THR A C 1
ATOM 2437 O O . THR A 1 335 ? 21.213 -5.663 -12.383 1.00 93.88 335 THR A O 1
ATOM 2440 N N . ASP A 1 336 ? 23.369 -4.975 -12.293 1.00 94.00 336 ASP A N 1
ATOM 2441 C CA . ASP A 1 336 ? 23.974 -6.118 -12.971 1.00 94.00 336 ASP A CA 1
ATOM 2442 C C . ASP A 1 336 ? 25.259 -6.601 -12.271 1.00 94.00 336 ASP A C 1
ATOM 2444 O O . ASP A 1 336 ? 26.349 -6.096 -12.513 1.00 94.00 336 ASP A O 1
ATOM 2448 N N . ALA A 1 337 ? 25.136 -7.703 -11.522 1.00 94.56 337 ALA A N 1
ATOM 2449 C CA . ALA A 1 337 ? 26.199 -8.369 -10.759 1.00 94.56 337 ALA A CA 1
ATOM 2450 C C . ALA A 1 337 ? 27.409 -8.899 -11.577 1.00 94.56 337 ALA A C 1
ATOM 2452 O O . ALA A 1 337 ? 28.177 -9.735 -11.078 1.00 94.56 337 ALA A O 1
ATOM 2453 N N . THR A 1 338 ? 27.548 -8.533 -12.856 1.00 93.44 338 THR A N 1
ATOM 2454 C CA . THR A 1 338 ? 28.789 -8.697 -13.635 1.00 93.44 338 THR A CA 1
ATOM 2455 C C . THR A 1 338 ? 29.572 -7.402 -13.858 1.00 93.44 338 THR A C 1
ATOM 2457 O O . THR A 1 338 ? 30.748 -7.496 -14.207 1.00 93.44 338 THR A O 1
ATOM 2460 N N . VAL A 1 339 ? 28.964 -6.241 -13.607 1.00 94.56 339 VAL A N 1
ATOM 2461 C CA . VAL A 1 339 ? 29.580 -4.911 -13.641 1.00 94.56 339 VAL A CA 1
ATOM 2462 C C . VAL A 1 339 ? 29.951 -4.543 -12.208 1.00 94.56 339 VAL A C 1
ATOM 2464 O O . VAL A 1 339 ? 29.076 -4.339 -11.384 1.00 94.56 339 VAL A O 1
ATOM 2467 N N . HIS A 1 340 ? 31.241 -4.528 -11.873 1.00 94.19 340 HIS A N 1
ATOM 2468 C CA . HIS A 1 340 ? 31.710 -4.186 -10.532 1.00 94.19 340 HIS A CA 1
ATOM 2469 C C . HIS A 1 340 ? 33.226 -3.892 -10.498 1.00 94.19 340 HIS A C 1
ATOM 2471 O O . HIS A 1 340 ? 33.998 -4.482 -11.257 1.00 94.1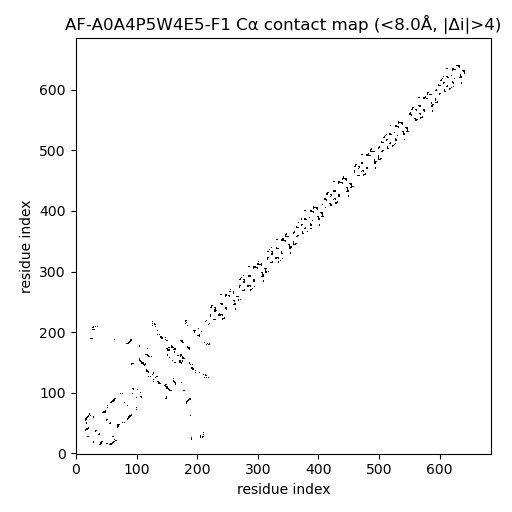9 340 HIS A O 1
ATOM 2477 N N . PRO A 1 341 ? 33.733 -3.125 -9.510 1.00 94.62 341 PRO A N 1
ATOM 2478 C CA . PRO A 1 341 ? 35.161 -2.844 -9.331 1.00 94.62 341 PRO A CA 1
ATOM 2479 C C . PRO A 1 341 ? 36.102 -4.058 -9.465 1.00 94.62 341 PRO A C 1
ATOM 2481 O O . PRO A 1 341 ? 36.206 -4.894 -8.556 1.00 94.62 341 PRO A O 1
ATOM 2484 N N . GLY A 1 342 ? 36.857 -4.128 -10.564 1.00 88.75 342 GLY A N 1
ATOM 2485 C CA . GLY A 1 342 ? 37.764 -5.246 -10.849 1.00 88.75 342 GLY A CA 1
ATOM 2486 C C . GLY A 1 342 ? 37.080 -6.524 -11.349 1.00 88.75 342 GLY A C 1
ATOM 2487 O O . GLY A 1 342 ? 37.512 -7.625 -10.973 1.00 88.75 342 GLY A O 1
ATOM 2488 N N . ALA A 1 343 ? 36.009 -6.384 -12.133 1.00 92.19 343 ALA A N 1
ATOM 2489 C CA . ALA A 1 343 ? 35.440 -7.427 -12.982 1.00 92.19 343 ALA A CA 1
ATOM 2490 C C . ALA A 1 343 ? 36.417 -7.825 -14.113 1.00 92.19 343 ALA A C 1
ATOM 2492 O O . ALA A 1 343 ? 37.631 -7.932 -13.909 1.00 92.19 343 ALA A O 1
ATOM 2493 N N . SER A 1 344 ? 35.914 -8.213 -15.279 1.00 90.62 344 SER A N 1
ATOM 2494 C CA . SER A 1 344 ? 36.750 -8.528 -16.439 1.00 90.62 344 SER A CA 1
ATOM 2495 C C . SER A 1 344 ? 35.983 -8.188 -17.700 1.00 90.62 344 SER A C 1
ATOM 2497 O O . SER A 1 344 ? 34.992 -8.865 -17.968 1.00 90.62 344 SER A O 1
ATOM 2499 N N . GLU A 1 345 ? 36.500 -7.207 -18.436 1.00 89.12 345 GLU A N 1
ATOM 2500 C CA . GLU A 1 345 ? 35.894 -6.667 -19.651 1.00 89.12 345 GLU A CA 1
ATOM 2501 C C . GLU A 1 345 ? 35.461 -7.751 -20.649 1.00 89.12 345 GLU A C 1
ATOM 2503 O O . GLU A 1 345 ? 36.159 -8.757 -20.877 1.00 89.12 345 GLU A O 1
ATOM 2508 N N . VAL A 1 346 ? 34.315 -7.518 -21.281 1.00 87.00 346 VAL A N 1
ATOM 2509 C CA . VAL A 1 346 ? 33.798 -8.275 -22.416 1.00 87.00 346 VAL A CA 1
ATOM 2510 C C . VAL A 1 346 ? 33.316 -7.320 -23.503 1.00 87.00 346 VAL A C 1
ATOM 2512 O O . VAL A 1 346 ? 32.528 -6.435 -23.239 1.00 87.00 346 VAL A O 1
ATOM 2515 N N . ALA A 1 347 ? 33.741 -7.588 -24.743 1.00 85.00 347 ALA A N 1
ATOM 2516 C CA . ALA A 1 347 ? 33.498 -6.782 -25.943 1.00 85.00 347 ALA A CA 1
ATOM 2517 C C . ALA A 1 347 ? 32.004 -6.509 -26.256 1.00 85.00 347 ALA A C 1
ATOM 2519 O O . ALA A 1 347 ? 31.423 -7.126 -27.161 1.00 85.00 347 ALA A O 1
ATOM 2520 N N . ASP A 1 348 ? 31.368 -5.610 -25.504 1.00 85.88 348 ASP A N 1
ATOM 2521 C CA . ASP A 1 348 ? 29.977 -5.180 -25.684 1.00 85.88 348 ASP A CA 1
ATOM 2522 C C . ASP A 1 348 ? 29.710 -3.684 -25.403 1.00 85.88 348 ASP A C 1
ATOM 2524 O O . ASP A 1 348 ? 28.610 -3.192 -25.703 1.00 85.88 348 ASP A O 1
ATOM 2528 N N . GLY A 1 349 ? 30.738 -2.928 -24.991 1.00 85.94 349 GLY A N 1
ATOM 2529 C CA . GLY A 1 349 ? 30.685 -1.476 -24.803 1.00 85.94 349 GLY A CA 1
ATOM 2530 C C . GLY A 1 349 ? 30.255 -1.017 -23.406 1.00 85.94 349 GLY A C 1
ATOM 2531 O O . GLY A 1 349 ? 29.863 0.150 -23.249 1.00 85.94 349 GLY A O 1
ATOM 2532 N N . VAL A 1 350 ? 30.295 -1.910 -22.417 1.00 90.44 350 VAL A N 1
ATOM 2533 C CA . VAL A 1 350 ? 30.149 -1.622 -20.984 1.00 90.44 350 VAL A CA 1
ATOM 2534 C C . VAL A 1 350 ? 31.540 -1.506 -20.330 1.00 90.44 350 VAL A C 1
ATOM 2536 O O . VAL A 1 350 ? 32.521 -2.030 -20.831 1.00 90.44 350 VAL A O 1
ATOM 2539 N N . ASP A 1 351 ? 31.630 -0.728 -19.249 1.00 91.75 351 ASP A N 1
ATOM 2540 C CA . ASP A 1 351 ? 32.801 -0.616 -18.360 1.00 91.75 351 ASP A CA 1
ATOM 2541 C C . ASP A 1 351 ? 32.548 -1.608 -17.215 1.00 91.75 351 ASP A C 1
ATOM 2543 O O . ASP A 1 351 ? 31.908 -1.240 -16.226 1.00 91.75 351 ASP A O 1
ATOM 2547 N N . GLU A 1 352 ? 32.896 -2.892 -17.387 1.00 94.06 352 GLU A N 1
ATOM 2548 C CA . GLU A 1 352 ? 32.593 -3.913 -16.371 1.00 94.06 352 GLU A CA 1
ATOM 2549 C C . GLU A 1 352 ? 33.402 -3.684 -15.092 1.00 94.06 352 GLU A C 1
ATOM 2551 O O . GLU A 1 352 ? 32.902 -3.894 -13.988 1.00 94.06 352 GLU A O 1
ATOM 2556 N N . ASP A 1 353 ? 34.672 -3.317 -15.226 1.00 93.06 353 ASP A N 1
ATOM 2557 C CA . ASP A 1 353 ? 35.632 -3.147 -14.134 1.00 93.06 353 ASP A CA 1
ATOM 2558 C C . ASP A 1 353 ? 35.447 -1.826 -13.346 1.00 93.06 353 ASP A C 1
ATOM 2560 O O . ASP A 1 353 ? 35.944 -1.713 -12.216 1.00 93.06 353 ASP A O 1
ATOM 2564 N N . CYS A 1 354 ? 34.641 -0.891 -13.861 1.00 93.25 354 CYS A N 1
ATOM 2565 C CA . CYS A 1 354 ? 34.321 0.430 -13.312 1.00 93.25 354 CYS A CA 1
ATOM 2566 C C . CYS A 1 354 ? 35.539 1.365 -13.102 1.00 93.25 354 CYS A C 1
ATOM 2568 O O . CYS A 1 354 ? 35.479 2.260 -12.236 1.00 93.25 354 CYS A O 1
ATOM 2570 N N . ASP A 1 355 ? 36.656 1.203 -13.830 1.00 91.81 355 ASP A N 1
ATOM 2571 C CA . ASP A 1 355 ? 37.795 2.140 -13.756 1.00 91.81 355 ASP A CA 1
ATOM 2572 C C . ASP A 1 355 ? 37.674 3.375 -14.671 1.00 91.81 355 ASP A C 1
ATOM 2574 O O . ASP A 1 355 ? 38.339 4.399 -14.419 1.00 91.81 355 ASP A O 1
ATOM 2578 N N . GLY A 1 356 ? 36.743 3.344 -15.630 1.00 89.62 356 GLY A N 1
ATOM 2579 C CA . GLY A 1 356 ? 36.433 4.440 -16.543 1.00 89.62 356 GLY A CA 1
ATOM 2580 C C . GLY A 1 356 ? 37.117 4.369 -17.910 1.00 89.62 356 GLY A C 1
ATOM 2581 O O . GLY A 1 356 ? 37.014 5.350 -18.663 1.00 89.62 356 GLY A O 1
ATOM 2582 N N . THR A 1 357 ? 37.816 3.278 -18.232 1.00 87.69 357 THR A N 1
ATOM 2583 C CA . THR A 1 357 ? 37.908 2.785 -19.615 1.00 87.69 357 THR A CA 1
ATOM 2584 C C . THR A 1 357 ? 36.756 1.820 -19.929 1.00 87.69 357 THR A C 1
ATOM 2586 O O . THR A 1 357 ? 35.863 1.634 -19.116 1.00 87.69 357 THR A O 1
ATOM 2589 N N . VAL A 1 358 ? 36.666 1.391 -21.183 1.00 86.62 358 VAL A N 1
ATOM 2590 C CA . VAL A 1 358 ? 35.652 0.460 -21.691 1.00 86.62 358 VAL A CA 1
ATOM 2591 C C . VAL A 1 358 ? 36.419 -0.513 -22.568 1.00 86.62 358 VAL A C 1
ATOM 2593 O O . VAL A 1 358 ? 37.236 -0.061 -23.388 1.00 86.62 358 VAL A O 1
ATOM 2596 N N . ASP A 1 359 ? 36.148 -1.806 -22.413 1.00 86.38 359 ASP A N 1
ATOM 2597 C CA . ASP A 1 359 ? 36.664 -2.873 -23.268 1.00 86.38 359 ASP A CA 1
ATOM 2598 C C . ASP A 1 359 ? 38.213 -3.030 -23.251 1.00 86.38 359 ASP A C 1
ATOM 2600 O O . ASP A 1 359 ? 38.742 -3.771 -24.083 1.00 86.38 359 ASP A O 1
ATOM 2604 N N . GLU A 1 360 ? 38.975 -2.407 -22.325 1.00 79.88 360 GLU A N 1
ATOM 2605 C CA . GLU A 1 360 ? 40.454 -2.213 -22.407 1.00 79.88 360 GLU A CA 1
ATOM 2606 C C . GLU A 1 360 ? 41.345 -3.455 -22.223 1.00 79.88 360 GLU A C 1
ATOM 2608 O O . GLU A 1 360 ? 42.556 -3.372 -21.995 1.00 79.88 360 GLU A O 1
ATOM 2613 N N . THR A 1 361 ? 40.757 -4.641 -22.342 1.00 80.19 361 THR A N 1
ATOM 2614 C CA . THR A 1 361 ? 41.493 -5.906 -22.464 1.00 80.19 361 THR A CA 1
ATOM 2615 C C . THR A 1 361 ? 40.971 -6.796 -23.598 1.00 80.19 361 THR A C 1
ATOM 2617 O O . THR A 1 361 ? 41.215 -8.009 -23.595 1.00 80.19 361 THR A O 1
ATOM 2620 N N . THR A 1 362 ? 40.265 -6.199 -24.563 1.00 82.06 362 THR A N 1
ATOM 2621 C CA . THR A 1 362 ? 39.606 -6.868 -25.692 1.00 82.06 362 THR A CA 1
ATOM 2622 C C . THR A 1 362 ? 39.996 -6.244 -27.035 1.00 82.06 362 THR A C 1
ATOM 2624 O O . THR A 1 362 ? 40.383 -5.081 -27.098 1.00 82.06 362 THR A O 1
ATOM 2627 N N . ASP A 1 363 ? 39.790 -7.008 -28.107 1.00 82.00 363 ASP A N 1
ATOM 2628 C CA . ASP A 1 363 ? 40.040 -6.667 -29.514 1.00 82.00 363 ASP A CA 1
ATOM 2629 C C . ASP A 1 363 ? 39.259 -5.403 -30.016 1.00 82.00 363 ASP A C 1
ATOM 2631 O O . ASP A 1 363 ? 39.414 -4.978 -31.165 1.00 82.00 363 ASP A O 1
ATOM 2635 N N . LEU A 1 364 ? 38.392 -4.799 -29.180 1.00 81.56 364 LEU A N 1
ATOM 2636 C CA . LEU A 1 364 ? 37.637 -3.558 -29.442 1.00 81.56 364 LEU A CA 1
ATOM 2637 C C . LEU A 1 364 ? 38.282 -2.277 -28.876 1.00 81.56 364 LEU A C 1
ATOM 2639 O O . LEU A 1 364 ? 37.755 -1.187 -29.120 1.00 81.56 364 LEU A O 1
ATOM 2643 N N . HIS A 1 365 ? 39.373 -2.372 -28.114 1.00 85.06 365 HIS A N 1
ATOM 2644 C CA . HIS A 1 365 ? 40.053 -1.200 -27.561 1.00 85.06 365 HIS A CA 1
ATOM 2645 C C . HIS A 1 365 ? 41.190 -0.729 -28.473 1.00 85.06 365 HIS A C 1
ATOM 2647 O O . HIS A 1 365 ? 42.032 -1.525 -28.850 1.00 85.06 365 HIS A O 1
ATOM 2653 N N . ASP A 1 366 ? 41.210 0.569 -28.778 1.00 86.00 366 ASP A N 1
ATOM 2654 C CA . ASP A 1 366 ? 42.276 1.282 -29.506 1.00 86.00 366 ASP A CA 1
ATOM 2655 C C . ASP A 1 366 ? 43.458 1.505 -28.537 1.00 86.00 366 ASP A C 1
ATOM 2657 O O . ASP A 1 366 ? 43.460 2.472 -27.760 1.00 86.00 366 ASP A O 1
ATOM 2661 N N . ASP A 1 367 ? 44.401 0.552 -28.490 1.00 86.88 367 ASP A N 1
ATOM 2662 C CA . ASP A 1 367 ? 45.403 0.421 -27.411 1.00 86.88 367 ASP A CA 1
ATOM 2663 C C . ASP A 1 367 ? 46.517 1.490 -27.525 1.00 86.88 367 ASP A C 1
ATOM 2665 O O . ASP A 1 367 ? 47.169 1.850 -26.528 1.00 86.88 367 ASP A O 1
ATOM 2669 N N . ASP A 1 368 ? 46.706 2.074 -28.718 1.00 86.44 368 ASP A N 1
ATOM 2670 C CA . ASP A 1 368 ? 47.687 3.135 -28.979 1.00 86.44 368 ASP A CA 1
ATOM 2671 C C . ASP A 1 368 ? 47.117 4.535 -29.309 1.00 86.44 368 ASP A C 1
ATOM 2673 O O . ASP A 1 368 ? 47.802 5.549 -29.069 1.00 86.44 368 ASP A O 1
ATOM 2677 N N . GLY A 1 369 ? 45.845 4.625 -29.708 1.00 87.38 369 GLY A N 1
ATOM 2678 C CA . GLY A 1 369 ? 45.088 5.864 -29.880 1.00 87.38 369 GLY A CA 1
ATOM 2679 C C . GLY A 1 369 ? 45.073 6.444 -31.299 1.00 87.38 369 GLY A C 1
ATOM 2680 O O . GLY A 1 369 ? 44.975 7.680 -31.426 1.00 87.38 369 GLY A O 1
ATOM 2681 N N . ASP A 1 370 ? 45.226 5.628 -32.343 1.00 86.94 370 ASP A N 1
ATOM 2682 C CA . ASP A 1 370 ? 45.200 6.068 -33.744 1.00 86.94 370 ASP A CA 1
ATOM 2683 C C . ASP A 1 370 ? 43.794 6.060 -34.388 1.00 86.94 370 ASP A C 1
ATOM 2685 O O . ASP A 1 370 ? 43.526 6.863 -35.299 1.00 86.94 370 ASP A O 1
ATOM 2689 N N . GLY A 1 371 ? 42.867 5.280 -33.818 1.00 89.06 371 GLY A N 1
ATOM 2690 C CA . GLY A 1 371 ? 41.477 5.138 -34.247 1.00 89.06 371 GLY A CA 1
ATOM 2691 C C . GLY A 1 371 ? 41.111 3.803 -34.910 1.00 89.06 371 GLY A C 1
ATOM 2692 O O . GLY A 1 371 ? 39.969 3.691 -35.374 1.00 89.06 371 GLY A O 1
ATOM 2693 N N . TRP A 1 372 ? 42.027 2.835 -34.965 1.00 88.88 372 TRP A N 1
ATOM 2694 C CA . TRP A 1 372 ? 41.777 1.433 -35.323 1.00 88.88 372 TRP A CA 1
ATOM 2695 C C . TRP A 1 372 ? 41.879 0.522 -34.083 1.00 88.88 372 TRP A C 1
ATOM 2697 O O . TRP A 1 372 ? 42.116 1.006 -32.983 1.00 88.88 372 TRP A O 1
ATOM 2707 N N . THR A 1 373 ? 41.545 -0.763 -34.241 1.00 90.56 373 THR A N 1
ATOM 2708 C CA . THR A 1 373 ? 41.620 -1.796 -33.185 1.00 90.56 373 THR A CA 1
ATOM 2709 C C . THR A 1 373 ? 41.876 -3.163 -33.837 1.00 90.56 373 THR A C 1
ATOM 2711 O O . THR A 1 373 ? 41.641 -3.305 -35.046 1.00 90.56 373 THR A O 1
ATOM 2714 N N . GLU A 1 374 ? 42.248 -4.195 -33.070 1.00 86.81 374 GLU A N 1
ATOM 2715 C CA . GLU A 1 374 ? 42.398 -5.579 -33.565 1.00 86.81 374 GLU A CA 1
ATOM 2716 C C . GLU A 1 374 ? 41.140 -6.080 -34.334 1.00 86.81 374 GLU A C 1
ATOM 2718 O O . GLU A 1 374 ? 41.262 -6.652 -35.421 1.00 86.81 374 GLU A O 1
ATOM 2723 N N . GLU A 1 375 ? 39.907 -5.833 -33.852 1.00 86.38 375 GLU A N 1
ATOM 2724 C CA . GLU A 1 375 ? 38.664 -6.125 -34.607 1.00 86.38 375 GLU A CA 1
ATOM 2725 C C . GLU A 1 375 ? 38.420 -5.133 -35.764 1.00 86.38 375 GLU A C 1
ATOM 2727 O O . GLU A 1 375 ? 37.862 -5.510 -36.802 1.00 86.38 375 GLU A O 1
ATOM 2732 N N . GLY A 1 376 ? 38.878 -3.884 -35.632 1.00 85.31 376 GLY A N 1
ATOM 2733 C CA . GLY A 1 376 ? 38.908 -2.890 -36.709 1.00 85.31 376 GLY A CA 1
ATOM 2734 C C . GLY A 1 376 ? 39.793 -3.279 -37.903 1.00 85.31 376 GLY A C 1
ATOM 2735 O O . GLY A 1 376 ? 39.654 -2.682 -38.973 1.00 85.31 376 GLY A O 1
ATOM 2736 N N . GLY A 1 377 ? 40.641 -4.299 -37.744 1.00 87.56 377 GLY A N 1
ATOM 2737 C CA . GLY A 1 377 ? 41.556 -4.819 -38.758 1.00 87.56 377 GLY A CA 1
ATOM 2738 C C . GLY A 1 377 ? 43.018 -4.443 -38.528 1.00 87.56 377 GLY A C 1
ATOM 2739 O O . GLY A 1 377 ? 43.835 -4.722 -39.400 1.00 87.56 377 GLY A O 1
ATOM 2740 N N . ASP A 1 378 ? 43.347 -3.825 -37.393 1.00 92.12 378 ASP A N 1
ATOM 2741 C CA . ASP A 1 378 ? 44.733 -3.579 -37.006 1.00 92.12 378 ASP A CA 1
ATOM 2742 C C . ASP A 1 378 ? 45.476 -4.904 -36.757 1.00 92.12 378 ASP A C 1
ATOM 2744 O O . ASP A 1 378 ? 44.955 -5.847 -36.154 1.00 92.12 378 ASP A O 1
ATOM 2748 N N . CYS A 1 379 ? 46.698 -4.986 -37.272 1.00 90.62 379 CYS A N 1
ATOM 2749 C CA . CYS A 1 379 ? 47.571 -6.142 -37.182 1.00 90.62 379 CYS A CA 1
ATOM 2750 C C . CYS A 1 379 ? 48.709 -5.986 -36.148 1.00 90.62 379 CYS A C 1
ATOM 2752 O O . CYS A 1 379 ? 49.358 -6.996 -35.836 1.00 90.62 379 CYS A O 1
ATOM 2754 N N . ASP A 1 380 ? 48.923 -4.789 -35.578 1.00 89.88 380 ASP A N 1
ATOM 2755 C CA . ASP A 1 380 ? 49.783 -4.517 -34.409 1.00 89.88 380 ASP A CA 1
ATOM 2756 C C . ASP A 1 380 ? 49.306 -3.246 -33.653 1.00 89.88 380 ASP A C 1
ATOM 2758 O O . ASP A 1 380 ? 50.029 -2.250 -33.612 1.00 89.88 380 ASP A O 1
ATOM 2762 N N . ASP A 1 381 ? 48.132 -3.339 -32.996 1.00 88.81 381 ASP A N 1
ATOM 2763 C CA . ASP A 1 381 ? 47.374 -2.337 -32.176 1.00 88.81 381 ASP A CA 1
ATOM 2764 C C . ASP A 1 381 ? 48.180 -1.682 -31.014 1.00 88.81 381 ASP A C 1
ATOM 2766 O O . ASP A 1 381 ? 47.660 -1.088 -30.077 1.00 88.81 381 ASP A O 1
ATOM 2770 N N . ALA A 1 382 ? 49.505 -1.835 -31.006 1.00 90.56 382 ALA A N 1
ATOM 2771 C CA . ALA A 1 382 ? 50.434 -1.201 -30.079 1.00 90.56 382 ALA A CA 1
ATOM 2772 C C . ALA A 1 382 ? 51.366 -0.162 -30.747 1.00 90.56 382 ALA A C 1
ATOM 2774 O O . ALA A 1 382 ? 52.183 0.454 -30.042 1.00 90.56 382 ALA A O 1
ATOM 2775 N N . GLU A 1 383 ? 51.319 0.007 -32.075 1.00 91.69 383 GLU A N 1
ATOM 2776 C CA . GLU A 1 383 ? 52.181 0.912 -32.850 1.00 91.69 383 GLU A CA 1
ATOM 2777 C C . GLU A 1 383 ? 51.425 1.647 -33.993 1.00 91.69 383 GLU A C 1
ATOM 2779 O O . GLU A 1 383 ? 51.553 1.244 -35.144 1.00 91.69 383 GLU A O 1
ATOM 2784 N N . SER A 1 384 ? 50.809 2.802 -33.659 1.00 93.00 384 SER A N 1
ATOM 2785 C CA . SER A 1 384 ? 50.036 3.864 -34.393 1.00 93.00 384 SER A CA 1
ATOM 2786 C C . SER A 1 384 ? 50.458 4.323 -35.812 1.00 93.00 384 SER A C 1
ATOM 2788 O O . SER A 1 384 ? 50.277 5.475 -36.231 1.00 93.00 384 SER A O 1
ATOM 2790 N N . THR A 1 385 ? 51.169 3.466 -36.517 1.00 91.56 385 THR A N 1
ATOM 2791 C CA . THR A 1 385 ? 51.654 3.560 -37.892 1.00 91.56 385 THR A CA 1
ATOM 2792 C C . THR A 1 385 ? 51.364 2.280 -38.677 1.00 91.56 385 THR A C 1
ATOM 2794 O O . THR A 1 385 ? 51.620 2.279 -39.876 1.00 91.56 385 THR A O 1
ATOM 2797 N N . VAL A 1 386 ? 50.870 1.232 -38.011 1.00 93.94 386 VAL A N 1
ATOM 2798 C CA . VAL A 1 386 ? 50.381 -0.025 -38.576 1.00 93.94 386 VAL A CA 1
ATOM 2799 C C . VAL A 1 386 ? 48.873 -0.023 -38.351 1.00 93.94 386 VAL A C 1
ATOM 2801 O O . VAL A 1 386 ? 48.469 0.018 -37.204 1.00 93.94 386 VAL A O 1
ATOM 2804 N N . HIS A 1 387 ? 48.069 0.061 -39.412 1.00 92.81 387 HIS A N 1
ATOM 2805 C CA . HIS A 1 387 ? 46.601 0.065 -39.362 1.00 92.81 387 HIS A CA 1
ATOM 2806 C C . HIS A 1 387 ? 46.007 0.056 -40.796 1.00 92.81 387 HIS A C 1
ATOM 2808 O O . HIS A 1 387 ? 46.654 0.587 -41.700 1.00 92.81 387 HIS A O 1
ATOM 2814 N N . PRO A 1 388 ? 44.738 -0.366 -41.032 1.00 93.44 388 PRO A N 1
ATOM 2815 C CA . PRO A 1 388 ? 44.071 -0.451 -42.360 1.00 93.44 388 PRO A CA 1
ATOM 2816 C C . PRO A 1 388 ? 43.913 0.816 -43.227 1.00 93.44 388 PRO A C 1
ATOM 2818 O O . PRO A 1 388 ? 43.045 0.906 -44.101 1.00 93.44 388 PRO A O 1
ATOM 2821 N N . SER A 1 389 ? 44.662 1.877 -42.948 1.00 89.75 389 SER A N 1
ATOM 2822 C CA . SER A 1 389 ? 44.762 3.090 -43.768 1.00 89.75 389 SER A CA 1
ATOM 2823 C C . SER A 1 389 ? 46.125 3.773 -43.605 1.00 89.75 389 SER A C 1
ATOM 2825 O O . SER A 1 389 ? 46.224 4.998 -43.761 1.00 89.75 389 SER A O 1
ATOM 2827 N N . ALA A 1 390 ? 47.153 3.009 -43.226 1.00 91.38 390 ALA A N 1
ATOM 2828 C CA . ALA A 1 390 ? 48.529 3.465 -43.201 1.00 91.38 390 ALA A CA 1
ATOM 2829 C C . ALA A 1 390 ? 49.035 3.685 -44.640 1.00 91.38 390 ALA A C 1
ATOM 2831 O O . ALA A 1 390 ? 48.275 3.890 -45.591 1.00 91.38 390 ALA A O 1
ATOM 2832 N N . THR A 1 391 ? 50.345 3.781 -44.821 1.00 90.50 391 THR A N 1
ATOM 2833 C CA . THR A 1 391 ? 50.937 3.867 -46.157 1.00 90.50 391 THR A CA 1
ATOM 2834 C C . THR A 1 391 ? 52.289 3.200 -46.109 1.00 90.50 391 THR A C 1
ATOM 2836 O O . THR A 1 391 ? 53.179 3.731 -45.439 1.00 90.50 391 THR A O 1
ATOM 2839 N N . GLU A 1 392 ? 52.424 2.119 -46.870 1.00 89.50 392 GLU A N 1
ATOM 2840 C CA . GLU A 1 392 ? 53.622 1.292 -46.932 1.00 89.50 392 GLU A CA 1
ATOM 2841 C C . GLU A 1 392 ? 54.921 2.084 -47.098 1.00 89.50 392 GLU A C 1
ATOM 2843 O O . GLU A 1 392 ? 55.057 3.062 -47.859 1.00 89.50 392 GLU A O 1
ATOM 2848 N N . THR A 1 393 ? 55.940 1.607 -46.399 1.00 89.25 393 THR A N 1
ATOM 2849 C CA . THR A 1 393 ? 57.303 2.086 -46.459 1.00 89.25 393 THR A CA 1
ATOM 2850 C C . THR A 1 393 ? 58.250 0.898 -46.524 1.00 89.25 393 THR A C 1
ATOM 2852 O O . THR A 1 393 ? 58.242 0.054 -45.655 1.00 89.25 393 THR A O 1
ATOM 2855 N N . CYS A 1 394 ? 59.127 0.876 -47.537 1.00 86.69 394 CYS A N 1
ATOM 2856 C CA . CYS A 1 394 ? 60.082 -0.216 -47.788 1.00 86.69 394 CYS A CA 1
ATOM 2857 C C . CYS A 1 394 ? 61.019 -0.516 -46.582 1.00 86.69 394 CYS A C 1
ATOM 2859 O O . CYS A 1 394 ? 62.137 0.024 -46.475 1.00 86.69 394 CYS A O 1
ATOM 2861 N N . ASP A 1 395 ? 60.552 -1.380 -45.686 1.00 87.56 395 ASP A N 1
ATOM 2862 C CA . ASP A 1 395 ? 60.967 -1.591 -44.291 1.00 87.56 395 ASP A CA 1
ATOM 2863 C C . ASP A 1 395 ? 60.805 -3.082 -43.905 1.00 87.56 395 ASP A C 1
ATOM 2865 O O . ASP A 1 395 ? 61.690 -3.652 -43.240 1.00 87.56 395 ASP A O 1
ATOM 2869 N N . GLY A 1 396 ? 59.782 -3.745 -44.462 1.00 86.50 396 GLY A N 1
ATOM 2870 C CA . GLY A 1 396 ? 59.439 -5.152 -44.260 1.00 86.50 396 GLY A CA 1
ATOM 2871 C C . GLY A 1 396 ? 58.403 -5.398 -43.158 1.00 86.50 396 GLY A C 1
ATOM 2872 O O . GLY A 1 396 ? 58.409 -6.490 -42.570 1.00 86.50 396 GLY A O 1
ATOM 2873 N N . VAL A 1 397 ? 57.587 -4.388 -42.856 1.00 90.38 397 VAL A N 1
ATOM 2874 C CA . VAL A 1 397 ? 56.341 -4.463 -42.080 1.00 90.38 397 VAL A CA 1
ATOM 2875 C C . VAL A 1 397 ? 55.179 -4.379 -43.077 1.00 90.38 397 VAL A C 1
ATOM 2877 O O . VAL A 1 397 ? 55.349 -3.817 -44.146 1.00 90.38 397 VAL A O 1
ATOM 2880 N N . ASP A 1 398 ? 54.065 -5.018 -42.739 1.00 91.06 398 ASP A N 1
ATOM 2881 C CA . ASP A 1 398 ? 52.756 -4.879 -43.390 1.00 91.06 398 ASP A CA 1
ATOM 2882 C C . ASP A 1 398 ? 52.073 -3.749 -42.611 1.00 91.06 398 ASP A C 1
ATOM 2884 O O . ASP A 1 398 ? 51.685 -3.963 -41.458 1.00 91.06 398 ASP A O 1
ATOM 2888 N N . GLU A 1 399 ? 52.148 -2.513 -43.109 1.00 93.69 399 GLU A N 1
ATOM 2889 C CA . GLU A 1 399 ? 51.717 -1.324 -42.368 1.00 93.69 399 GLU A CA 1
ATOM 2890 C C . GLU A 1 399 ? 50.230 -1.048 -42.617 1.00 93.69 399 GLU A C 1
ATOM 2892 O O . GLU A 1 399 ? 49.557 -0.582 -41.700 1.00 93.69 399 GLU A O 1
ATOM 2897 N N . ASP A 1 400 ? 49.693 -1.368 -43.799 1.00 92.62 400 ASP A N 1
ATOM 2898 C CA . ASP A 1 400 ? 48.257 -1.254 -44.101 1.00 92.62 400 ASP A CA 1
ATOM 2899 C C . ASP A 1 400 ? 47.410 -2.513 -43.787 1.00 92.62 400 ASP A C 1
ATOM 2901 O O . ASP A 1 400 ? 46.180 -2.476 -43.863 1.00 92.62 400 ASP A O 1
ATOM 2905 N N . CYS A 1 401 ? 48.040 -3.583 -43.292 1.00 92.12 401 CYS A N 1
ATOM 2906 C CA . CYS A 1 401 ? 47.407 -4.810 -42.798 1.00 92.12 401 CYS A CA 1
ATOM 2907 C C . CYS A 1 401 ? 46.598 -5.605 -43.850 1.00 92.12 401 CYS A C 1
ATOM 2909 O O . CYS A 1 401 ? 45.783 -6.463 -43.473 1.00 92.12 401 CYS A O 1
ATOM 2911 N N . ASP A 1 402 ? 46.794 -5.379 -45.157 1.00 90.50 402 ASP A N 1
ATOM 2912 C CA . ASP A 1 402 ? 46.107 -6.143 -46.210 1.00 90.50 402 ASP A CA 1
ATOM 2913 C C . ASP A 1 402 ? 46.677 -7.566 -46.430 1.00 90.50 402 ASP A C 1
ATOM 2915 O O . ASP A 1 402 ? 46.000 -8.448 -46.988 1.00 90.50 402 ASP A O 1
ATOM 2919 N N . GLY A 1 403 ? 47.876 -7.838 -45.899 1.00 88.50 403 GLY A N 1
ATOM 2920 C CA . GLY A 1 403 ? 48.571 -9.123 -45.975 1.00 88.50 403 GLY A CA 1
ATOM 2921 C C . GLY A 1 403 ? 49.625 -9.229 -47.082 1.00 88.50 403 GLY A C 1
ATOM 2922 O O . GLY A 1 403 ? 50.223 -10.311 -47.234 1.00 88.50 403 GLY A O 1
ATOM 2923 N N . THR A 1 404 ? 49.852 -8.160 -47.847 1.00 86.62 404 THR A N 1
ATOM 2924 C CA . THR A 1 404 ? 51.101 -7.907 -48.575 1.00 86.62 404 THR A CA 1
ATOM 2925 C C . THR A 1 404 ? 52.119 -7.166 -47.684 1.00 86.62 404 THR A C 1
ATOM 2927 O O . THR A 1 404 ? 51.990 -7.184 -46.462 1.00 86.62 404 THR A O 1
ATOM 2930 N N . ILE A 1 405 ? 53.284 -6.812 -48.233 1.00 86.25 405 ILE A N 1
ATOM 2931 C CA . ILE A 1 405 ? 54.404 -6.204 -47.492 1.00 86.25 405 ILE A CA 1
ATOM 2932 C C . ILE A 1 405 ? 55.165 -5.321 -48.480 1.00 86.25 405 ILE A C 1
ATOM 2934 O O . ILE A 1 405 ? 55.706 -5.844 -49.464 1.00 86.25 405 ILE A O 1
ATOM 2938 N N . ASP A 1 406 ? 55.331 -4.043 -48.146 1.00 87.50 406 ASP A N 1
ATOM 2939 C CA . ASP A 1 406 ? 56.024 -3.035 -48.947 1.00 87.50 406 ASP A CA 1
ATOM 2940 C C . ASP A 1 406 ? 55.382 -2.776 -50.349 1.00 87.50 406 ASP A C 1
ATOM 2942 O O . ASP A 1 406 ? 56.089 -2.289 -51.245 1.00 87.50 406 ASP A O 1
ATOM 2946 N N . GLU A 1 407 ? 54.098 -3.090 -50.586 1.00 83.44 407 GLU A N 1
ATOM 2947 C CA . GLU A 1 407 ? 53.404 -2.890 -51.881 1.00 83.44 407 GLU A CA 1
ATOM 2948 C C . GLU A 1 407 ? 53.068 -1.420 -52.210 1.00 83.44 407 GLU A C 1
ATOM 2950 O O . GLU A 1 407 ? 53.173 -0.518 -51.378 1.00 83.44 407 GLU A O 1
ATOM 2955 N N . GLU A 1 408 ? 52.810 -1.130 -53.493 1.00 81.00 408 GLU A N 1
ATOM 2956 C CA . GLU A 1 408 ? 52.810 0.231 -54.076 1.00 81.00 408 GLU A CA 1
ATOM 2957 C C . GLU A 1 408 ? 54.116 1.031 -53.808 1.00 81.00 408 GLU A C 1
ATOM 2959 O O . GLU A 1 408 ? 54.238 2.225 -54.130 1.00 81.00 408 GLU A O 1
ATOM 2964 N N . THR A 1 409 ? 55.154 0.377 -53.271 1.00 84.88 409 THR A N 1
ATOM 2965 C CA . THR A 1 409 ? 56.517 0.895 -53.172 1.00 84.88 409 THR A CA 1
ATOM 2966 C C . THR A 1 409 ? 57.407 0.230 -54.214 1.00 84.88 409 THR A C 1
ATOM 2968 O O . THR A 1 409 ? 57.229 -0.924 -54.574 1.00 84.88 409 THR A O 1
ATOM 2971 N N . SER A 1 410 ? 58.474 0.912 -54.642 1.00 82.56 410 SER A N 1
ATOM 2972 C CA . SER A 1 410 ? 59.397 0.391 -55.666 1.00 82.56 410 SER A CA 1
ATOM 2973 C C . SER A 1 410 ? 60.202 -0.860 -55.248 1.00 82.56 410 SER A C 1
ATOM 2975 O O . SER A 1 410 ? 61.206 -1.175 -55.891 1.00 82.56 410 SER A O 1
ATOM 2977 N N . CYS A 1 411 ? 59.887 -1.486 -54.111 1.00 82.12 411 CYS A N 1
ATOM 2978 C CA . CYS A 1 411 ? 60.508 -2.714 -53.624 1.00 82.12 411 CYS A CA 1
ATOM 2979 C C . CYS A 1 411 ? 59.510 -3.843 -53.301 1.00 82.12 411 CYS A C 1
ATOM 2981 O O . CYS A 1 411 ? 59.988 -4.957 -53.059 1.00 82.12 411 CYS A O 1
ATOM 2983 N N . GLY A 1 412 ? 58.199 -3.564 -53.352 1.00 84.00 412 GLY A N 1
ATOM 2984 C CA . GLY A 1 412 ? 57.133 -4.563 -53.433 1.00 84.00 412 GLY A CA 1
ATOM 2985 C C . GLY A 1 412 ? 57.188 -5.334 -54.755 1.00 84.00 412 GLY A C 1
ATOM 2986 O O . GLY A 1 412 ? 57.939 -4.972 -55.654 1.00 84.00 412 GLY A O 1
ATOM 2987 N N . ASP A 1 413 ? 56.467 -6.447 -54.819 1.00 84.69 413 ASP A N 1
ATOM 2988 C CA . ASP A 1 413 ? 56.331 -7.364 -55.966 1.00 84.69 413 ASP A CA 1
ATOM 2989 C C . ASP A 1 413 ? 54.820 -7.426 -56.222 1.00 84.69 413 ASP A C 1
ATOM 2991 O O . ASP A 1 413 ? 54.171 -8.398 -55.826 1.00 84.69 413 ASP A O 1
ATOM 2995 N N . ASP A 1 414 ? 54.251 -6.309 -56.703 1.00 84.75 414 ASP A N 1
ATOM 2996 C CA . ASP A 1 414 ? 52.823 -5.969 -56.524 1.00 84.75 414 ASP A CA 1
ATOM 2997 C C . ASP A 1 414 ? 51.897 -6.960 -57.268 1.00 84.75 414 ASP A C 1
ATOM 2999 O O . ASP A 1 414 ? 50.759 -7.203 -56.857 1.00 84.75 414 ASP A O 1
ATOM 3003 N N . ASP A 1 415 ? 52.392 -7.600 -58.334 1.00 83.19 415 ASP A N 1
ATOM 3004 C CA . ASP A 1 415 ? 51.708 -8.681 -59.057 1.00 83.19 415 ASP A CA 1
ATOM 3005 C C . ASP A 1 415 ? 52.137 -10.115 -58.666 1.00 83.19 415 ASP A C 1
ATOM 3007 O O . ASP A 1 415 ? 51.450 -11.098 -58.995 1.00 83.19 415 ASP A O 1
ATOM 3011 N N . GLY A 1 416 ? 53.230 -10.246 -57.909 1.00 85.31 416 GLY A N 1
ATOM 3012 C CA . GLY A 1 416 ? 53.730 -11.495 -57.339 1.00 85.31 416 GLY A CA 1
ATOM 3013 C C . GLY A 1 416 ? 54.411 -12.460 -58.319 1.00 85.31 416 GLY A C 1
ATOM 3014 O O . GLY A 1 416 ? 54.480 -13.670 -58.033 1.00 85.31 416 GLY A O 1
ATOM 3015 N N . ASP A 1 417 ? 54.893 -11.995 -59.474 1.00 84.31 417 ASP A N 1
ATOM 3016 C CA . ASP A 1 417 ? 55.632 -12.830 -60.425 1.00 84.31 417 ASP A CA 1
ATOM 3017 C C . ASP A 1 417 ? 57.121 -13.048 -60.063 1.00 84.31 417 ASP A C 1
ATOM 3019 O O . ASP A 1 417 ? 57.741 -14.039 -60.503 1.00 84.31 417 ASP A O 1
ATOM 3023 N N . GLY A 1 418 ? 57.664 -12.201 -59.179 1.00 86.06 418 GLY A N 1
ATOM 3024 C CA . GLY A 1 418 ? 59.044 -12.214 -58.705 1.00 86.06 418 GLY A CA 1
ATOM 3025 C C . GLY A 1 418 ? 59.956 -11.121 -59.280 1.00 86.06 418 GLY A C 1
ATOM 3026 O O . GLY A 1 418 ? 61.184 -11.258 -59.120 1.00 86.06 418 GLY A O 1
ATOM 3027 N N . TYR A 1 419 ? 59.414 -10.092 -59.940 1.00 84.50 419 TYR A N 1
ATOM 3028 C CA . TYR A 1 419 ? 60.142 -8.966 -60.533 1.00 84.50 419 TYR A CA 1
ATOM 3029 C C . TYR A 1 419 ? 59.561 -7.599 -60.123 1.00 84.50 419 TYR A C 1
ATOM 3031 O O . TYR A 1 419 ? 58.577 -7.144 -60.671 1.00 84.50 419 TYR A O 1
ATOM 3039 N N . THR A 1 420 ? 60.283 -6.875 -59.263 1.00 88.31 420 THR A N 1
ATOM 3040 C CA . THR A 1 420 ? 59.945 -5.491 -58.868 1.00 88.31 420 THR A CA 1
ATOM 3041 C C . THR A 1 420 ? 60.511 -4.424 -59.820 1.00 88.31 420 THR A C 1
ATOM 3043 O O . THR A 1 420 ? 61.503 -4.690 -60.527 1.00 88.31 420 THR A O 1
ATOM 3046 N N . GLU A 1 421 ? 60.026 -3.174 -59.743 1.00 83.12 421 GLU A N 1
ATOM 3047 C CA . GLU A 1 421 ? 60.564 -1.971 -60.411 1.00 83.12 421 GLU A CA 1
ATOM 3048 C C . GLU A 1 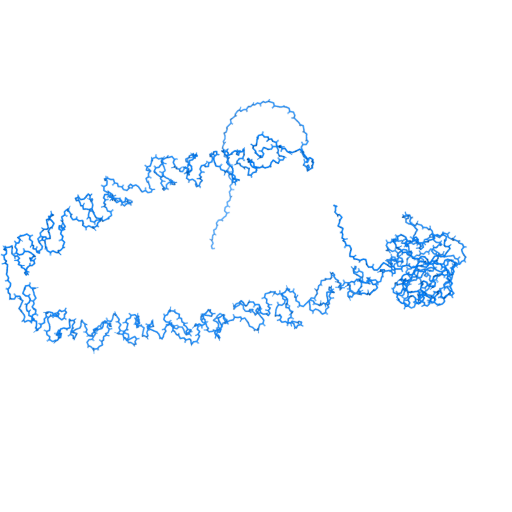421 ? 62.098 -1.880 -60.248 1.00 83.12 421 GLU A C 1
ATOM 3050 O O . GLU A 1 421 ? 62.846 -1.690 -61.216 1.00 83.12 421 GLU A O 1
ATOM 3055 N N . ASP A 1 422 ? 62.605 -2.058 -59.019 1.00 84.81 422 ASP A N 1
ATOM 3056 C CA . ASP A 1 422 ? 64.042 -1.997 -58.698 1.00 84.81 422 ASP A CA 1
ATOM 3057 C C . ASP A 1 422 ? 64.842 -3.172 -59.306 1.00 84.81 422 ASP A C 1
ATOM 3059 O O . ASP A 1 422 ? 66.067 -3.078 -59.493 1.00 84.81 422 ASP A O 1
ATOM 3063 N N . THR A 1 423 ? 64.177 -4.288 -59.633 1.00 84.50 423 THR A N 1
ATOM 3064 C CA . THR A 1 423 ? 64.787 -5.433 -60.334 1.00 84.50 423 THR A CA 1
ATOM 3065 C C . THR A 1 423 ? 64.701 -5.346 -61.858 1.00 84.50 423 THR A C 1
ATOM 3067 O O . THR A 1 423 ? 65.472 -6.032 -62.545 1.00 84.50 423 THR A O 1
ATOM 3070 N N . GLY A 1 424 ? 63.900 -4.412 -62.373 1.00 80.06 424 GLY A N 1
ATOM 3071 C CA . GLY A 1 424 ? 63.820 -4.054 -63.783 1.00 80.06 424 GLY A CA 1
ATOM 3072 C C . GLY A 1 424 ? 62.502 -4.410 -64.451 1.00 80.06 424 GLY A C 1
ATOM 3073 O O . GLY A 1 424 ? 62.511 -4.519 -65.679 1.00 80.06 424 GLY A O 1
ATOM 3074 N N . ASP A 1 425 ? 61.433 -4.586 -63.678 1.00 87.75 425 ASP A N 1
ATOM 3075 C CA . ASP A 1 425 ? 60.098 -4.658 -64.248 1.00 87.75 425 ASP A CA 1
ATOM 3076 C C . ASP A 1 425 ? 59.678 -3.324 -64.885 1.00 87.75 425 ASP A C 1
ATOM 3078 O O . ASP A 1 425 ? 60.177 -2.250 -64.518 1.00 87.75 425 ASP A O 1
ATOM 3082 N N . CYS A 1 426 ? 58.836 -3.398 -65.914 1.00 85.06 426 CYS A N 1
ATOM 3083 C CA . CYS A 1 426 ? 58.275 -2.235 -66.583 1.00 85.06 426 CYS A CA 1
ATOM 3084 C C . CYS A 1 426 ? 56.812 -1.957 -66.197 1.00 85.06 426 CYS A C 1
ATOM 3086 O O . CYS A 1 426 ? 56.400 -0.800 -66.344 1.00 85.06 426 CYS A O 1
ATOM 3088 N N . HIS A 1 427 ? 56.088 -2.944 -65.653 1.00 85.62 427 HIS A N 1
ATOM 3089 C CA . HIS A 1 427 ? 54.735 -2.848 -65.105 1.00 85.62 427 HIS A CA 1
ATOM 3090 C C . HIS A 1 427 ? 54.535 -3.840 -63.933 1.00 85.62 427 HIS A C 1
ATOM 3092 O O . HIS A 1 427 ? 53.754 -4.768 -64.059 1.00 85.62 427 HIS A O 1
ATOM 3098 N N . ASP A 1 428 ? 55.137 -3.533 -62.774 1.00 82.88 428 ASP A N 1
ATOM 3099 C CA . ASP A 1 428 ? 55.113 -4.266 -61.472 1.00 82.88 428 ASP A CA 1
ATOM 3100 C C . ASP A 1 428 ? 53.715 -4.704 -60.951 1.00 82.88 428 ASP A C 1
ATOM 3102 O O . ASP A 1 428 ? 53.600 -5.453 -59.991 1.00 82.88 428 ASP A O 1
ATOM 3106 N N . GLY A 1 429 ? 52.635 -4.202 -61.562 1.00 85.75 429 GLY A N 1
ATOM 3107 C CA . GLY A 1 429 ? 51.242 -4.548 -61.258 1.00 85.75 429 GLY A CA 1
ATOM 3108 C C . GLY A 1 429 ? 50.565 -5.443 -62.310 1.00 85.75 429 GLY A C 1
ATOM 3109 O O . GLY A 1 429 ? 49.334 -5.515 -62.339 1.00 85.75 429 GLY A O 1
ATOM 3110 N N . ASP A 1 430 ? 51.321 -6.079 -63.211 1.00 87.06 430 ASP A N 1
ATOM 3111 C CA . ASP A 1 430 ? 50.817 -7.022 -64.216 1.00 87.06 430 ASP A CA 1
ATOM 3112 C C . ASP A 1 430 ? 51.817 -8.164 -64.469 1.00 87.06 430 ASP A C 1
ATOM 3114 O O . ASP A 1 430 ? 52.667 -8.090 -65.355 1.00 87.06 430 ASP A O 1
ATOM 3118 N N . ALA A 1 431 ? 51.589 -9.296 -63.792 1.00 88.56 431 ALA A N 1
ATOM 3119 C CA . ALA A 1 431 ? 52.406 -10.518 -63.833 1.00 88.56 431 ALA A CA 1
ATOM 3120 C C . ALA A 1 431 ? 52.548 -11.179 -65.226 1.00 88.56 431 ALA A C 1
ATOM 3122 O O . ALA A 1 431 ? 53.118 -12.274 -65.365 1.00 88.56 431 ALA A O 1
ATOM 3123 N N . SER A 1 432 ? 51.945 -10.599 -66.269 1.00 84.56 432 SER A N 1
ATOM 3124 C CA . SER A 1 432 ? 52.145 -10.985 -67.666 1.00 84.56 432 SER A CA 1
ATOM 3125 C C . SER A 1 432 ? 53.147 -10.105 -68.424 1.00 84.56 432 SER A C 1
ATOM 3127 O O . SER A 1 432 ? 53.596 -10.523 -69.495 1.00 84.56 432 SER A O 1
ATOM 3129 N N . ILE A 1 433 ? 53.539 -8.961 -67.855 1.00 89.12 433 ILE A N 1
ATOM 3130 C CA . ILE A 1 433 ? 54.419 -7.939 -68.427 1.00 89.12 433 ILE A CA 1
ATOM 3131 C C . ILE A 1 433 ? 55.698 -7.857 -67.587 1.00 89.12 433 ILE A C 1
ATOM 3133 O O . ILE A 1 433 ? 55.816 -7.020 -66.707 1.00 89.12 433 ILE A O 1
ATOM 3137 N N . ASN A 1 434 ? 56.676 -8.714 -67.875 1.00 88.69 434 ASN A N 1
ATOM 3138 C CA . ASN A 1 434 ? 57.919 -8.780 -67.107 1.00 88.69 434 ASN A CA 1
ATOM 3139 C C . ASN A 1 434 ? 59.118 -9.199 -67.969 1.00 88.69 434 ASN A C 1
ATOM 3141 O O . ASN A 1 434 ? 58.952 -9.870 -68.993 1.00 88.69 434 ASN A O 1
ATOM 3145 N N . PRO A 1 435 ? 60.373 -8.957 -67.530 1.00 87.56 435 PRO A N 1
ATOM 3146 C CA . PRO A 1 435 ? 61.592 -9.364 -68.242 1.00 87.56 435 PRO A CA 1
ATOM 3147 C C . PRO A 1 435 ? 61.760 -10.875 -68.530 1.00 87.56 435 PRO A C 1
ATOM 3149 O O . PRO A 1 435 ? 62.793 -11.294 -69.079 1.00 87.56 435 PRO A O 1
ATOM 3152 N N . GLY A 1 436 ? 60.824 -11.723 -68.090 1.00 81.44 436 GLY A N 1
ATOM 3153 C CA . GLY A 1 436 ? 60.752 -13.161 -68.349 1.00 81.44 436 GLY A CA 1
ATOM 3154 C C . GLY A 1 436 ? 59.577 -13.617 -69.231 1.00 81.44 436 GLY A C 1
ATOM 3155 O O . GLY A 1 436 ? 59.520 -14.818 -69.533 1.00 81.44 436 GLY A O 1
ATOM 3156 N N . ALA A 1 437 ? 58.678 -12.714 -69.637 1.00 85.31 437 ALA A N 1
ATOM 3157 C CA . ALA A 1 437 ? 57.422 -13.014 -70.318 1.00 85.31 437 ALA A CA 1
ATOM 3158 C C . ALA A 1 437 ? 57.592 -13.369 -71.812 1.00 85.31 437 ALA A C 1
ATOM 3160 O O . ALA A 1 437 ? 58.652 -13.805 -72.279 1.00 85.31 437 ALA A O 1
ATOM 3161 N N . THR A 1 438 ? 56.501 -13.334 -72.582 1.00 79.38 438 THR A N 1
ATOM 3162 C CA . THR A 1 438 ? 56.505 -13.628 -74.023 1.00 79.38 438 THR A CA 1
ATOM 3163 C C . THR A 1 438 ? 55.360 -12.901 -74.723 1.00 79.38 438 THR A C 1
ATOM 3165 O O . THR A 1 438 ? 54.211 -13.283 -74.528 1.00 79.38 438 THR A O 1
ATOM 3168 N N . GLU A 1 439 ? 55.720 -11.969 -75.608 1.00 76.56 439 GLU A N 1
ATOM 3169 C CA . GLU A 1 439 ? 54.855 -11.148 -76.475 1.00 76.56 439 GLU A CA 1
ATOM 3170 C C . GLU A 1 439 ? 53.481 -11.745 -76.844 1.00 76.56 439 GLU A C 1
ATOM 3172 O O . GLU A 1 439 ? 53.375 -12.735 -77.593 1.00 76.56 439 GLU A O 1
ATOM 3177 N N . THR A 1 440 ? 52.423 -11.072 -76.389 1.00 74.19 440 THR A N 1
ATOM 3178 C CA . THR A 1 440 ? 51.015 -11.390 -76.646 1.00 74.19 440 THR A CA 1
ATOM 3179 C C . THR A 1 440 ? 50.504 -10.572 -77.831 1.00 74.19 440 THR A C 1
ATOM 3181 O O . THR A 1 440 ? 49.858 -9.541 -77.710 1.00 74.19 440 THR A O 1
ATOM 3184 N N . LEU A 1 441 ? 50.786 -11.108 -79.017 1.00 67.06 441 LEU A N 1
ATOM 3185 C CA . LEU A 1 441 ? 50.594 -10.491 -80.334 1.00 67.06 441 LEU A CA 1
ATOM 3186 C C . LEU A 1 441 ? 49.303 -9.658 -80.526 1.00 67.06 441 LEU A C 1
ATOM 3188 O O . LEU A 1 441 ? 48.258 -10.198 -80.904 1.00 67.06 441 LEU A O 1
ATOM 3192 N N . GLY A 1 442 ? 49.443 -8.337 -80.445 1.00 65.88 442 GLY A N 1
ATOM 3193 C CA . GLY A 1 442 ? 48.443 -7.320 -80.778 1.00 65.88 442 GLY A CA 1
ATOM 3194 C C . GLY A 1 442 ? 47.831 -6.587 -79.579 1.00 65.88 442 GLY A C 1
ATOM 3195 O O . GLY A 1 442 ? 46.817 -5.919 -79.767 1.00 65.88 442 GLY A O 1
ATOM 3196 N N . ASN A 1 443 ? 48.395 -6.711 -78.374 1.00 75.25 443 ASN A N 1
ATOM 3197 C CA . ASN A 1 443 ? 47.877 -6.080 -77.152 1.00 75.25 443 ASN A CA 1
ATOM 3198 C C . ASN A 1 443 ? 48.357 -4.624 -76.949 1.00 75.25 443 ASN A C 1
ATOM 3200 O O . ASN A 1 443 ? 47.825 -3.919 -76.091 1.00 75.25 443 ASN A O 1
ATOM 3204 N N . GLY A 1 444 ? 49.316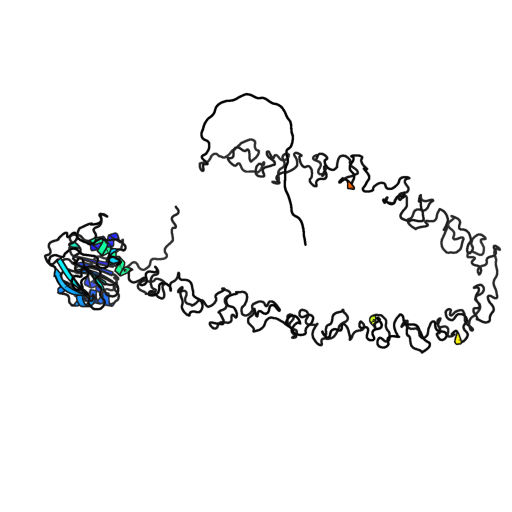 -4.142 -77.747 1.00 75.06 444 GLY A N 1
ATOM 3205 C CA . GLY A 1 444 ? 49.889 -2.797 -77.659 1.00 75.06 444 GLY A CA 1
ATOM 3206 C C . GLY A 1 444 ? 50.982 -2.628 -76.599 1.00 75.06 444 GLY A C 1
ATOM 3207 O O . GLY A 1 444 ? 51.409 -1.492 -76.363 1.00 75.06 444 GLY A O 1
ATOM 3208 N N . ILE A 1 445 ? 51.421 -3.722 -75.976 1.00 83.19 445 ILE A N 1
ATOM 3209 C CA . ILE A 1 445 ? 52.275 -3.769 -74.785 1.00 83.19 445 ILE A CA 1
ATOM 3210 C C . ILE A 1 445 ? 53.650 -4.371 -75.141 1.00 83.19 445 ILE A C 1
ATOM 3212 O O . ILE A 1 445 ? 53.833 -4.989 -76.183 1.00 83.19 445 ILE A O 1
ATOM 3216 N N . ASP A 1 446 ? 54.655 -4.071 -74.321 1.00 82.94 446 ASP A N 1
ATOM 3217 C CA . ASP A 1 446 ? 56.022 -4.603 -74.399 1.00 82.94 446 ASP A CA 1
ATOM 3218 C C . ASP A 1 446 ? 56.116 -5.726 -73.354 1.00 82.94 446 ASP A C 1
ATOM 3220 O O . ASP A 1 446 ? 56.697 -5.509 -72.292 1.00 82.94 446 ASP A O 1
ATOM 3224 N N . ASP A 1 447 ? 55.433 -6.860 -73.594 1.00 86.56 447 ASP A N 1
ATOM 3225 C CA . ASP A 1 447 ? 55.203 -7.906 -72.581 1.00 86.56 447 ASP A CA 1
ATOM 3226 C C . ASP A 1 447 ? 56.531 -8.382 -71.969 1.00 86.56 447 ASP A C 1
ATOM 3228 O O . ASP A 1 447 ? 56.602 -8.605 -70.767 1.00 86.56 447 ASP A O 1
ATOM 3232 N N . ASP A 1 448 ? 57.598 -8.540 -72.768 1.00 85.44 448 ASP A N 1
ATOM 3233 C CA . ASP A 1 448 ? 58.908 -8.996 -72.263 1.00 85.44 448 ASP A CA 1
ATOM 3234 C C . ASP A 1 448 ? 59.872 -7.877 -71.798 1.00 85.44 448 ASP A C 1
ATOM 3236 O O . ASP A 1 448 ? 61.044 -8.142 -71.489 1.00 85.44 448 ASP A O 1
ATOM 3240 N N . CYS A 1 449 ? 59.378 -6.634 -71.708 1.00 86.12 449 CYS A N 1
ATOM 3241 C CA . CYS A 1 449 ? 60.100 -5.421 -71.306 1.00 86.12 449 CYS A CA 1
ATOM 3242 C C . CYS A 1 449 ? 61.447 -5.182 -72.053 1.00 86.12 449 CYS A C 1
ATOM 3244 O O . CYS A 1 449 ? 62.342 -4.502 -71.523 1.00 86.12 449 CYS A O 1
ATOM 3246 N N . ASP A 1 450 ? 61.658 -5.727 -73.269 1.00 84.19 450 ASP A N 1
ATOM 3247 C CA . ASP A 1 450 ? 62.896 -5.517 -74.055 1.00 84.19 450 ASP A CA 1
ATOM 3248 C C . ASP A 1 450 ? 62.937 -4.180 -74.826 1.00 84.19 450 ASP A C 1
ATOM 3250 O O . ASP A 1 450 ? 64.030 -3.685 -75.171 1.00 84.19 450 ASP A O 1
ATOM 3254 N N . GLY A 1 451 ? 61.775 -3.540 -74.996 1.00 82.19 451 GLY A N 1
ATOM 3255 C CA . GLY A 1 451 ? 61.572 -2.248 -75.644 1.00 82.19 451 GLY A CA 1
ATOM 3256 C C . GLY A 1 451 ? 60.926 -2.326 -77.034 1.00 82.19 451 GLY A C 1
ATOM 3257 O O . GLY A 1 451 ? 61.162 -1.406 -77.840 1.00 82.19 451 GLY A O 1
ATOM 3258 N N . ILE A 1 452 ? 60.195 -3.401 -77.367 1.00 75.88 452 ILE A N 1
ATOM 3259 C CA . ILE A 1 452 ? 59.641 -3.696 -78.703 1.00 75.88 452 ILE A CA 1
ATOM 3260 C C . ILE A 1 452 ? 58.264 -4.401 -78.637 1.00 75.88 452 ILE A C 1
ATOM 3262 O O . ILE A 1 452 ? 58.177 -5.618 -78.656 1.00 75.88 452 ILE A O 1
ATOM 3266 N N . VAL A 1 453 ? 57.202 -3.608 -78.788 1.00 73.25 453 VAL A N 1
ATOM 3267 C CA . VAL A 1 453 ? 55.782 -4.025 -78.846 1.00 73.25 453 VAL A CA 1
ATOM 3268 C C . VAL A 1 453 ? 55.385 -4.858 -80.098 1.00 73.25 453 VAL A C 1
ATOM 3270 O O . VAL A 1 453 ? 55.623 -4.411 -81.231 1.00 73.25 453 VAL A O 1
ATOM 3273 N N . ASP A 1 454 ? 54.669 -5.979 -79.900 1.00 67.69 454 ASP A N 1
ATOM 3274 C CA . ASP A 1 454 ? 53.740 -6.691 -80.823 1.00 67.69 454 ASP A CA 1
ATOM 3275 C C . ASP A 1 454 ? 54.273 -7.309 -82.153 1.00 67.69 454 ASP A C 1
ATOM 3277 O O . ASP A 1 454 ? 53.822 -6.964 -83.256 1.00 67.69 454 ASP A O 1
ATOM 3281 N N . ASP A 1 455 ? 55.166 -8.308 -82.137 1.00 63.44 455 ASP A N 1
ATOM 3282 C CA . ASP A 1 455 ? 55.676 -8.922 -83.395 1.00 63.44 455 ASP A CA 1
ATOM 3283 C C . ASP A 1 455 ? 54.849 -10.127 -83.950 1.00 63.44 455 ASP A C 1
ATOM 3285 O O . ASP A 1 455 ? 55.303 -11.276 -83.858 1.00 63.44 455 ASP A O 1
ATOM 3289 N N . GLY A 1 456 ? 53.673 -9.921 -84.611 1.00 56.03 456 GLY A N 1
ATOM 3290 C CA . GLY A 1 456 ? 53.097 -11.021 -85.443 1.00 56.03 456 GLY A CA 1
ATOM 3291 C C . GLY A 1 456 ? 51.742 -11.044 -86.227 1.00 56.03 456 GLY A C 1
ATOM 3292 O O . GLY A 1 456 ? 51.638 -11.926 -87.086 1.00 56.03 456 GLY A O 1
ATOM 3293 N N . GLY A 1 457 ? 50.705 -10.214 -85.998 1.00 56.03 457 GLY A N 1
ATOM 3294 C CA . GLY A 1 457 ? 49.294 -10.487 -86.444 1.00 56.03 457 GLY A CA 1
ATOM 3295 C C . GLY A 1 457 ? 48.858 -10.267 -87.932 1.00 56.03 457 GLY A C 1
ATOM 3296 O O . GLY A 1 457 ? 49.668 -9.863 -88.771 1.00 56.03 457 GLY A O 1
ATOM 3297 N N . GLY A 1 458 ? 47.566 -10.516 -88.280 1.00 58.72 458 GLY A N 1
ATOM 3298 C CA . GLY A 1 458 ? 46.945 -10.050 -89.556 1.00 58.72 458 GLY A CA 1
ATOM 3299 C C . GLY A 1 458 ? 45.492 -10.475 -89.949 1.00 58.72 458 GLY A C 1
ATOM 3300 O O . GLY A 1 458 ? 45.152 -11.650 -89.855 1.00 58.72 458 GLY A O 1
ATOM 3301 N N . ASP A 1 459 ? 44.740 -9.491 -90.483 1.00 69.25 459 ASP A N 1
ATOM 3302 C CA . ASP A 1 459 ? 43.366 -9.372 -91.082 1.00 69.25 459 ASP A CA 1
ATOM 3303 C C . ASP A 1 459 ? 42.944 -10.414 -92.164 1.00 69.25 459 ASP A C 1
ATOM 3305 O O . ASP A 1 459 ? 43.748 -10.724 -93.063 1.00 69.25 459 ASP A O 1
ATOM 3309 N N . ALA A 1 460 ? 41.700 -10.943 -92.101 1.00 69.31 460 ALA A N 1
ATOM 3310 C CA . ALA A 1 460 ? 41.173 -11.951 -93.039 1.00 69.31 460 ALA A CA 1
ATOM 3311 C C . ALA A 1 460 ? 39.976 -11.547 -93.933 1.00 69.31 460 ALA A C 1
ATOM 3313 O O . ALA A 1 460 ? 39.935 -12.027 -95.082 1.00 69.31 460 ALA A O 1
ATOM 3314 N N . ASP A 1 461 ? 39.020 -10.735 -93.471 1.00 68.44 461 ASP A N 1
ATOM 3315 C CA . ASP A 1 461 ? 37.822 -10.361 -94.247 1.00 68.44 461 ASP A CA 1
ATOM 3316 C C . ASP A 1 461 ? 37.994 -9.044 -95.049 1.00 68.44 461 ASP A C 1
ATOM 3318 O O . ASP A 1 461 ? 37.493 -8.926 -96.181 1.00 68.44 461 ASP A O 1
ATOM 3322 N N . GLY A 1 462 ? 38.873 -8.156 -94.573 1.00 73.25 462 GLY A N 1
ATOM 3323 C CA . GLY A 1 462 ? 39.316 -6.928 -95.222 1.00 73.25 462 GLY A CA 1
ATOM 3324 C C . GLY A 1 462 ? 38.578 -5.647 -94.823 1.00 73.25 462 GLY A C 1
ATOM 3325 O O . GLY A 1 462 ? 38.679 -4.673 -95.587 1.00 73.25 462 GLY A O 1
ATOM 3326 N N . ASP A 1 463 ? 37.860 -5.625 -93.699 1.00 72.19 463 ASP A N 1
ATOM 3327 C CA . ASP A 1 463 ? 37.272 -4.413 -93.105 1.00 72.19 463 ASP A CA 1
ATOM 3328 C C . ASP A 1 463 ? 38.356 -3.407 -92.623 1.00 72.19 463 ASP A C 1
ATOM 3330 O O . ASP A 1 463 ? 38.233 -2.187 -92.808 1.00 72.19 463 ASP A O 1
ATOM 3334 N N . GLY A 1 464 ? 39.494 -3.928 -92.150 1.00 73.50 464 GLY A N 1
ATOM 3335 C CA . GLY A 1 464 ? 40.641 -3.201 -91.607 1.00 73.50 464 GLY A CA 1
ATOM 3336 C C . GLY A 1 464 ? 40.900 -3.443 -90.114 1.00 73.50 464 GLY A C 1
ATOM 3337 O O . GLY A 1 464 ? 41.938 -2.981 -89.621 1.00 73.50 464 GLY A O 1
ATOM 3338 N N . ALA A 1 465 ? 40.009 -4.155 -89.425 1.00 69.81 465 ALA A N 1
ATOM 3339 C CA . ALA A 1 465 ? 40.263 -4.818 -88.160 1.00 69.81 465 ALA A CA 1
ATOM 3340 C C . ALA A 1 465 ? 40.933 -6.188 -88.407 1.00 69.81 465 ALA A C 1
ATOM 3342 O O . ALA A 1 465 ? 41.440 -6.504 -89.485 1.00 69.81 465 ALA A O 1
ATOM 3343 N N . SER A 1 466 ? 41.088 -6.957 -87.338 1.00 70.00 466 SER A N 1
ATOM 3344 C CA . SER A 1 466 ? 41.521 -8.356 -87.360 1.00 70.00 466 SER A CA 1
ATOM 3345 C C . SER A 1 466 ? 41.123 -8.976 -86.018 1.00 70.00 466 SER A C 1
ATOM 3347 O O . SER A 1 466 ? 40.790 -8.217 -85.103 1.00 70.00 466 SER A O 1
ATOM 3349 N N . PRO A 1 467 ? 41.286 -10.290 -85.790 1.00 65.50 467 PRO A N 1
ATOM 3350 C CA . PRO A 1 467 ? 41.009 -10.883 -84.478 1.00 65.50 467 PRO A CA 1
ATOM 3351 C C . PRO A 1 467 ? 41.826 -10.284 -83.316 1.00 65.50 467 PRO A C 1
ATOM 3353 O O . PRO A 1 467 ? 41.466 -10.454 -82.159 1.00 65.50 467 PRO A O 1
ATOM 3356 N N . ALA A 1 468 ? 42.938 -9.593 -83.608 1.00 61.72 468 ALA A N 1
ATOM 3357 C CA . ALA A 1 468 ? 43.729 -8.833 -82.630 1.00 61.72 468 ALA A CA 1
ATOM 3358 C C . ALA A 1 468 ? 43.420 -7.317 -82.631 1.00 61.72 468 ALA A C 1
ATOM 3360 O O . ALA A 1 468 ? 43.964 -6.568 -81.834 1.00 61.72 468 ALA A O 1
ATOM 3361 N N . GLY A 1 469 ? 42.580 -6.854 -83.556 1.00 67.88 469 GLY A N 1
ATOM 3362 C CA . GLY A 1 469 ? 42.125 -5.471 -83.703 1.00 67.88 469 GLY A CA 1
ATOM 3363 C C . GLY A 1 469 ? 40.684 -5.234 -83.241 1.00 67.88 469 GLY A C 1
ATOM 3364 O O . GLY A 1 469 ? 40.130 -4.203 -83.605 1.00 67.88 469 GLY A O 1
ATOM 3365 N N . GLY A 1 470 ? 40.091 -6.166 -82.485 1.00 68.44 470 GLY A N 1
ATOM 3366 C CA . GLY A 1 470 ? 38.735 -6.042 -81.930 1.00 68.44 470 GLY A CA 1
ATOM 3367 C C . GLY A 1 470 ? 37.605 -6.634 -82.782 1.00 68.44 470 GLY A C 1
ATOM 3368 O O . GLY A 1 470 ? 36.443 -6.361 -82.521 1.00 68.44 470 GLY A O 1
ATOM 3369 N N . ASP A 1 471 ? 37.921 -7.431 -83.797 1.00 78.56 471 ASP A N 1
ATOM 3370 C CA . ASP A 1 471 ? 36.930 -8.127 -84.625 1.00 78.56 471 ASP A CA 1
ATOM 3371 C C . ASP A 1 471 ? 36.427 -9.408 -83.927 1.00 78.56 471 ASP A C 1
ATOM 3373 O O . ASP A 1 471 ? 37.233 -10.293 -83.600 1.00 78.56 471 ASP A O 1
ATOM 3377 N N . CYS A 1 472 ? 35.112 -9.505 -83.680 1.00 80.12 472 CYS A N 1
ATOM 3378 C CA . CYS A 1 472 ? 34.486 -10.667 -83.042 1.00 80.12 472 CYS A CA 1
ATOM 3379 C C . CYS A 1 472 ? 33.855 -11.689 -84.017 1.00 80.12 472 CYS A C 1
ATOM 3381 O O . CYS A 1 472 ? 33.583 -12.819 -83.590 1.00 80.12 472 CYS A O 1
ATOM 3383 N N . ASP A 1 473 ? 33.725 -11.382 -85.317 1.00 78.38 473 ASP A N 1
ATOM 3384 C CA . ASP A 1 473 ? 33.427 -12.359 -86.381 1.00 78.38 473 ASP A CA 1
ATOM 3385 C C . ASP A 1 473 ? 34.183 -12.004 -87.681 1.00 78.38 473 ASP A C 1
ATOM 3387 O O . ASP A 1 473 ? 33.604 -11.415 -88.589 1.00 78.38 473 ASP A O 1
ATOM 3391 N N . ASP A 1 474 ? 35.458 -12.445 -87.762 1.00 73.25 474 ASP A N 1
ATOM 3392 C CA . ASP A 1 474 ? 36.482 -12.309 -88.843 1.00 73.25 474 ASP A CA 1
ATOM 3393 C C . ASP A 1 474 ? 36.062 -12.955 -90.191 1.00 73.25 474 ASP A C 1
ATOM 3395 O O . ASP A 1 474 ? 36.762 -13.747 -90.840 1.00 73.25 474 ASP A O 1
ATOM 3399 N N . GLY A 1 475 ? 34.836 -12.644 -90.593 1.00 80.81 475 GLY A N 1
ATOM 3400 C CA . GLY A 1 475 ? 34.070 -13.138 -91.722 1.00 80.81 475 GLY A CA 1
ATOM 3401 C C . GLY A 1 475 ? 32.803 -12.320 -92.037 1.00 80.81 475 GLY A C 1
ATOM 3402 O O . GLY A 1 475 ? 32.172 -12.649 -93.054 1.00 80.81 475 GLY A O 1
ATOM 3403 N N . ASP A 1 476 ? 32.447 -11.304 -91.238 1.00 81.94 476 ASP A N 1
ATOM 3404 C CA . ASP A 1 476 ? 31.348 -10.356 -91.473 1.00 81.94 476 ASP A CA 1
ATOM 3405 C C . ASP A 1 476 ? 31.818 -8.888 -91.376 1.00 81.94 476 ASP A C 1
ATOM 3407 O O . ASP A 1 476 ? 32.121 -8.382 -90.298 1.00 81.94 476 ASP A O 1
ATOM 3411 N N . ASP A 1 477 ? 31.780 -8.161 -92.504 1.00 85.75 477 ASP A N 1
ATOM 3412 C CA . ASP A 1 477 ? 32.302 -6.788 -92.626 1.00 85.75 477 ASP A CA 1
ATOM 3413 C C . ASP A 1 477 ? 31.432 -5.710 -91.937 1.00 85.75 477 ASP A C 1
ATOM 3415 O O . ASP A 1 477 ? 31.554 -4.512 -92.228 1.00 85.75 477 ASP A O 1
ATOM 3419 N N . THR A 1 478 ? 30.534 -6.141 -91.044 1.00 81.12 478 THR A N 1
ATOM 3420 C CA . THR A 1 478 ? 29.665 -5.312 -90.200 1.00 81.12 478 THR A CA 1
ATOM 3421 C C . THR A 1 478 ? 29.737 -5.637 -88.702 1.00 81.12 478 THR A C 1
ATOM 3423 O O . THR A 1 478 ? 28.999 -5.014 -87.943 1.00 81.12 478 THR A O 1
ATOM 3426 N N . THR A 1 479 ? 30.628 -6.540 -88.268 1.00 86.00 479 THR A N 1
ATOM 3427 C CA . THR A 1 479 ? 30.764 -6.954 -86.858 1.00 86.00 479 THR A CA 1
ATOM 3428 C C . THR A 1 479 ? 32.203 -6.765 -86.359 1.00 86.00 479 THR A C 1
ATOM 3430 O O . THR A 1 479 ? 33.057 -7.627 -86.551 1.00 86.00 479 THR A O 1
ATOM 3433 N N . TYR A 1 480 ? 32.496 -5.619 -85.738 1.00 84.81 480 TYR A N 1
ATOM 3434 C CA . TYR A 1 480 ? 33.833 -5.267 -85.240 1.00 84.81 480 TYR A CA 1
ATOM 3435 C C . TYR A 1 480 ? 33.771 -4.170 -84.163 1.00 84.81 480 TYR A C 1
ATOM 3437 O O . TYR A 1 480 ? 32.893 -3.312 -84.210 1.00 84.81 480 TYR A O 1
ATOM 3445 N N . ALA A 1 481 ? 34.776 -4.125 -83.276 1.00 81.31 481 ALA A N 1
ATOM 3446 C CA . ALA A 1 481 ? 34.944 -3.118 -82.218 1.00 81.31 481 ALA A CA 1
ATOM 3447 C C . ALA A 1 481 ? 34.592 -1.678 -82.652 1.00 81.31 481 ALA A C 1
ATOM 3449 O O . ALA A 1 481 ? 35.367 -1.019 -83.363 1.00 81.31 481 ALA A O 1
ATOM 3450 N N . GLY A 1 482 ? 33.452 -1.164 -82.180 1.00 77.12 482 GLY A N 1
ATOM 3451 C CA . GLY A 1 482 ? 32.970 0.189 -82.476 1.00 77.12 482 GLY A CA 1
ATOM 3452 C C . GLY A 1 482 ? 32.361 0.378 -83.874 1.00 77.12 482 GLY A C 1
ATOM 3453 O O . GLY A 1 482 ? 32.459 1.471 -84.458 1.00 77.12 482 GLY A O 1
ATOM 3454 N N . ALA A 1 483 ? 31.764 -0.669 -84.450 1.00 83.94 483 ALA A N 1
ATOM 3455 C CA . ALA A 1 483 ? 30.752 -0.524 -85.494 1.00 83.94 483 ALA A CA 1
ATOM 3456 C C . ALA A 1 483 ? 29.500 0.219 -84.955 1.00 83.94 483 ALA A C 1
ATOM 3458 O O . ALA A 1 483 ? 29.388 0.474 -83.765 1.00 83.94 483 ALA A O 1
ATOM 3459 N N . PRO A 1 484 ? 28.569 0.687 -85.802 1.00 82.44 484 PRO A N 1
ATOM 3460 C CA . PRO A 1 484 ? 27.280 1.187 -85.321 1.00 82.44 484 PRO A CA 1
ATOM 3461 C C . PRO A 1 484 ? 26.243 0.061 -85.283 1.00 82.44 484 PRO A C 1
ATOM 3463 O O . PRO A 1 484 ? 25.992 -0.534 -86.335 1.00 82.44 484 PRO A O 1
ATOM 3466 N N . GLU A 1 485 ? 25.594 -0.128 -84.135 1.00 84.50 485 GLU A N 1
ATOM 3467 C CA . GLU A 1 485 ? 24.478 -1.062 -83.958 1.00 84.50 485 GLU A CA 1
ATOM 3468 C C . GLU A 1 485 ? 23.342 -0.880 -84.971 1.00 84.50 485 GLU A C 1
ATOM 3470 O O . GLU A 1 485 ? 23.036 0.218 -85.471 1.00 84.50 485 GLU A O 1
ATOM 3475 N N . LEU A 1 486 ? 22.682 -1.999 -85.258 1.00 84.75 486 LEU A N 1
ATOM 3476 C CA . LEU A 1 486 ? 21.515 -2.105 -86.117 1.00 84.75 486 LEU A CA 1
ATOM 3477 C C . LEU A 1 486 ? 20.475 -2.953 -85.393 1.00 84.75 486 LEU A C 1
ATOM 3479 O O . LEU A 1 486 ? 20.784 -4.082 -85.066 1.00 84.75 486 LEU A O 1
ATOM 3483 N N . ALA A 1 487 ? 19.235 -2.465 -85.264 1.00 82.50 487 ALA A N 1
ATOM 3484 C CA . ALA A 1 487 ? 18.121 -3.211 -84.664 1.00 82.50 487 ALA A CA 1
ATOM 3485 C C . ALA A 1 487 ? 17.749 -4.490 -85.461 1.00 82.50 487 ALA A C 1
ATOM 3487 O O . ALA A 1 487 ? 16.769 -4.517 -86.226 1.00 82.50 487 ALA A O 1
ATOM 3488 N N . ASP A 1 488 ? 18.561 -5.540 -85.338 1.00 83.38 488 ASP A N 1
ATOM 3489 C CA . ASP A 1 488 ? 18.417 -6.834 -86.005 1.00 83.38 488 ASP A CA 1
ATOM 3490 C C . ASP A 1 488 ? 18.746 -8.060 -85.125 1.00 83.38 488 ASP A C 1
ATOM 3492 O O . ASP A 1 488 ? 18.452 -9.198 -85.533 1.00 83.38 488 ASP A O 1
ATOM 3496 N N . GLY A 1 489 ? 19.159 -7.828 -83.873 1.00 82.31 489 GLY A N 1
ATOM 3497 C CA . GLY A 1 489 ? 19.382 -8.834 -82.837 1.00 82.31 489 GLY A CA 1
ATOM 3498 C C . GLY A 1 489 ? 20.793 -9.420 -82.845 1.00 82.31 489 GLY A C 1
ATOM 3499 O O . GLY A 1 489 ? 20.957 -10.601 -82.503 1.00 82.31 489 GLY A O 1
ATOM 3500 N N . VAL A 1 490 ? 21.778 -8.635 -83.284 1.00 85.12 490 VAL A N 1
ATOM 3501 C CA . VAL A 1 490 ? 23.201 -8.981 -83.357 1.00 85.12 490 VAL A CA 1
ATOM 3502 C C . VAL A 1 490 ? 24.011 -7.840 -82.752 1.00 85.12 490 VAL A C 1
ATOM 3504 O O . VAL A 1 490 ? 23.870 -6.713 -83.185 1.00 85.12 490 VAL A O 1
ATOM 3507 N N . ASP A 1 491 ? 24.892 -8.187 -81.819 1.00 84.00 491 ASP A N 1
ATOM 3508 C CA . ASP A 1 491 ? 26.002 -7.364 -81.327 1.00 84.00 491 ASP A CA 1
ATOM 3509 C C . ASP A 1 491 ? 26.945 -7.048 -82.514 1.00 84.00 491 ASP A C 1
ATOM 3511 O O . ASP A 1 491 ? 27.693 -7.924 -82.977 1.00 84.00 491 ASP A O 1
ATOM 3515 N N . ASN A 1 492 ? 26.810 -5.860 -83.119 1.00 87.12 492 ASN A N 1
ATOM 3516 C CA . ASN A 1 492 ? 27.626 -5.413 -84.253 1.00 87.12 492 ASN A CA 1
ATOM 3517 C C . ASN A 1 492 ? 28.936 -4.770 -83.779 1.00 87.12 492 ASN A C 1
ATOM 3519 O O . ASN A 1 492 ? 29.954 -4.888 -84.468 1.00 87.12 492 ASN A O 1
ATOM 3523 N N . ASP A 1 493 ? 28.918 -4.073 -82.648 1.00 87.38 493 ASP A N 1
ATOM 3524 C CA . ASP A 1 493 ? 30.058 -3.329 -82.117 1.00 87.38 493 ASP A CA 1
ATOM 3525 C C . ASP A 1 493 ? 31.015 -4.164 -81.241 1.00 87.38 493 ASP A C 1
ATOM 3527 O O . ASP A 1 493 ? 32.150 -3.737 -81.016 1.00 87.38 493 ASP A O 1
ATOM 3531 N N . CYS A 1 494 ? 30.631 -5.393 -80.886 1.00 84.44 494 CYS A N 1
ATOM 3532 C CA . CYS A 1 494 ? 31.377 -6.367 -80.087 1.00 84.44 494 CYS A CA 1
ATOM 3533 C C . CYS A 1 494 ? 31.555 -6.009 -78.591 1.00 84.44 494 CYS A C 1
ATOM 3535 O O . CYS A 1 494 ? 32.437 -6.602 -77.949 1.00 84.44 494 CYS A O 1
ATOM 3537 N N . ASP A 1 495 ? 30.781 -5.079 -78.013 1.00 86.12 495 ASP A N 1
ATOM 3538 C CA . ASP A 1 495 ? 30.842 -4.753 -76.576 1.00 86.12 495 ASP A CA 1
ATOM 3539 C C . ASP A 1 495 ? 30.067 -5.722 -75.656 1.00 86.12 495 ASP A C 1
ATOM 3541 O O . ASP A 1 495 ? 30.366 -5.812 -74.457 1.00 86.12 495 ASP A O 1
ATOM 3545 N N . GLY A 1 496 ? 29.167 -6.535 -76.220 1.00 84.88 496 GLY A N 1
ATOM 3546 C CA . GLY A 1 496 ? 28.382 -7.546 -75.510 1.00 84.88 496 GLY A CA 1
ATOM 3547 C C . GLY A 1 496 ? 26.951 -7.134 -75.151 1.00 84.88 496 GLY A C 1
ATOM 3548 O O . GLY A 1 496 ? 26.225 -7.962 -74.578 1.00 84.88 496 GLY A O 1
ATOM 3549 N N . THR A 1 497 ? 26.538 -5.910 -75.482 1.00 82.56 497 THR A N 1
ATOM 3550 C CA . THR A 1 497 ? 25.127 -5.527 -75.621 1.00 82.56 497 THR A CA 1
ATOM 3551 C C . THR A 1 497 ? 24.613 -5.868 -77.033 1.00 82.56 497 THR A C 1
ATOM 3553 O O . THR A 1 497 ? 25.327 -6.467 -77.835 1.00 82.56 497 THR A O 1
ATOM 3556 N N . ILE A 1 498 ? 23.305 -5.728 -77.270 1.00 82.81 498 ILE A N 1
ATOM 3557 C CA . ILE A 1 498 ? 22.669 -6.067 -78.555 1.00 82.81 498 ILE A CA 1
ATOM 3558 C C . ILE A 1 498 ? 21.654 -4.973 -78.862 1.00 82.81 498 ILE A C 1
ATOM 3560 O O . ILE A 1 498 ? 20.739 -4.768 -78.060 1.00 82.81 498 ILE A O 1
ATOM 3564 N N . ASP A 1 499 ? 21.745 -4.388 -80.057 1.00 83.62 499 ASP A N 1
ATOM 3565 C CA . ASP A 1 499 ? 20.850 -3.346 -80.558 1.00 83.62 499 ASP A CA 1
ATOM 3566 C C . ASP A 1 499 ? 20.890 -2.026 -79.732 1.00 83.62 499 ASP A C 1
ATOM 3568 O O . ASP A 1 499 ? 19.983 -1.199 -79.882 1.00 83.62 499 ASP A O 1
ATOM 3572 N N . GLU A 1 500 ? 21.888 -1.781 -78.869 1.00 82.88 500 GLU A N 1
ATOM 3573 C CA . GLU A 1 500 ? 21.930 -0.594 -77.995 1.00 82.88 500 GLU A CA 1
ATOM 3574 C C . GLU A 1 500 ? 22.151 0.728 -78.758 1.00 82.88 500 GLU A C 1
ATOM 3576 O O . GLU A 1 500 ? 22.717 0.787 -79.853 1.00 82.88 500 GLU A O 1
ATOM 3581 N N . GLY A 1 501 ? 21.610 1.831 -78.229 1.00 77.88 501 GLY A N 1
ATOM 3582 C CA . GLY A 1 501 ? 21.555 3.100 -78.966 1.00 77.88 501 GLY A CA 1
ATOM 3583 C C . GLY A 1 501 ? 20.689 3.052 -80.240 1.00 77.88 501 GLY A C 1
ATOM 3584 O O . GLY A 1 501 ? 20.795 3.937 -81.104 1.00 77.88 501 GLY A O 1
ATOM 3585 N N . THR A 1 502 ? 19.828 2.037 -80.373 1.00 84.50 502 THR A N 1
ATOM 3586 C CA . THR A 1 502 ? 18.756 1.959 -81.373 1.00 84.50 502 THR A CA 1
ATOM 3587 C C . THR A 1 502 ? 17.391 2.019 -80.694 1.00 84.50 502 THR A C 1
ATOM 3589 O O . THR A 1 502 ? 17.244 1.573 -79.564 1.00 84.50 502 THR A O 1
ATOM 3592 N N . THR A 1 503 ? 16.362 2.480 -81.414 1.00 82.75 503 THR A N 1
ATOM 3593 C CA . THR A 1 503 ? 15.021 2.729 -80.845 1.00 82.75 503 THR A CA 1
ATOM 3594 C C . THR A 1 503 ? 14.197 1.478 -80.521 1.00 82.75 503 THR A C 1
ATOM 3596 O O . THR A 1 503 ? 12.968 1.509 -80.541 1.00 82.75 503 THR A O 1
ATOM 3599 N N . ALA A 1 504 ? 14.864 0.337 -80.373 1.00 82.50 504 ALA A N 1
ATOM 3600 C CA . ALA A 1 504 ? 14.289 -0.956 -80.032 1.00 82.50 504 ALA A CA 1
ATOM 3601 C C . ALA A 1 504 ? 14.890 -1.534 -78.740 1.00 82.50 504 ALA A C 1
ATOM 3603 O O . ALA A 1 504 ? 14.331 -2.500 -78.213 1.00 82.50 504 ALA A O 1
ATOM 3604 N N . TYR A 1 505 ? 16.000 -0.961 -78.266 1.00 85.69 505 TYR A N 1
ATOM 3605 C CA . TYR A 1 505 ? 16.591 -1.233 -76.964 1.00 85.69 505 TYR A CA 1
ATOM 3606 C C . TYR A 1 505 ? 15.837 -0.449 -75.882 1.00 85.69 505 TYR A C 1
ATOM 3608 O O . TYR A 1 505 ? 15.200 0.547 -76.191 1.00 85.69 505 TYR A O 1
ATOM 3616 N N . ASP A 1 506 ? 15.859 -0.972 -74.663 1.00 85.56 506 ASP A N 1
ATOM 3617 C CA . ASP A 1 506 ? 15.185 -0.481 -73.453 1.00 85.56 506 ASP A CA 1
ATOM 3618 C C . ASP A 1 506 ? 16.297 0.179 -72.619 1.00 85.56 506 ASP A C 1
ATOM 3620 O O . ASP A 1 506 ? 17.105 -0.528 -72.002 1.00 85.56 506 ASP A O 1
ATOM 3624 N N . ASP A 1 507 ? 16.467 1.498 -72.788 1.00 85.69 507 ASP A N 1
ATOM 3625 C CA . ASP A 1 507 ? 17.702 2.231 -72.444 1.00 85.69 507 ASP A CA 1
ATOM 3626 C C . ASP A 1 507 ? 17.840 2.429 -70.916 1.00 85.69 507 ASP A C 1
ATOM 3628 O O . ASP A 1 507 ? 18.965 2.504 -70.402 1.00 85.69 507 ASP A O 1
ATOM 3632 N N . ASP A 1 508 ? 16.725 2.424 -70.172 1.00 84.00 508 ASP A N 1
ATOM 3633 C CA . ASP A 1 508 ? 16.692 2.509 -68.702 1.00 84.00 508 ASP A CA 1
ATOM 3634 C C . ASP A 1 508 ? 16.274 1.213 -67.964 1.00 84.00 508 ASP A C 1
ATOM 3636 O O . ASP A 1 508 ? 16.664 1.022 -66.800 1.00 84.00 508 ASP A O 1
ATOM 3640 N N . GLY A 1 509 ? 15.608 0.269 -68.641 1.00 86.62 509 GLY A N 1
ATOM 3641 C CA . GLY A 1 509 ? 15.301 -1.070 -68.135 1.00 86.62 509 GLY A CA 1
ATOM 3642 C C . GLY A 1 509 ? 13.924 -1.249 -67.483 1.00 86.62 509 GLY A C 1
ATOM 3643 O O . GLY A 1 509 ? 13.754 -2.223 -66.731 1.00 86.62 509 GLY A O 1
ATOM 3644 N N . ASP A 1 510 ? 12.963 -0.349 -67.705 1.00 84.62 510 ASP A N 1
ATOM 3645 C CA . ASP A 1 510 ? 11.594 -0.466 -67.179 1.00 84.62 510 ASP A CA 1
ATOM 3646 C C . ASP A 1 510 ? 10.737 -1.531 -67.920 1.00 84.62 510 ASP A C 1
ATOM 3648 O O . ASP A 1 510 ? 9.850 -2.163 -67.320 1.00 84.62 510 ASP A O 1
ATOM 3652 N N . GLY A 1 511 ? 11.074 -1.825 -69.184 1.00 87.06 511 GLY A N 1
ATOM 3653 C CA . GLY A 1 511 ? 10.359 -2.741 -70.079 1.00 87.06 511 GLY A CA 1
ATOM 3654 C C . GLY A 1 511 ? 9.665 -2.102 -71.297 1.00 87.06 511 GLY A C 1
ATOM 3655 O O . GLY A 1 511 ? 9.036 -2.847 -72.069 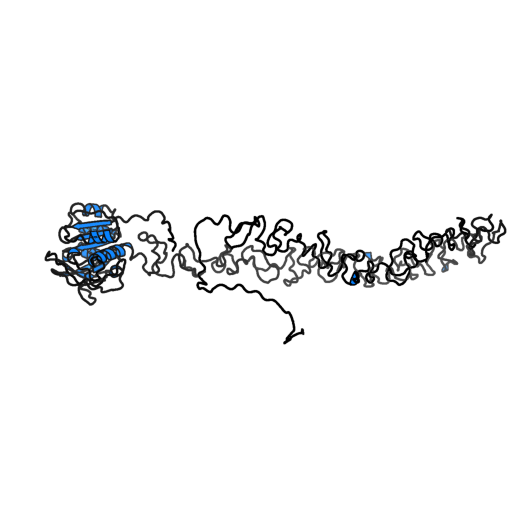1.00 87.06 511 GLY A O 1
ATOM 3656 N N . TYR A 1 512 ? 9.769 -0.786 -71.490 1.00 87.12 512 TYR A N 1
ATOM 3657 C CA . TYR A 1 512 ? 9.180 0.011 -72.564 1.00 87.12 512 TYR A CA 1
ATOM 3658 C C . TYR A 1 512 ? 10.248 0.845 -73.285 1.00 87.12 512 TYR A C 1
ATOM 3660 O O . TYR A 1 512 ? 10.706 1.854 -72.790 1.00 87.12 512 TYR A O 1
ATOM 3668 N N . SER A 1 513 ? 10.573 0.485 -74.529 1.00 88.81 513 SER A N 1
ATOM 3669 C CA . SER A 1 513 ? 11.395 1.357 -75.378 1.00 88.81 513 SER A CA 1
ATOM 3670 C C . SER A 1 513 ? 10.575 2.431 -76.110 1.00 88.81 513 SER A C 1
ATOM 3672 O O . SER A 1 513 ? 9.337 2.384 -76.134 1.00 88.81 513 SER A O 1
ATOM 3674 N N . GLU A 1 514 ? 11.227 3.340 -76.840 1.00 84.44 514 GLU A N 1
ATOM 3675 C CA . GLU A 1 514 ? 10.565 4.330 -77.713 1.00 84.44 514 GLU A CA 1
ATOM 3676 C C . GLU A 1 514 ? 9.636 3.667 -78.764 1.00 84.44 514 GLU A C 1
ATOM 3678 O O . GLU A 1 514 ? 8.564 4.191 -79.087 1.00 84.44 514 GLU A O 1
ATOM 3683 N N . ASP A 1 515 ? 10.002 2.492 -79.310 1.00 86.00 515 ASP A N 1
ATOM 3684 C CA . ASP A 1 515 ? 9.113 1.681 -80.173 1.00 86.00 515 ASP A CA 1
ATOM 3685 C C . ASP A 1 515 ? 8.001 0.968 -79.362 1.00 86.00 515 ASP A C 1
ATOM 3687 O O . ASP A 1 515 ? 6.966 0.579 -79.927 1.00 86.00 515 ASP A O 1
ATOM 3691 N N . GLY A 1 516 ? 8.208 0.780 -78.055 1.00 83.94 516 GLY A N 1
ATOM 3692 C CA . GLY A 1 516 ? 7.245 0.281 -77.068 1.00 83.94 516 GLY A CA 1
ATOM 3693 C C . GLY A 1 516 ? 6.166 1.299 -76.682 1.00 83.94 516 GLY A C 1
ATOM 3694 O O . GLY A 1 516 ? 5.038 0.893 -76.383 1.00 83.94 516 GLY A O 1
ATOM 3695 N N . GLY A 1 517 ? 6.466 2.593 -76.800 1.00 84.94 517 GLY A N 1
ATOM 3696 C CA . GLY A 1 517 ? 5.547 3.702 -76.533 1.00 84.94 517 GLY A CA 1
ATOM 3697 C C . GLY A 1 517 ? 6.047 4.708 -75.502 1.00 84.94 517 GLY A C 1
ATOM 3698 O O . GLY A 1 517 ? 5.296 5.633 -75.202 1.00 84.94 517 GLY A O 1
ATOM 3699 N N . ASP A 1 518 ? 7.266 4.530 -74.998 1.00 89.19 518 ASP A N 1
ATOM 3700 C CA . ASP A 1 518 ? 7.906 5.445 -74.064 1.00 89.19 518 ASP A CA 1
ATOM 3701 C C . ASP A 1 518 ? 8.102 6.852 -74.668 1.00 89.19 518 ASP A C 1
ATOM 3703 O O . ASP A 1 518 ? 8.328 7.008 -75.879 1.00 89.19 518 ASP A O 1
ATOM 3707 N N . CYS A 1 519 ? 7.963 7.884 -73.833 1.00 87.38 519 CYS A N 1
ATOM 3708 C CA . CYS A 1 519 ? 8.159 9.281 -74.195 1.00 87.38 519 CYS A CA 1
ATOM 3709 C C . CYS A 1 519 ? 9.481 9.902 -73.681 1.00 87.38 519 CYS A C 1
ATOM 3711 O O . CYS A 1 519 ? 9.885 10.934 -74.240 1.00 87.38 519 CYS A O 1
ATOM 3713 N N . ASP A 1 520 ? 10.183 9.265 -72.734 1.00 87.50 520 ASP A N 1
ATOM 3714 C CA . ASP A 1 520 ? 11.580 9.510 -72.338 1.00 87.50 520 ASP A CA 1
ATOM 3715 C C . ASP A 1 520 ? 12.236 8.214 -71.787 1.00 87.50 520 ASP A C 1
ATOM 3717 O O . ASP A 1 520 ? 12.490 8.121 -70.590 1.00 87.50 520 ASP A O 1
ATOM 3721 N N . ASP A 1 521 ? 12.580 7.279 -72.695 1.00 85.25 521 ASP A N 1
ATOM 3722 C CA . ASP A 1 521 ? 13.296 5.971 -72.542 1.00 85.25 521 ASP A CA 1
ATOM 3723 C C . ASP A 1 521 ? 14.705 6.097 -71.898 1.00 85.25 521 ASP A C 1
ATOM 3725 O O . ASP A 1 521 ? 15.622 5.319 -72.132 1.00 85.25 521 ASP A O 1
ATOM 3729 N N . THR A 1 522 ? 14.952 7.175 -71.152 1.00 87.56 522 THR A N 1
ATOM 3730 C CA . THR A 1 522 ? 16.142 7.392 -70.325 1.00 87.56 522 THR A CA 1
ATOM 3731 C C . THR A 1 522 ? 15.804 7.642 -68.848 1.00 87.56 522 THR A C 1
ATOM 3733 O O . THR A 1 522 ? 16.720 7.889 -68.049 1.00 87.56 522 THR A O 1
ATOM 3736 N N . ASP A 1 523 ? 14.522 7.587 -68.475 1.00 86.31 523 ASP A N 1
ATOM 3737 C CA . ASP A 1 523 ? 14.002 7.768 -67.120 1.00 86.31 523 ASP A CA 1
ATOM 3738 C C . ASP A 1 523 ? 12.861 6.770 -66.828 1.00 86.31 523 ASP A C 1
ATOM 3740 O O . ASP A 1 523 ? 11.696 7.059 -67.083 1.00 86.31 523 ASP A O 1
ATOM 3744 N N . ALA A 1 524 ? 13.206 5.644 -66.185 1.00 89.38 524 ALA A N 1
ATOM 3745 C CA . ALA A 1 524 ? 12.352 4.481 -65.867 1.00 89.38 524 ALA A CA 1
ATOM 3746 C C . ALA A 1 524 ? 11.107 4.749 -64.977 1.00 89.38 524 ALA A C 1
ATOM 3748 O O . ALA A 1 524 ? 10.545 3.836 -64.362 1.00 89.38 524 ALA A O 1
ATOM 3749 N N . PHE A 1 525 ? 10.729 6.014 -64.808 1.00 87.06 525 PHE A N 1
ATOM 3750 C CA . PHE A 1 525 ? 9.507 6.486 -64.164 1.00 87.06 525 PHE A CA 1
ATOM 3751 C C . PHE A 1 525 ? 8.549 7.190 -65.140 1.00 87.06 525 PHE A C 1
ATOM 3753 O O . PHE A 1 525 ? 7.451 7.542 -64.715 1.00 87.06 525 PHE A O 1
ATOM 3760 N N . VAL A 1 526 ? 8.948 7.390 -66.400 1.00 89.25 526 VAL A N 1
ATOM 3761 C CA . VAL A 1 526 ? 8.173 8.042 -67.462 1.00 89.25 526 VAL A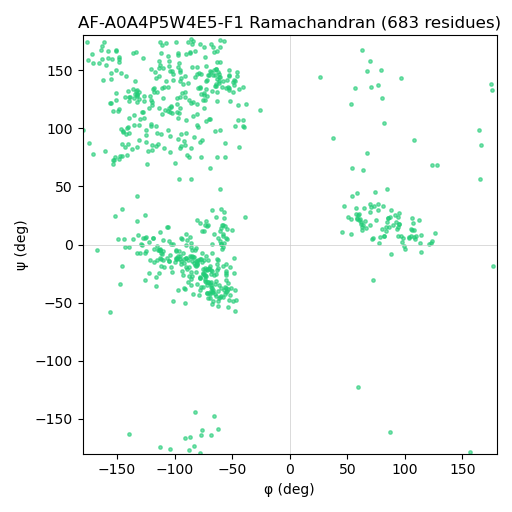 CA 1
ATOM 3762 C C . VAL A 1 526 ? 7.813 6.983 -68.498 1.00 89.25 526 VAL A C 1
ATOM 3764 O O . VAL A 1 526 ? 8.616 6.688 -69.362 1.00 89.25 526 VAL A O 1
ATOM 3767 N N . HIS A 1 527 ? 6.630 6.375 -68.410 1.00 89.81 527 HIS A N 1
ATOM 3768 C CA . HIS A 1 527 ? 6.235 5.290 -69.315 1.00 89.81 527 HIS A CA 1
ATOM 3769 C C . HIS A 1 527 ? 4.700 5.135 -69.385 1.00 89.81 527 HIS A C 1
ATOM 3771 O O . HIS A 1 527 ? 4.008 5.503 -68.438 1.00 89.81 527 HIS A O 1
ATOM 3777 N N . PRO A 1 528 ? 4.113 4.492 -70.422 1.00 88.81 528 PRO A N 1
ATOM 3778 C CA . PRO A 1 528 ? 2.651 4.421 -70.645 1.00 88.81 528 PRO A CA 1
ATOM 3779 C C . PRO A 1 528 ? 1.760 3.727 -69.587 1.00 88.81 528 PRO A C 1
ATOM 3781 O O . PRO A 1 528 ? 0.577 3.488 -69.844 1.00 88.81 528 PRO A O 1
ATOM 3784 N N . ASP A 1 529 ? 2.329 3.312 -68.454 1.00 84.06 529 ASP A N 1
ATOM 3785 C CA . ASP A 1 529 ? 1.657 2.689 -67.300 1.00 84.06 529 ASP A CA 1
ATOM 3786 C C . ASP A 1 529 ? 2.098 3.361 -65.966 1.00 84.06 529 ASP A C 1
ATOM 3788 O O . ASP A 1 529 ? 1.809 2.831 -64.884 1.00 84.06 529 ASP A O 1
ATOM 3792 N N . ALA A 1 530 ? 2.846 4.471 -66.019 1.00 83.44 530 ALA A N 1
ATOM 3793 C CA . ALA A 1 530 ? 3.382 5.158 -64.848 1.00 83.44 530 ALA A CA 1
ATOM 3794 C C . ALA A 1 530 ? 2.274 5.894 -64.067 1.00 83.44 530 ALA A C 1
ATOM 3796 O O . ALA A 1 530 ? 1.235 6.243 -64.624 1.00 83.44 530 ALA A O 1
ATOM 3797 N N . PRO A 1 531 ? 2.442 6.116 -62.753 1.00 78.38 531 PRO A N 1
ATOM 3798 C CA . PRO A 1 531 ? 1.571 7.002 -61.994 1.00 78.38 531 PRO A CA 1
ATOM 3799 C C . PRO A 1 531 ? 2.069 8.454 -62.062 1.00 78.38 531 PRO A C 1
ATOM 3801 O O . PRO A 1 531 ? 3.184 8.728 -61.630 1.00 78.38 531 PRO A O 1
ATOM 3804 N N . GLU A 1 532 ? 1.209 9.373 -62.500 1.00 77.31 532 GLU A N 1
ATOM 3805 C CA . GLU A 1 532 ? 1.458 10.823 -62.501 1.00 77.31 532 GLU A CA 1
ATOM 3806 C C . GLU A 1 532 ? 1.898 11.373 -61.128 1.00 77.31 532 GLU A C 1
ATOM 3808 O O . GLU A 1 532 ? 1.266 11.129 -60.088 1.00 77.31 532 GLU A O 1
ATOM 3813 N N . PHE A 1 533 ? 2.958 12.187 -61.120 1.00 75.69 533 PHE A N 1
ATOM 3814 C CA . PHE A 1 533 ? 3.400 12.958 -59.959 1.00 75.69 533 PHE A CA 1
ATOM 3815 C C . PHE A 1 533 ? 3.311 14.465 -60.228 1.00 75.69 533 PHE A C 1
ATOM 3817 O O . PHE A 1 533 ? 3.572 14.922 -61.327 1.00 75.69 533 PHE A O 1
ATOM 3824 N N . GLU A 1 534 ? 3.051 15.280 -59.190 1.00 74.81 534 GLU A N 1
ATOM 3825 C CA . GLU A 1 534 ? 3.048 16.756 -59.297 1.00 74.81 534 GLU A CA 1
ATOM 3826 C C . GLU A 1 534 ? 4.462 17.356 -59.528 1.00 74.81 534 GLU A C 1
ATOM 3828 O O . GLU A 1 534 ? 5.034 18.045 -58.664 1.00 74.81 534 GLU A O 1
ATOM 3833 N N . ASN A 1 535 ? 5.061 17.071 -60.678 1.00 77.62 535 ASN A N 1
ATOM 3834 C CA . ASN A 1 535 ? 6.432 17.399 -61.050 1.00 77.62 535 ASN A CA 1
ATOM 3835 C C . ASN A 1 535 ? 6.500 18.341 -62.282 1.00 77.62 535 ASN A C 1
ATOM 3837 O O . ASN A 1 535 ? 7.520 19.023 -62.467 1.00 77.62 535 ASN A O 1
ATOM 3841 N N . GLY A 1 536 ? 5.400 18.487 -63.035 1.00 78.06 536 GLY A N 1
ATOM 3842 C CA . GLY A 1 536 ? 5.273 19.285 -64.256 1.00 78.06 536 GLY A CA 1
ATOM 3843 C C . GLY A 1 536 ? 5.707 18.586 -65.553 1.00 78.06 536 GLY A C 1
ATOM 3844 O O . GLY A 1 536 ? 6.015 19.297 -66.523 1.00 78.06 536 GLY A O 1
ATOM 3845 N N . TYR A 1 537 ? 5.772 17.257 -65.550 1.00 82.69 537 TYR A N 1
ATOM 3846 C CA . TYR A 1 537 ? 6.024 16.363 -66.681 1.00 82.69 537 TYR A CA 1
ATOM 3847 C C . TYR A 1 537 ? 4.764 15.529 -66.998 1.00 82.69 537 TYR A C 1
ATOM 3849 O O . TYR A 1 537 ? 3.735 15.694 -66.357 1.00 82.69 537 TYR A O 1
ATOM 3857 N N . ASP A 1 538 ? 4.836 14.764 -68.082 1.00 84.19 538 ASP A N 1
ATOM 3858 C CA . ASP A 1 538 ? 3.810 13.850 -68.606 1.00 84.19 538 ASP A CA 1
ATOM 3859 C C . ASP A 1 538 ? 4.419 12.469 -68.325 1.00 84.19 538 ASP A C 1
ATOM 3861 O O . ASP A 1 538 ? 5.221 11.989 -69.128 1.00 84.19 538 ASP A O 1
ATOM 3865 N N . ASP A 1 539 ? 4.240 11.972 -67.095 1.00 87.06 539 ASP A N 1
ATOM 3866 C CA . ASP A 1 539 ? 4.900 10.762 -66.587 1.00 87.06 539 ASP A CA 1
ATOM 3867 C C . ASP A 1 539 ? 4.240 9.512 -67.203 1.00 87.06 539 ASP A C 1
ATOM 3869 O O . ASP A 1 539 ? 4.938 8.556 -67.536 1.00 87.06 539 ASP A O 1
ATOM 3873 N N . ASP A 1 540 ? 2.912 9.515 -67.403 1.00 87.19 540 ASP A N 1
ATOM 3874 C CA . ASP A 1 540 ? 2.167 8.385 -67.997 1.00 87.19 540 ASP A CA 1
ATOM 3875 C C . ASP A 1 540 ? 2.051 8.414 -69.541 1.00 87.19 540 ASP A C 1
ATOM 3877 O O . ASP A 1 540 ? 1.461 7.518 -70.159 1.00 87.19 540 ASP A O 1
ATOM 3881 N N . CYS A 1 541 ? 2.686 9.400 -70.183 1.00 87.00 541 CYS A N 1
ATOM 3882 C CA . CYS A 1 541 ? 2.759 9.595 -71.633 1.00 87.00 541 CYS A CA 1
ATOM 3883 C C . CYS A 1 541 ? 1.385 9.719 -72.355 1.00 87.00 541 CYS A C 1
ATOM 3885 O O . CYS A 1 541 ? 1.294 9.395 -73.554 1.00 87.00 541 CYS A O 1
ATOM 3887 N N . ASP A 1 542 ? 0.306 10.173 -71.692 1.00 85.94 542 ASP A N 1
ATOM 3888 C CA . ASP A 1 542 ? -1.047 10.288 -72.281 1.00 85.94 542 ASP A CA 1
ATOM 3889 C C . ASP A 1 542 ? -1.353 11.598 -73.058 1.00 85.94 542 ASP A C 1
ATOM 3891 O O . ASP A 1 542 ? -2.392 11.696 -73.732 1.00 85.94 542 ASP A O 1
ATOM 3895 N N . GLU A 1 543 ? -0.394 12.535 -73.106 1.00 84.25 543 GLU A N 1
ATOM 3896 C CA . GLU A 1 543 ? -0.474 13.925 -73.608 1.00 84.25 543 GLU A CA 1
ATOM 3897 C C . GLU A 1 543 ? -1.064 14.965 -72.619 1.00 84.25 543 GLU A C 1
ATOM 3899 O O . GLU A 1 543 ? -1.283 16.126 -73.024 1.00 84.25 543 GLU A O 1
ATOM 3904 N N . SER A 1 544 ? -1.315 14.604 -71.357 1.00 80.31 544 SER A N 1
ATOM 3905 C CA . SER A 1 544 ? -1.654 15.545 -70.277 1.00 80.31 544 SER A CA 1
ATOM 3906 C C . SER A 1 544 ? -0.546 15.632 -69.191 1.00 80.31 544 SER A C 1
ATOM 3908 O O . SER A 1 544 ? 0.599 15.328 -69.513 1.00 80.31 544 SER A O 1
ATOM 3910 N N . VAL A 1 545 ? -0.761 16.366 -68.083 1.00 77.62 545 VAL A N 1
ATOM 3911 C CA . VAL A 1 545 ? 0.317 16.790 -67.148 1.00 77.62 545 VAL A CA 1
ATOM 3912 C C . VAL A 1 545 ? -0.252 17.074 -65.748 1.00 77.62 545 VAL A C 1
ATOM 3914 O O . VAL A 1 545 ? -1.005 18.046 -65.575 1.00 77.62 545 VAL A O 1
ATOM 3917 N N . ASP A 1 546 ? 0.253 16.358 -64.741 1.00 70.69 546 ASP A N 1
ATOM 3918 C CA . ASP A 1 546 ? -0.074 16.444 -63.309 1.00 70.69 546 ASP A CA 1
ATOM 3919 C C . ASP A 1 546 ? -1.542 16.054 -62.949 1.00 70.69 546 ASP A C 1
ATOM 3921 O O . ASP A 1 546 ? -2.105 16.617 -61.998 1.00 70.69 546 ASP A O 1
ATOM 3925 N N . GLU A 1 547 ? -2.207 15.136 -63.667 1.00 69.12 547 GLU A N 1
ATOM 3926 C CA . GLU A 1 547 ? -3.579 14.687 -63.314 1.00 69.12 547 GLU A CA 1
ATOM 3927 C C . GLU A 1 547 ? -3.615 13.610 -62.217 1.00 69.12 547 GLU A C 1
ATOM 3929 O O . GLU A 1 547 ? -2.766 12.733 -62.138 1.00 69.12 547 GLU A O 1
ATOM 3934 N N . GLY A 1 548 ? -4.633 13.666 -61.346 1.00 64.12 548 GLY A N 1
ATOM 3935 C CA . GLY A 1 548 ? -4.762 12.769 -60.188 1.00 64.12 548 GLY A CA 1
ATOM 3936 C C . GLY A 1 548 ? -4.027 13.230 -58.916 1.00 64.12 548 GLY A C 1
ATOM 3937 O O . GLY A 1 548 ? -3.836 12.437 -57.994 1.00 64.12 548 GLY A O 1
ATOM 3938 N N . GLY A 1 549 ? -3.602 14.499 -58.839 1.00 65.00 549 GLY A N 1
ATOM 3939 C CA . GLY A 1 549 ? -2.993 15.105 -57.642 1.00 65.00 549 GLY A CA 1
ATOM 3940 C C . GLY A 1 549 ? -3.964 15.898 -56.744 1.00 65.00 549 GLY A C 1
ATOM 3941 O O . GLY A 1 549 ? -4.932 16.472 -57.237 1.00 65.00 549 GLY A O 1
ATOM 3942 N N . ASP A 1 550 ? -3.626 16.045 -55.443 1.00 68.62 550 ASP A N 1
ATOM 3943 C CA . ASP A 1 550 ? -4.454 16.569 -54.312 1.00 68.62 550 ASP A CA 1
ATOM 3944 C C . ASP A 1 550 ? -5.114 17.966 -54.463 1.00 68.62 550 ASP A C 1
ATOM 3946 O O . ASP A 1 550 ? -5.655 18.512 -53.495 1.00 68.62 550 ASP A O 1
ATOM 3950 N N . ARG A 1 551 ? -5.011 18.619 -55.626 1.00 67.69 551 ARG A N 1
ATOM 3951 C CA . ARG A 1 551 ? -5.372 20.033 -55.874 1.00 67.69 551 ARG A CA 1
ATOM 3952 C C . ARG A 1 551 ? -6.353 20.247 -57.010 1.00 67.69 551 ARG A C 1
ATOM 3954 O O . ARG A 1 551 ? -6.724 21.407 -57.237 1.00 67.69 551 ARG A O 1
ATOM 3961 N N . TYR A 1 552 ? -6.696 19.192 -57.726 1.00 74.69 552 TYR A N 1
ATOM 3962 C CA . TYR A 1 552 ? -7.687 19.231 -58.785 1.00 74.69 552 TYR A CA 1
ATOM 3963 C C . TYR A 1 552 ? -9.042 18.761 -58.243 1.00 74.69 552 TYR A C 1
ATOM 3965 O O . TYR A 1 552 ? -9.140 18.346 -57.100 1.00 74.69 552 TYR A O 1
ATOM 3973 N N . ASP A 1 553 ? -10.089 19.048 -59.004 1.00 76.00 553 ASP A N 1
ATOM 3974 C CA . ASP A 1 553 ? -11.508 18.889 -58.658 1.00 76.00 553 ASP A CA 1
ATOM 3975 C C . ASP A 1 553 ? -12.013 17.904 -59.714 1.00 76.00 553 ASP A C 1
ATOM 3977 O O . ASP A 1 553 ? -12.411 18.313 -60.815 1.00 76.00 553 ASP A O 1
ATOM 3981 N N . ASP A 1 554 ? -11.750 16.618 -59.463 1.00 79.81 554 ASP A N 1
ATOM 3982 C CA . ASP A 1 554 ? -11.729 15.577 -60.499 1.00 79.81 554 ASP A CA 1
ATOM 3983 C C . ASP A 1 554 ? -13.147 15.130 -60.897 1.00 79.81 554 ASP A C 1
ATOM 3985 O O . ASP A 1 554 ? -13.400 14.805 -62.067 1.00 79.81 554 ASP A O 1
ATOM 3989 N N . ASP A 1 555 ? -14.108 15.210 -59.974 1.00 80.12 555 ASP A N 1
ATOM 3990 C CA . ASP A 1 555 ? -15.527 14.961 -60.238 1.00 80.12 555 ASP A CA 1
ATOM 3991 C C . ASP A 1 555 ? -16.357 16.222 -60.584 1.00 80.12 555 ASP A C 1
ATOM 3993 O O . ASP A 1 555 ? -17.363 16.124 -61.312 1.00 80.12 555 ASP A O 1
ATOM 3997 N N . GLY A 1 556 ? -15.901 17.416 -60.185 1.00 83.25 556 GLY A N 1
ATOM 3998 C CA . GLY A 1 556 ? -16.504 18.705 -60.515 1.00 83.25 556 GLY A CA 1
ATOM 3999 C C . GLY A 1 556 ? -17.524 19.264 -59.510 1.00 83.25 556 GLY A C 1
ATOM 4000 O O . GLY A 1 556 ? -18.340 20.107 -59.929 1.00 83.25 556 GLY A O 1
ATOM 4001 N N . ASP A 1 557 ? -17.550 18.811 -58.252 1.00 81.12 557 ASP A N 1
ATOM 4002 C CA . ASP A 1 557 ? -18.417 19.353 -57.192 1.00 81.12 557 ASP A CA 1
ATOM 4003 C C . ASP A 1 557 ? -18.023 20.799 -56.775 1.00 81.12 557 ASP A C 1
ATOM 4005 O O . ASP A 1 557 ? -18.894 21.662 -56.556 1.00 81.12 557 ASP A O 1
ATOM 4009 N N . GLY A 1 558 ? -16.719 21.112 -56.798 1.00 84.31 558 GLY A N 1
ATOM 4010 C CA . GLY A 1 558 ? -16.123 22.391 -56.398 1.00 84.31 558 GLY A CA 1
ATOM 4011 C C . GLY A 1 558 ? -15.289 22.381 -55.104 1.00 84.31 558 GLY A C 1
ATOM 4012 O O . GLY A 1 558 ? -14.890 23.469 -54.648 1.00 84.31 558 GLY A O 1
ATOM 4013 N N . VAL A 1 559 ? -15.042 21.211 -54.523 1.00 83.19 559 VAL A N 1
ATOM 4014 C CA . VAL A 1 559 ? -14.073 20.884 -53.469 1.00 83.19 559 VAL A CA 1
ATOM 4015 C C . VAL A 1 559 ? -12.882 20.150 -54.138 1.00 83.19 559 VAL A C 1
ATOM 4017 O O . VAL A 1 559 ? -12.729 20.213 -55.354 1.00 83.19 559 VAL A O 1
ATOM 4020 N N . THR A 1 560 ? -11.915 19.675 -53.354 1.00 86.19 560 THR A N 1
ATOM 4021 C CA . THR A 1 560 ? -10.781 18.822 -53.775 1.00 86.19 560 THR A CA 1
ATOM 4022 C C . THR A 1 560 ? -10.398 17.952 -52.566 1.00 86.19 560 THR A C 1
ATOM 4024 O O . THR A 1 560 ? -10.721 18.359 -51.438 1.00 86.19 560 THR A O 1
ATOM 4027 N N . GLU A 1 561 ? -9.577 16.900 -52.701 1.00 76.81 561 GLU A N 1
ATOM 4028 C CA . GLU A 1 561 ? -9.058 16.147 -51.530 1.00 76.81 561 GLU A CA 1
ATOM 4029 C C . GLU A 1 561 ? -8.461 17.092 -50.459 1.00 76.81 561 GLU A C 1
ATOM 4031 O O . GLU A 1 561 ? -8.815 17.088 -49.276 1.00 76.81 561 GLU A O 1
ATOM 4036 N N . ARG A 1 562 ? -7.597 18.027 -50.880 1.00 80.88 562 ARG A N 1
ATOM 4037 C CA . ARG A 1 562 ? -7.041 19.100 -50.026 1.00 80.88 562 ARG A CA 1
ATOM 4038 C C . ARG A 1 562 ? -8.081 20.094 -49.493 1.00 80.88 562 ARG A C 1
ATOM 4040 O O . ARG A 1 562 ? -7.818 20.773 -48.490 1.00 80.88 562 ARG A O 1
ATOM 4047 N N . GLY A 1 563 ? -9.199 20.258 -50.189 1.00 78.81 563 GLY A N 1
ATOM 4048 C CA . GLY A 1 563 ? -10.370 21.018 -49.757 1.00 78.81 563 GLY A CA 1
ATOM 4049 C C . GLY A 1 563 ? -11.128 20.356 -48.602 1.00 78.81 563 GLY A C 1
ATOM 4050 O O . GLY A 1 563 ? -11.826 21.066 -47.872 1.00 78.81 563 GLY A O 1
ATOM 4051 N N . GLY A 1 564 ? -10.900 19.059 -48.386 1.00 82.44 564 GLY A N 1
ATOM 4052 C CA . GLY A 1 564 ? -11.559 18.226 -47.387 1.00 82.44 564 GLY A CA 1
ATOM 4053 C C . GLY A 1 564 ? -12.438 17.137 -47.993 1.00 82.44 564 GLY A C 1
ATOM 4054 O O . GLY A 1 564 ? -13.168 16.520 -47.226 1.00 82.44 564 GLY A O 1
ATOM 4055 N N . ASP A 1 565 ? -12.396 16.935 -49.314 1.00 87.19 565 ASP A N 1
ATOM 4056 C CA . ASP A 1 565 ? -13.130 15.844 -49.943 1.00 87.19 565 ASP A CA 1
ATOM 4057 C C . ASP A 1 565 ? -12.631 14.477 -49.465 1.00 87.19 565 ASP A C 1
ATOM 4059 O O . ASP A 1 565 ? -11.436 14.295 -49.203 1.00 87.19 565 ASP A O 1
ATOM 4063 N N . CYS A 1 566 ? -13.564 13.542 -49.301 1.00 86.38 566 CYS A N 1
ATOM 4064 C CA . CYS A 1 566 ? -13.304 12.187 -48.842 1.00 86.38 566 CYS A CA 1
ATOM 4065 C C . CYS A 1 566 ? -13.517 11.111 -49.930 1.00 86.38 566 CYS A C 1
ATOM 4067 O O . CYS A 1 566 ? -13.103 9.969 -49.707 1.00 86.38 566 CYS A O 1
ATOM 4069 N N . ASP A 1 567 ? -14.057 11.469 -51.106 1.00 85.25 567 ASP A N 1
ATOM 4070 C CA . ASP A 1 567 ? -14.088 10.650 -52.331 1.00 85.25 567 ASP A CA 1
ATOM 4071 C C . ASP A 1 567 ? -14.128 11.561 -53.581 1.00 85.25 567 ASP A C 1
ATOM 4073 O O . ASP A 1 567 ? -15.138 11.619 -54.276 1.00 85.25 567 ASP A O 1
ATOM 4077 N N . ASP A 1 568 ? -12.997 12.217 -53.896 1.00 80.88 568 ASP A N 1
ATOM 4078 C CA . ASP A 1 568 ? -12.779 13.228 -54.971 1.00 80.88 568 ASP A CA 1
ATOM 4079 C C . ASP A 1 568 ? -13.112 12.753 -56.414 1.00 80.88 568 ASP A C 1
ATOM 4081 O O . ASP A 1 568 ? -12.909 13.460 -57.405 1.00 80.88 568 ASP A O 1
ATOM 4085 N N . ALA A 1 569 ? -13.582 11.509 -56.549 1.00 84.69 569 ALA A N 1
ATOM 4086 C CA . ALA A 1 569 ? -14.066 10.886 -57.775 1.00 84.69 569 ALA A CA 1
ATOM 4087 C C . ALA A 1 569 ? -15.609 10.775 -57.835 1.00 84.69 569 ALA A C 1
ATOM 4089 O O . ALA A 1 569 ? -16.147 10.185 -58.788 1.00 84.69 569 ALA A O 1
ATOM 4090 N N . ASN A 1 570 ? -16.336 11.296 -56.840 1.00 84.81 570 ASN A N 1
ATOM 4091 C CA . ASN A 1 570 ? -17.774 11.131 -56.664 1.00 84.81 570 ASN A CA 1
ATOM 4092 C C . ASN A 1 570 ? -18.482 12.369 -56.064 1.00 84.81 570 ASN A C 1
ATOM 4094 O O . ASN A 1 570 ? -18.843 12.376 -54.893 1.00 84.81 570 ASN A O 1
ATOM 4098 N N . ALA A 1 571 ? -18.872 13.305 -56.937 1.00 89.50 571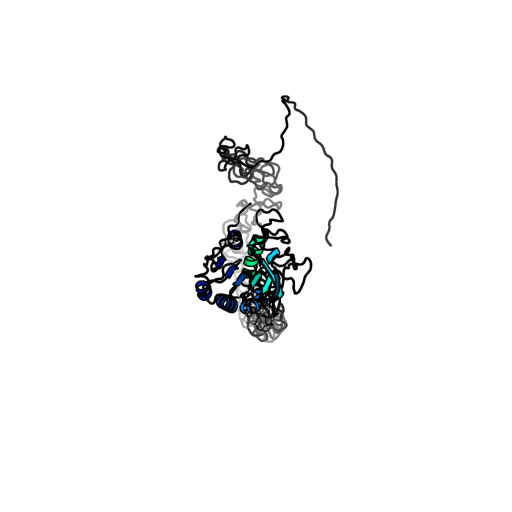 ALA A N 1
ATOM 4099 C CA . ALA A 1 571 ? -19.473 14.618 -56.635 1.00 89.50 571 ALA A CA 1
ATOM 4100 C C . ALA A 1 571 ? -20.796 14.658 -55.821 1.00 89.50 571 ALA A C 1
ATOM 4102 O O . ALA A 1 571 ? -21.445 15.707 -55.752 1.00 89.50 571 ALA A O 1
ATOM 4103 N N . ASP A 1 572 ? -21.271 13.523 -55.303 1.00 87.38 572 ASP A N 1
ATOM 4104 C CA . ASP A 1 572 ? -22.356 13.439 -54.316 1.00 87.38 572 ASP A CA 1
ATOM 4105 C C . ASP A 1 572 ? -21.810 13.276 -52.864 1.00 87.38 572 ASP A C 1
ATOM 4107 O O . ASP A 1 572 ? -22.589 13.460 -51.929 1.00 87.38 572 ASP A O 1
ATOM 4111 N N . ILE A 1 573 ? -20.510 12.980 -52.681 1.00 90.19 573 ILE A N 1
ATOM 4112 C CA . ILE A 1 573 ? -19.771 12.908 -51.404 1.00 90.19 573 ILE A CA 1
ATOM 4113 C C . ILE A 1 573 ? -18.841 14.123 -51.339 1.00 90.19 573 ILE A C 1
ATOM 4115 O O . ILE A 1 573 ? -17.969 14.231 -52.186 1.00 90.19 573 ILE A O 1
ATOM 4119 N N . HIS A 1 574 ? -19.037 15.042 -50.389 1.00 88.56 574 HIS A N 1
ATOM 4120 C CA . HIS A 1 574 ? -18.180 16.223 -50.211 1.00 88.56 574 HIS A CA 1
ATOM 4121 C C . HIS A 1 574 ? -18.499 16.982 -48.897 1.00 88.56 574 HIS A C 1
ATOM 4123 O O . HIS A 1 574 ? -19.656 17.009 -48.465 1.00 88.56 574 HIS A O 1
ATOM 4129 N N . PRO A 1 575 ? -17.562 17.763 -48.315 1.00 89.06 575 PRO A N 1
ATOM 4130 C CA . PRO A 1 575 ? -17.783 18.663 -47.174 1.00 89.06 575 PRO A CA 1
ATOM 4131 C C . PRO A 1 575 ? -19.096 19.469 -47.179 1.00 89.06 575 PRO A C 1
ATOM 4133 O O . PRO A 1 575 ? -19.208 20.529 -47.811 1.00 89.06 575 PRO A O 1
ATOM 4136 N N . GLY A 1 576 ? -20.079 19.028 -46.390 1.00 81.81 576 GLY A N 1
ATOM 4137 C CA . GLY A 1 576 ? -21.399 19.661 -46.308 1.00 81.81 576 GLY A CA 1
ATOM 4138 C C . GLY A 1 576 ? -22.368 19.284 -47.434 1.00 81.81 576 GLY A C 1
ATOM 4139 O O . GLY A 1 576 ? -23.172 20.133 -47.853 1.00 81.81 576 GLY A O 1
ATOM 4140 N N . ALA A 1 577 ? -22.281 18.047 -47.933 1.00 87.50 577 ALA A N 1
ATOM 4141 C CA . ALA A 1 577 ? -23.342 17.375 -48.676 1.00 87.50 577 ALA A CA 1
ATOM 4142 C C . ALA A 1 577 ? -24.601 17.189 -47.800 1.00 87.50 577 ALA A C 1
ATOM 4144 O O . ALA A 1 577 ? -24.876 17.958 -46.875 1.00 87.50 577 ALA A O 1
ATOM 4145 N N . ALA A 1 578 ? -25.465 16.243 -48.157 1.00 86.06 578 ALA A N 1
ATOM 4146 C CA . ALA A 1 578 ? -26.628 15.918 -47.346 1.00 86.06 578 ALA A CA 1
ATOM 4147 C C . ALA A 1 578 ? -26.821 14.409 -47.327 1.00 86.06 578 ALA A C 1
ATOM 4149 O O . ALA A 1 578 ? -27.273 13.858 -48.331 1.00 86.06 578 ALA A O 1
ATOM 4150 N N . GLU A 1 579 ? -26.539 13.819 -46.169 1.00 85.88 579 GLU A N 1
ATOM 4151 C CA . GLU A 1 579 ? -26.603 12.388 -45.891 1.00 85.88 579 GLU A CA 1
ATOM 4152 C C . GLU A 1 579 ? -27.809 11.673 -46.502 1.00 85.88 579 GLU A C 1
ATOM 4154 O O . GLU A 1 579 ? -28.973 12.109 -46.427 1.00 85.88 579 GLU A O 1
ATOM 4159 N N . THR A 1 580 ? -27.521 10.514 -47.081 1.00 85.75 580 THR A N 1
ATOM 4160 C CA . THR A 1 580 ? -28.502 9.609 -47.654 1.00 85.75 580 THR A CA 1
ATOM 4161 C C . THR A 1 580 ? -28.244 8.188 -47.187 1.00 85.75 580 THR A C 1
ATOM 4163 O O . THR A 1 580 ? -27.199 7.660 -47.503 1.00 85.75 580 THR A O 1
ATOM 4166 N N . GLU A 1 581 ? -29.242 7.550 -46.553 1.00 84.44 581 GLU A N 1
ATOM 4167 C CA . GLU A 1 581 ? -29.214 6.168 -46.017 1.00 84.44 581 GLU A CA 1
ATOM 4168 C C . GLU A 1 581 ? -28.581 5.141 -46.991 1.00 84.44 581 GLU A C 1
ATOM 4170 O O . GLU A 1 581 ? -29.267 4.471 -47.782 1.00 84.44 581 GLU A O 1
ATOM 4175 N N . ASN A 1 582 ? -27.253 5.052 -46.964 1.00 82.25 582 ASN A N 1
ATOM 4176 C CA . ASN A 1 582 ? -26.420 4.361 -47.941 1.00 82.25 582 ASN A CA 1
ATOM 4177 C C . ASN A 1 582 ? -25.172 3.721 -47.290 1.00 82.25 582 ASN A C 1
ATOM 4179 O O . ASN A 1 582 ? -24.648 2.746 -47.850 1.00 82.25 582 ASN A O 1
ATOM 4183 N N . GLY A 1 583 ? -24.789 4.156 -46.080 1.00 80.56 583 GLY A N 1
ATOM 4184 C CA . GLY A 1 583 ? -23.661 3.624 -45.311 1.00 80.56 583 GLY A CA 1
ATOM 4185 C C . GLY A 1 583 ? -22.303 4.246 -45.648 1.00 80.56 583 GLY A C 1
ATOM 4186 O O . GLY A 1 583 ? -21.277 3.592 -45.428 1.00 80.56 583 GLY A O 1
ATOM 4187 N N . VAL A 1 584 ? -22.303 5.458 -46.201 1.00 85.94 584 VAL A N 1
ATOM 4188 C CA . VAL A 1 584 ? -21.141 6.312 -46.480 1.00 85.94 584 VAL A CA 1
ATOM 4189 C C . VAL A 1 584 ? -21.324 7.630 -45.720 1.00 85.94 584 VAL A C 1
ATOM 4191 O O . VAL A 1 584 ? -22.445 8.024 -45.428 1.00 85.94 584 VAL A O 1
ATOM 4194 N N . ASP A 1 585 ? -20.208 8.249 -45.352 1.00 87.00 585 ASP A N 1
ATOM 4195 C CA . ASP A 1 585 ? -20.109 9.621 -44.842 1.00 87.00 585 ASP A CA 1
ATOM 4196 C C . ASP A 1 585 ? -20.213 10.546 -46.071 1.00 87.00 585 ASP A C 1
ATOM 4198 O O . ASP A 1 585 ? -19.204 10.774 -46.741 1.00 87.00 585 ASP A O 1
ATOM 4202 N N . ASP A 1 586 ? -21.432 10.939 -46.477 1.00 90.38 586 ASP A N 1
ATOM 4203 C CA . ASP A 1 586 ? -21.640 11.754 -47.689 1.00 90.38 586 ASP A CA 1
ATOM 4204 C C . ASP A 1 586 ? -21.123 13.199 -47.459 1.00 90.38 586 ASP A C 1
ATOM 4206 O O . ASP A 1 586 ? -20.663 13.857 -48.391 1.00 90.38 586 ASP A O 1
ATOM 4210 N N . ASP A 1 587 ? -21.207 13.723 -46.232 1.00 89.31 587 ASP A N 1
ATOM 4211 C CA . ASP A 1 587 ? -20.870 15.104 -45.843 1.00 89.31 587 ASP A CA 1
ATOM 4212 C C . ASP A 1 587 ? -19.411 15.306 -45.355 1.00 89.31 587 ASP A C 1
ATOM 4214 O O . ASP A 1 587 ? -18.959 16.453 -45.243 1.00 89.31 587 ASP A O 1
ATOM 4218 N N . CYS A 1 588 ? -18.649 14.220 -45.190 1.00 88.31 588 CYS A N 1
ATOM 4219 C CA . CYS A 1 588 ? -17.248 14.154 -44.759 1.00 88.31 588 CYS A CA 1
ATOM 4220 C C . CYS A 1 588 ? -16.959 14.741 -43.349 1.00 88.31 588 CYS A C 1
ATOM 4222 O O . CYS A 1 588 ? -15.826 15.187 -43.096 1.00 88.31 588 CYS A O 1
ATOM 4224 N N . ASP A 1 589 ? -17.923 14.775 -42.411 1.00 88.12 589 ASP A N 1
ATOM 4225 C CA . ASP A 1 589 ? -17.678 15.199 -41.012 1.00 88.12 589 ASP A CA 1
ATOM 4226 C C . ASP A 1 589 ? -17.169 14.089 -40.070 1.00 88.12 589 ASP A C 1
ATOM 4228 O O . ASP A 1 589 ? -16.638 14.392 -38.986 1.00 88.12 589 ASP A O 1
ATOM 4232 N N . GLY A 1 590 ? -17.209 12.828 -40.514 1.00 86.00 590 GLY A N 1
ATOM 4233 C CA . GLY A 1 590 ? -16.780 11.648 -39.761 1.00 86.00 590 GLY A CA 1
ATOM 4234 C C . GLY A 1 590 ? -17.917 10.875 -39.085 1.00 86.00 590 GLY A C 1
ATOM 4235 O O . GLY A 1 590 ? -17.635 9.945 -38.312 1.00 86.00 590 GLY A O 1
ATOM 4236 N N . LEU A 1 591 ? -19.170 11.258 -39.326 1.00 84.94 591 LEU A N 1
ATOM 4237 C CA . LEU A 1 591 ? -20.370 10.473 -39.042 1.00 84.94 591 LEU A CA 1
ATOM 4238 C C . LEU A 1 591 ? -20.850 9.764 -40.324 1.00 84.94 591 LEU A C 1
ATOM 4240 O O . LEU A 1 591 ? -20.216 9.852 -41.364 1.00 84.94 591 LEU A O 1
ATOM 4244 N N . VAL A 1 592 ? -21.865 8.908 -40.216 1.00 83.50 592 VAL A N 1
ATOM 4245 C CA . VAL A 1 592 ? -22.390 8.132 -41.351 1.00 83.50 592 VAL A CA 1
ATOM 4246 C C . VAL A 1 592 ? -23.906 8.120 -41.242 1.00 83.50 592 VAL A C 1
ATOM 4248 O O . VAL A 1 592 ? -24.438 7.718 -40.200 1.00 83.50 592 VAL A O 1
ATOM 4251 N N . ASP A 1 593 ? -24.580 8.519 -42.318 1.00 83.19 593 ASP A N 1
ATOM 4252 C CA . ASP A 1 593 ? -26.030 8.625 -42.444 1.00 83.19 593 ASP A CA 1
ATOM 4253 C C . ASP A 1 593 ? -26.695 9.576 -41.404 1.00 83.19 593 ASP A C 1
ATOM 4255 O O . ASP A 1 593 ? -27.891 9.421 -41.114 1.00 83.19 593 ASP A O 1
ATOM 4259 N N . GLU A 1 594 ? -25.994 10.547 -40.791 1.00 81.75 594 GLU A N 1
ATOM 4260 C CA . GLU A 1 594 ? -26.576 11.354 -39.706 1.00 81.75 594 GLU A CA 1
ATOM 4261 C C . GLU A 1 594 ? -27.664 12.345 -40.164 1.00 81.75 594 GLU A C 1
ATOM 4263 O O . GLU A 1 594 ? -27.700 12.873 -41.272 1.00 81.75 594 GLU A O 1
ATOM 4268 N N . GLY A 1 595 ? -28.663 12.563 -39.305 1.00 77.31 595 GLY A N 1
ATOM 4269 C CA . GLY A 1 595 ? -29.854 13.330 -39.685 1.00 77.31 595 GLY A CA 1
ATOM 4270 C C . GLY A 1 595 ? -30.795 12.613 -40.670 1.00 77.31 595 GLY A C 1
ATOM 4271 O O . GLY A 1 595 ? -31.808 13.205 -41.067 1.00 77.31 595 GLY A O 1
ATOM 4272 N N . THR A 1 596 ? -30.517 11.354 -41.024 1.00 81.62 596 THR A N 1
ATOM 4273 C CA . THR A 1 596 ? -31.490 10.427 -41.624 1.00 81.62 596 THR A CA 1
ATOM 4274 C C . THR A 1 596 ? -32.291 9.685 -40.543 1.00 81.62 596 THR A C 1
ATOM 4276 O O . THR A 1 596 ? -31.906 9.662 -39.378 1.00 81.62 596 THR A O 1
ATOM 4279 N N . ASP A 1 597 ? -33.399 9.036 -40.925 1.00 78.94 597 ASP A N 1
ATOM 4280 C CA . ASP A 1 597 ? -34.206 8.217 -40.002 1.00 78.94 597 ASP A CA 1
ATOM 4281 C C . ASP A 1 597 ? -33.466 6.933 -39.526 1.00 78.94 597 ASP A C 1
ATOM 4283 O O . ASP A 1 597 ? -34.003 6.207 -38.695 1.00 78.94 597 ASP A O 1
ATOM 4287 N N . ALA A 1 598 ? -32.283 6.607 -40.068 1.00 75.81 598 ALA A N 1
ATOM 4288 C CA . ALA A 1 598 ? -31.519 5.392 -39.744 1.00 75.81 598 ALA A CA 1
ATOM 4289 C C . ALA A 1 598 ? -30.389 5.612 -38.720 1.00 75.81 598 ALA A C 1
ATOM 4291 O O . ALA A 1 598 ? -29.823 4.642 -38.213 1.00 75.81 598 ALA A O 1
ATOM 4292 N N . PHE A 1 599 ? -30.066 6.869 -38.414 1.00 82.75 599 PHE A N 1
ATOM 4293 C CA . PHE A 1 599 ? -29.092 7.232 -37.391 1.00 82.75 599 PHE A CA 1
ATOM 4294 C C . PHE A 1 599 ? -29.721 7.099 -35.995 1.00 82.75 599 PHE A C 1
ATOM 4296 O O . PHE A 1 599 ? -30.855 7.517 -35.791 1.00 82.75 599 PHE A O 1
ATOM 4303 N N . ASP A 1 600 ? -28.988 6.490 -35.063 1.00 81.94 600 ASP A N 1
ATOM 4304 C CA . ASP A 1 600 ? -29.319 6.382 -33.632 1.00 81.94 600 ASP A CA 1
ATOM 4305 C C . ASP A 1 600 ? -28.612 7.547 -32.922 1.00 81.94 600 ASP A C 1
ATOM 4307 O O . ASP A 1 600 ? -27.401 7.498 -32.665 1.00 81.94 600 ASP A O 1
ATOM 4311 N N . ALA A 1 601 ? -29.333 8.654 -32.727 1.00 83.81 601 ALA A N 1
ATOM 4312 C CA . ALA A 1 601 ? -28.736 9.939 -32.370 1.00 83.81 601 ALA A CA 1
ATOM 4313 C C . ALA A 1 601 ? -28.454 10.097 -30.871 1.00 83.81 601 ALA A C 1
ATOM 4315 O O . ALA A 1 601 ? -27.682 10.985 -30.479 1.00 83.81 601 ALA A O 1
ATOM 4316 N N . ASP A 1 602 ? -29.043 9.243 -30.033 1.00 82.69 602 ASP A N 1
ATOM 4317 C CA . ASP A 1 602 ? -28.846 9.248 -28.583 1.00 82.69 602 ASP A CA 1
ATOM 4318 C C . ASP A 1 602 ? -28.078 8.020 -28.035 1.00 82.69 602 ASP A C 1
ATOM 4320 O O . ASP A 1 602 ? -27.577 8.058 -26.900 1.00 82.69 602 ASP A O 1
ATOM 4324 N N . ALA A 1 603 ? -27.828 7.039 -28.911 1.00 85.56 603 ALA A N 1
ATOM 4325 C CA . ALA A 1 603 ? -27.013 5.840 -28.737 1.00 85.56 603 ALA A CA 1
ATOM 4326 C C . ALA A 1 603 ? -27.593 4.786 -27.776 1.00 85.56 603 ALA A C 1
ATOM 4328 O O . ALA A 1 603 ? -26.833 4.106 -27.065 1.00 85.56 603 ALA A O 1
ATOM 4329 N N . ASP A 1 604 ? -28.919 4.627 -27.744 1.00 82.50 604 ASP A N 1
ATOM 4330 C CA . ASP A 1 604 ? -29.581 3.559 -26.982 1.00 82.50 604 ASP A CA 1
ATOM 4331 C C . ASP A 1 604 ? -29.622 2.195 -27.696 1.00 82.50 604 ASP A C 1
ATOM 4333 O O . ASP A 1 604 ? -29.729 1.151 -27.034 1.00 82.50 604 ASP A O 1
ATOM 4337 N N . GLY A 1 605 ? -29.411 2.192 -29.016 1.00 85.38 605 GLY A N 1
ATOM 4338 C CA . GLY A 1 605 ? -29.437 1.018 -29.882 1.00 85.38 605 GLY A CA 1
ATOM 4339 C C . GLY A 1 605 ? -30.654 0.923 -30.808 1.00 85.38 605 GLY A C 1
ATOM 4340 O O . GLY A 1 605 ? -30.789 -0.113 -31.471 1.00 85.38 605 GLY A O 1
ATOM 4341 N N . THR A 1 606 ? -31.518 1.944 -30.862 1.00 85.69 606 THR A N 1
ATOM 4342 C CA . THR A 1 606 ? -32.729 1.970 -31.697 1.00 85.69 606 THR A CA 1
ATOM 4343 C C . THR A 1 606 ? -32.831 3.262 -32.506 1.00 85.69 606 THR A C 1
ATOM 4345 O O . THR A 1 606 ? -32.827 4.343 -31.948 1.00 85.69 606 THR A O 1
ATOM 4348 N N . SER A 1 607 ? -32.974 3.157 -33.830 1.00 86.69 607 SER A N 1
ATOM 4349 C CA . SER A 1 607 ? -33.179 4.321 -34.707 1.00 86.69 607 SER A CA 1
ATOM 4350 C C . SER A 1 607 ? -34.673 4.656 -34.905 1.00 86.69 607 SER A C 1
ATOM 4352 O O . SER A 1 607 ? -35.539 3.782 -34.716 1.00 86.69 607 SER A O 1
ATOM 4354 N N . PRO A 1 608 ? -35.024 5.859 -35.407 1.00 85.81 608 PRO A N 1
ATOM 4355 C CA . PRO A 1 608 ? -36.382 6.175 -35.867 1.00 85.81 608 PRO A CA 1
ATOM 4356 C C . PRO A 1 608 ? -36.937 5.172 -36.899 1.00 85.81 608 PRO A C 1
ATOM 4358 O O . PRO A 1 608 ? -38.139 4.881 -36.920 1.00 85.81 608 PRO A O 1
ATOM 4361 N N . ALA A 1 609 ? -36.075 4.600 -37.746 1.00 83.06 609 ALA A N 1
ATOM 4362 C CA . ALA A 1 609 ? -36.426 3.570 -38.723 1.00 83.06 609 ALA A CA 1
ATOM 4363 C C . ALA A 1 609 ? -36.745 2.209 -38.074 1.00 83.06 609 ALA A C 1
ATOM 4365 O O . ALA A 1 609 ? -37.607 1.477 -38.581 1.00 83.06 609 ALA A O 1
ATOM 4366 N N . ASP A 1 610 ? -36.103 1.884 -36.949 1.00 85.00 610 ASP A N 1
ATOM 4367 C CA . ASP A 1 610 ? -36.360 0.674 -36.155 1.00 85.00 610 ASP A CA 1
ATOM 4368 C C . ASP A 1 610 ? -37.573 0.807 -35.217 1.00 85.00 610 ASP A C 1
ATOM 4370 O O . ASP A 1 610 ? -38.130 -0.203 -34.771 1.00 85.00 610 ASP A O 1
ATOM 4374 N N . GLY A 1 611 ? -38.060 2.033 -35.011 1.00 85.06 611 GLY A N 1
ATOM 4375 C CA . GLY A 1 611 ? -39.328 2.325 -34.342 1.00 85.06 611 GLY A CA 1
ATOM 4376 C C . GLY A 1 611 ? -39.235 3.302 -33.177 1.00 85.06 611 GLY A C 1
ATOM 4377 O O . GLY A 1 611 ? -40.233 3.440 -32.468 1.00 85.06 611 GLY A O 1
ATOM 4378 N N . ASP A 1 612 ? -38.088 3.955 -32.982 1.00 88.38 612 ASP A N 1
ATOM 4379 C CA . ASP A 1 612 ? -37.955 5.042 -32.017 1.00 88.38 612 ASP A CA 1
ATOM 4380 C C . ASP A 1 612 ? -38.954 6.183 -32.318 1.00 88.38 612 ASP A C 1
ATOM 4382 O O . ASP A 1 612 ? -39.260 6.503 -33.475 1.00 88.38 612 ASP A O 1
ATOM 4386 N N . CYS A 1 613 ? -39.520 6.756 -31.258 1.00 89.06 613 CYS A N 1
ATOM 4387 C CA . CYS A 1 613 ? -40.484 7.842 -31.302 1.00 89.06 613 CYS A CA 1
ATOM 4388 C C . CYS A 1 613 ? -39.971 9.181 -30.727 1.00 89.06 613 CYS A C 1
ATOM 4390 O O . CYS A 1 613 ? -40.630 10.198 -30.980 1.00 89.06 613 CYS A O 1
ATOM 4392 N N . ASP A 1 614 ? -38.822 9.211 -30.036 1.00 87.75 614 ASP A N 1
ATOM 4393 C CA . ASP A 1 614 ? -38.064 10.415 -29.655 1.00 87.75 614 ASP A CA 1
ATOM 4394 C C . ASP A 1 614 ? -36.557 10.100 -29.468 1.00 87.75 614 ASP A C 1
ATOM 4396 O O . ASP A 1 614 ? -36.047 10.142 -28.350 1.00 87.75 614 ASP A O 1
ATOM 4400 N N . ASP A 1 615 ? -35.866 9.873 -30.596 1.00 85.00 615 ASP A N 1
ATOM 4401 C CA . ASP A 1 615 ? -34.415 9.633 -30.838 1.00 85.00 615 ASP A CA 1
ATOM 4402 C C . ASP A 1 615 ? -33.467 10.758 -30.325 1.00 85.00 615 ASP A C 1
ATOM 4404 O O . ASP A 1 615 ? -32.404 11.060 -30.857 1.00 85.00 615 ASP A O 1
ATOM 4408 N N . ALA A 1 616 ? -33.877 11.474 -29.283 1.00 87.88 616 ALA A N 1
ATOM 4409 C CA . ALA A 1 616 ? -33.078 12.432 -28.530 1.00 87.88 616 ALA A CA 1
ATOM 4410 C C . ALA A 1 616 ? -33.126 12.176 -27.006 1.00 87.88 616 ALA A C 1
ATOM 4412 O O . ALA A 1 616 ? -32.506 12.930 -26.241 1.00 87.88 616 ALA A O 1
ATOM 4413 N N . GLU A 1 617 ? -33.870 11.164 -26.549 1.00 88.88 617 GLU A N 1
ATOM 4414 C CA . GLU A 1 617 ? -34.005 10.752 -25.153 1.00 88.88 617 GLU A CA 1
ATOM 4415 C C . GLU A 1 617 ? -33.806 9.217 -24.999 1.00 88.88 617 GLU A C 1
ATOM 4417 O O . GLU A 1 617 ? -34.789 8.496 -25.167 1.00 88.88 617 GLU A O 1
ATOM 4422 N N . PRO A 1 618 ? -32.624 8.723 -24.521 1.00 90.38 618 PRO A N 1
ATOM 4423 C CA . PRO A 1 618 ? -32.221 7.289 -24.451 1.00 90.38 618 PRO A CA 1
ATOM 4424 C C . PRO A 1 618 ? -33.037 6.356 -23.530 1.00 90.38 618 PRO A C 1
ATOM 4426 O O . PRO A 1 618 ? -32.535 5.407 -22.913 1.00 90.38 618 PRO A O 1
ATOM 4429 N N . TRP A 1 619 ? -34.273 6.732 -23.250 1.00 87.00 619 TRP A N 1
ATOM 4430 C CA . TRP A 1 619 ? -35.253 6.033 -22.443 1.00 87.00 619 TRP A CA 1
ATOM 4431 C C . TRP A 1 619 ? -36.645 6.026 -23.088 1.00 87.00 619 TRP A C 1
ATOM 4433 O O . TRP A 1 619 ? -37.571 5.550 -22.428 1.00 87.00 619 TRP A O 1
ATOM 4443 N N . VAL A 1 620 ? -36.781 6.553 -24.311 1.00 91.25 620 VAL A N 1
ATOM 4444 C CA . VAL A 1 620 ? -38.000 6.575 -25.125 1.00 91.25 620 VAL A CA 1
ATOM 4445 C C . VAL A 1 620 ? -37.757 5.710 -26.365 1.00 91.25 620 VAL A C 1
ATOM 4447 O O . VAL A 1 620 ? -37.306 6.205 -27.378 1.00 91.25 620 VAL A O 1
ATOM 4450 N N . ASN A 1 621 ? -37.999 4.401 -26.282 1.00 90.12 621 ASN A N 1
ATOM 4451 C CA . ASN A 1 621 ? -37.749 3.458 -27.381 1.00 90.12 621 ASN A CA 1
ATOM 4452 C C . ASN A 1 621 ? -38.650 2.208 -27.280 1.00 90.12 621 ASN A C 1
ATOM 4454 O O . ASN A 1 621 ? -39.104 1.867 -26.187 1.00 90.12 621 ASN A O 1
ATOM 4458 N N . PRO A 1 622 ? -38.862 1.451 -28.375 1.00 90.25 622 PRO A N 1
ATOM 4459 C CA . PRO A 1 622 ? -39.682 0.232 -28.416 1.00 90.25 622 PRO A CA 1
ATOM 4460 C C . PRO A 1 622 ? -39.461 -0.849 -27.337 1.00 90.25 622 PRO A C 1
ATOM 4462 O O . PRO A 1 622 ? -40.370 -1.649 -27.096 1.00 90.25 622 PRO A O 1
ATOM 4465 N N . ASP A 1 623 ? -38.276 -0.928 -26.719 1.00 86.50 623 ASP A N 1
ATOM 4466 C CA . ASP A 1 623 ? -37.942 -1.907 -25.668 1.00 86.50 623 ASP A CA 1
ATOM 4467 C C . ASP A 1 623 ? -37.948 -1.290 -24.244 1.00 86.50 623 ASP A C 1
ATOM 4469 O O . ASP A 1 623 ? -37.722 -1.996 -23.246 1.00 86.50 623 ASP A O 1
ATOM 4473 N N . ALA A 1 624 ? -38.252 0.006 -24.116 1.00 87.06 624 ALA A N 1
ATOM 4474 C CA . ALA A 1 624 ? -38.317 0.724 -22.851 1.00 87.06 624 ALA A CA 1
ATOM 4475 C C . ALA A 1 624 ? -39.498 0.285 -21.961 1.00 87.06 624 ALA A C 1
ATOM 4477 O O . ALA A 1 624 ? -40.362 -0.524 -22.303 1.00 87.06 624 ALA A O 1
ATOM 4478 N N . THR A 1 625 ? -39.519 0.800 -20.731 1.00 87.38 625 THR A N 1
ATOM 4479 C CA . THR A 1 625 ? -40.577 0.522 -19.751 1.00 87.38 625 THR A CA 1
ATOM 4480 C C . THR A 1 625 ? -41.231 1.819 -19.305 1.00 87.38 625 THR A C 1
ATOM 4482 O O . THR A 1 625 ? -40.574 2.610 -18.627 1.00 87.38 625 THR A O 1
ATOM 4485 N N . GLU A 1 626 ? -42.531 1.942 -19.592 1.00 86.38 626 GLU A N 1
ATOM 4486 C CA . GLU A 1 626 ? -43.404 3.055 -19.201 1.00 86.38 626 GLU A CA 1
ATOM 4487 C C . GL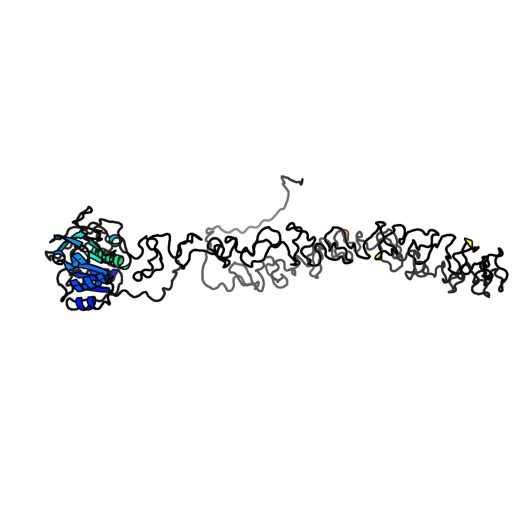U A 1 626 ? -43.127 3.596 -17.794 1.00 86.38 626 GLU A C 1
ATOM 4489 O O . GLU A 1 626 ? -43.260 2.907 -16.767 1.00 86.38 626 GLU A O 1
ATOM 4494 N N . ARG A 1 627 ? -42.799 4.882 -17.747 1.00 86.38 627 ARG A N 1
ATOM 4495 C CA . ARG A 1 627 ? -42.784 5.726 -16.561 1.00 86.38 627 ARG A CA 1
ATOM 4496 C C . ARG A 1 627 ? -44.059 6.554 -16.614 1.00 86.38 627 ARG A C 1
ATOM 4498 O O . ARG A 1 627 ? -44.447 7.038 -17.657 1.00 86.38 627 ARG A O 1
ATOM 4505 N N . CYS A 1 628 ? -44.698 6.782 -15.469 1.00 84.56 628 CYS A N 1
ATOM 4506 C CA . CYS A 1 628 ? -45.907 7.608 -15.441 1.00 84.56 628 CYS A CA 1
ATOM 4507 C C . CYS A 1 628 ? -45.535 9.114 -15.543 1.00 84.56 628 CYS A C 1
ATOM 4509 O O . CYS A 1 628 ? -45.497 9.806 -14.514 1.00 84.56 628 CYS A O 1
ATOM 4511 N N . ASN A 1 629 ? -45.158 9.585 -16.737 1.00 85.12 629 ASN A N 1
ATOM 4512 C CA . ASN A 1 629 ? -44.555 10.892 -17.043 1.00 85.12 629 ASN A CA 1
ATOM 4513 C C . ASN A 1 629 ? -45.308 11.703 -18.131 1.00 85.12 629 ASN A C 1
ATOM 4515 O O . ASN A 1 629 ? -44.841 12.796 -18.461 1.00 85.12 629 ASN A O 1
ATOM 4519 N N . ASP A 1 630 ? -46.469 11.232 -18.615 1.00 85.88 630 ASP A N 1
ATOM 4520 C CA . ASP A 1 630 ? -47.211 11.762 -19.779 1.00 85.88 630 ASP A CA 1
ATOM 4521 C C . ASP A 1 630 ? -46.462 11.602 -21.144 1.00 85.88 630 ASP A C 1
ATOM 4523 O O . ASP A 1 630 ? -46.791 12.312 -22.105 1.00 85.88 630 ASP A O 1
ATOM 4527 N N . VAL A 1 631 ? -45.483 10.687 -21.252 1.00 88.38 631 VAL A N 1
ATOM 4528 C CA . VAL A 1 631 ? -44.754 10.287 -22.483 1.00 88.38 631 VAL A CA 1
ATOM 4529 C C . VAL A 1 631 ? -45.096 8.825 -22.837 1.00 88.38 631 VAL A C 1
ATOM 4531 O O . VAL A 1 631 ? -45.484 8.051 -21.972 1.00 88.38 631 VAL A O 1
ATOM 4534 N N . ASP A 1 632 ? -45.026 8.483 -24.124 1.00 89.38 632 ASP A N 1
ATOM 4535 C CA . ASP A 1 632 ? -45.115 7.115 -24.673 1.00 89.38 632 ASP A CA 1
ATOM 4536 C C . ASP A 1 632 ? -43.679 6.560 -24.659 1.00 89.38 632 ASP A C 1
ATOM 4538 O O . ASP A 1 632 ? -42.991 6.633 -25.675 1.00 89.38 632 ASP A O 1
ATOM 4542 N N . ASP A 1 633 ? -43.158 6.173 -23.483 1.00 90.56 633 ASP A N 1
ATOM 4543 C CA . ASP A 1 633 ? -41.738 5.796 -23.348 1.00 90.56 633 ASP A CA 1
ATOM 4544 C C . ASP A 1 633 ? -41.435 4.532 -24.179 1.00 90.56 633 ASP A C 1
ATOM 4546 O O . ASP A 1 633 ? -40.317 4.377 -24.654 1.00 90.56 633 ASP A O 1
ATOM 4550 N N . ASN A 1 634 ? -42.396 3.613 -24.348 1.00 90.62 634 ASN A N 1
ATOM 4551 C CA . ASN A 1 634 ? -42.203 2.355 -25.085 1.00 90.62 634 ASN A CA 1
ATOM 4552 C C . ASN A 1 634 ? -42.617 2.381 -26.571 1.00 90.62 634 ASN A C 1
ATOM 4554 O O . ASN A 1 634 ? -42.605 1.336 -27.230 1.00 90.62 634 ASN A O 1
ATOM 4558 N N . CYS A 1 635 ? -43.008 3.543 -27.097 1.00 90.94 635 CYS A N 1
ATOM 4559 C CA . CYS A 1 635 ? -43.430 3.756 -28.482 1.00 90.94 635 CYS A CA 1
ATOM 4560 C C . CYS A 1 635 ? -44.553 2.811 -29.001 1.00 90.94 635 CYS A C 1
ATOM 4562 O O . CYS A 1 635 ? -44.710 2.646 -30.220 1.00 90.94 635 CYS A O 1
ATOM 4564 N N . ASP A 1 636 ? -45.370 2.184 -28.133 1.00 89.94 636 ASP A N 1
ATOM 4565 C CA . ASP A 1 636 ? -46.464 1.277 -28.546 1.00 89.94 636 ASP A CA 1
ATOM 4566 C C . ASP A 1 636 ? -47.727 2.014 -29.041 1.00 89.94 636 ASP A C 1
ATOM 4568 O O . ASP A 1 636 ? -48.596 1.422 -29.710 1.00 89.94 636 ASP A O 1
ATOM 4572 N N . GLY A 1 637 ? -47.796 3.330 -28.807 1.00 87.56 637 GLY A N 1
ATOM 4573 C CA . GLY A 1 637 ? -48.918 4.196 -29.167 1.00 87.56 637 GLY A CA 1
ATOM 4574 C C . GLY A 1 637 ? -49.940 4.392 -28.042 1.00 87.56 637 GLY A C 1
ATOM 4575 O O . GLY A 1 637 ? -51.025 4.953 -28.289 1.00 87.56 637 GLY A O 1
ATOM 4576 N N . ALA A 1 638 ? -49.647 3.903 -26.838 1.00 87.56 638 ALA A N 1
ATOM 4577 C CA . ALA A 1 638 ? -50.304 4.252 -25.588 1.00 87.56 638 ALA A CA 1
ATOM 4578 C C . ALA A 1 638 ? -49.401 5.170 -24.742 1.00 87.56 638 ALA A C 1
ATOM 4580 O O . ALA A 1 638 ? -48.230 5.343 -25.011 1.00 87.56 638 ALA A O 1
ATOM 4581 N N . VAL A 1 639 ? -49.991 5.861 -23.768 1.00 86.19 639 VAL A N 1
ATOM 4582 C CA . VAL A 1 639 ? -49.255 6.755 -22.861 1.00 86.19 639 VAL A CA 1
ATOM 4583 C C . VAL A 1 639 ? -49.604 6.324 -21.445 1.00 86.19 639 VAL A C 1
ATOM 4585 O O . VAL A 1 639 ? -50.800 6.228 -21.120 1.00 86.19 639 VAL A O 1
ATOM 4588 N N . ASP A 1 640 ? -48.584 6.082 -20.625 1.00 82.25 640 ASP A N 1
ATOM 4589 C CA . ASP A 1 640 ? -48.663 5.640 -19.233 1.00 82.25 640 ASP A CA 1
ATOM 4590 C C . ASP A 1 640 ? -49.432 4.302 -19.027 1.00 82.25 640 ASP A C 1
ATOM 4592 O O . ASP A 1 640 ? -50.113 4.119 -17.998 1.00 82.25 640 ASP A O 1
ATOM 4596 N N . GLU A 1 641 ? -49.428 3.343 -19.968 1.00 81.56 641 GLU A N 1
ATOM 4597 C CA . GLU A 1 641 ? -50.162 2.088 -19.749 1.00 81.56 641 GLU A CA 1
ATOM 4598 C C . GLU A 1 641 ? -49.488 1.169 -18.716 1.00 81.56 641 GLU A C 1
ATOM 4600 O O . GLU A 1 641 ? -48.279 1.038 -18.589 1.00 81.56 641 GLU A O 1
ATOM 4605 N N . GLY A 1 642 ? -50.312 0.528 -17.884 1.00 71.12 642 GLY A N 1
ATOM 4606 C CA . GLY A 1 642 ? -49.818 -0.223 -16.727 1.00 71.12 642 GLY A CA 1
ATOM 4607 C C . GLY A 1 642 ? -49.655 0.603 -15.442 1.00 71.12 642 GLY A C 1
ATOM 4608 O O . GLY A 1 642 ? -49.542 -0.010 -14.378 1.00 71.12 642 GLY A O 1
ATOM 4609 N N . CYS A 1 643 ? -49.801 1.938 -15.474 1.00 73.31 643 CYS A N 1
ATOM 4610 C CA . CYS A 1 643 ? -49.819 2.831 -14.294 1.00 73.31 643 CYS A CA 1
ATOM 4611 C C . CYS A 1 643 ? -51.052 2.668 -13.352 1.00 73.31 643 CYS A C 1
ATOM 4613 O O . CYS A 1 643 ? -51.474 3.595 -12.655 1.00 73.31 643 CYS A O 1
ATOM 4615 N N . ASP A 1 644 ? -51.634 1.468 -13.269 1.00 60.97 644 ASP A N 1
ATOM 4616 C CA . ASP A 1 644 ? -52.871 1.134 -12.546 1.00 60.97 644 ASP A CA 1
ATOM 4617 C C . ASP A 1 644 ? -52.581 0.564 -11.124 1.00 60.97 644 ASP A C 1
ATOM 4619 O O . ASP A 1 644 ? -52.995 -0.549 -10.777 1.00 60.97 644 ASP A O 1
ATOM 4623 N N . GLY A 1 645 ? -51.849 1.304 -10.263 1.00 52.03 645 GLY A N 1
ATOM 4624 C CA . GLY A 1 645 ? -51.435 0.765 -8.946 1.00 52.03 645 GLY A CA 1
ATOM 4625 C C . GLY A 1 645 ? -50.787 1.677 -7.879 1.00 52.03 645 GLY A C 1
ATOM 4626 O O . GLY A 1 645 ? -49.615 1.522 -7.573 1.00 52.03 645 GLY A O 1
ATOM 4627 N N . ASP A 1 646 ? -51.599 2.480 -7.179 1.00 44.22 646 ASP A N 1
ATOM 4628 C CA . ASP A 1 646 ? -51.450 2.843 -5.742 1.00 44.22 646 ASP A CA 1
ATOM 4629 C C . ASP A 1 646 ? -50.247 3.713 -5.241 1.00 44.22 646 ASP A C 1
ATOM 4631 O O . ASP A 1 646 ? -49.402 3.280 -4.466 1.00 44.22 646 ASP A O 1
ATOM 4635 N N . THR A 1 647 ? -50.349 5.032 -5.461 1.00 48.12 647 THR A N 1
ATOM 4636 C CA . THR A 1 647 ? -49.996 6.137 -4.516 1.00 48.12 647 THR A CA 1
ATOM 4637 C C . THR A 1 647 ? -48.541 6.501 -4.117 1.00 48.12 647 THR A C 1
ATOM 4639 O O . THR A 1 647 ? -47.786 5.706 -3.576 1.00 48.12 647 THR A O 1
ATOM 4642 N N . ALA A 1 648 ? -48.316 7.832 -4.121 1.00 42.00 648 ALA A N 1
ATOM 4643 C CA . ALA A 1 648 ? -47.239 8.635 -3.499 1.00 42.00 648 ALA A CA 1
ATOM 4644 C C . ALA A 1 648 ? -45.885 8.682 -4.250 1.00 42.00 648 ALA A C 1
ATOM 4646 O O . ALA A 1 648 ? -45.271 7.662 -4.508 1.00 42.00 648 ALA A O 1
ATOM 4647 N N . SER A 1 649 ? -45.327 9.857 -4.571 1.00 40.78 649 SER A N 1
ATOM 4648 C CA . SER A 1 649 ? -45.357 11.119 -3.801 1.00 40.78 649 SER A CA 1
ATOM 4649 C C . SER A 1 649 ? -45.696 12.376 -4.616 1.00 40.78 649 SER A C 1
ATOM 4651 O O . SER A 1 649 ? -45.680 12.374 -5.837 1.00 40.78 649 SER A O 1
ATOM 4653 N N . ALA A 1 650 ? -46.025 13.463 -3.913 1.00 39.88 650 ALA A N 1
ATOM 4654 C CA . ALA A 1 650 ? -46.414 14.743 -4.503 1.00 39.88 650 ALA A CA 1
ATOM 4655 C C . ALA A 1 650 ? -45.227 15.695 -4.734 1.00 39.88 650 ALA A C 1
ATOM 4657 O O . ALA A 1 650 ? -44.399 15.843 -3.836 1.00 39.88 650 ALA A O 1
ATOM 4658 N N . ASP A 1 651 ? -45.276 16.480 -5.817 1.00 38.28 651 ASP A N 1
ATOM 4659 C CA . ASP A 1 651 ? -44.841 17.885 -5.785 1.00 38.28 651 ASP A CA 1
ATOM 4660 C C . ASP A 1 651 ? -46.087 18.802 -5.804 1.00 38.28 651 ASP A C 1
ATOM 4662 O O . ASP A 1 651 ? -46.861 18.791 -6.766 1.00 38.28 651 ASP A O 1
ATOM 4666 N N . PRO A 1 652 ? -46.346 19.572 -4.732 1.00 47.31 652 PRO A N 1
ATOM 4667 C CA . PRO A 1 652 ? -47.439 20.528 -4.676 1.00 47.31 652 PRO A CA 1
ATOM 4668 C C . PRO A 1 652 ? -47.011 21.929 -5.154 1.00 47.31 652 PRO A C 1
ATOM 4670 O O . PRO A 1 652 ? -46.764 22.822 -4.336 1.00 47.31 652 PRO A O 1
ATOM 4673 N N . SER A 1 653 ? -47.053 22.193 -6.465 1.00 45.91 653 SER A N 1
ATOM 4674 C CA . SER A 1 653 ? -47.106 23.579 -6.958 1.00 45.91 653 SER A CA 1
ATOM 4675 C C . SER A 1 653 ? -47.997 23.777 -8.193 1.00 45.91 653 SER A C 1
ATOM 4677 O O . SER A 1 653 ? -48.047 22.937 -9.085 1.00 45.91 653 SER A O 1
ATOM 4679 N N . LYS A 1 654 ? -48.661 24.946 -8.251 1.00 41.03 654 LYS A N 1
ATOM 4680 C CA . LYS A 1 654 ? -49.505 25.464 -9.358 1.00 41.03 654 LYS A CA 1
ATOM 4681 C C . LYS A 1 654 ? -50.963 24.996 -9.389 1.00 41.03 654 LYS A C 1
ATOM 4683 O O . LYS A 1 654 ? -51.572 24.761 -10.432 1.00 41.03 654 LYS A O 1
ATOM 4688 N N . ASP A 1 655 ? -51.588 25.089 -8.226 1.00 43.28 655 ASP A N 1
ATOM 4689 C CA . ASP A 1 655 ? -52.944 25.615 -8.136 1.00 43.28 655 ASP A CA 1
ATOM 4690 C C . ASP A 1 655 ? -53.110 26.963 -8.885 1.00 43.28 655 ASP A C 1
ATOM 4692 O O . ASP A 1 655 ? -52.277 27.860 -8.773 1.00 43.28 655 ASP A O 1
ATOM 4696 N N . GLY A 1 656 ? -54.242 27.147 -9.584 1.00 34.12 656 GLY A N 1
ATOM 4697 C CA . GLY A 1 656 ? -54.820 28.491 -9.756 1.00 34.12 656 GLY A CA 1
ATOM 4698 C C . GLY A 1 656 ? -55.078 29.049 -11.165 1.00 34.12 656 GLY A C 1
ATOM 4699 O O . GLY A 1 656 ? -54.542 30.097 -11.491 1.00 34.12 656 GLY A O 1
ATOM 4700 N N . ALA A 1 657 ? -56.050 28.464 -11.881 1.00 35.78 657 ALA A N 1
ATOM 4701 C CA . ALA A 1 657 ? -57.064 29.144 -12.722 1.00 35.78 657 ALA A CA 1
ATOM 4702 C C . ALA A 1 657 ? -56.652 30.095 -13.880 1.00 35.78 657 ALA A C 1
ATOM 4704 O O . ALA A 1 657 ? -55.979 31.097 -13.665 1.00 35.78 657 ALA A O 1
ATOM 4705 N N . GLY A 1 658 ? -57.284 29.955 -15.064 1.00 31.28 658 GLY A N 1
ATOM 4706 C CA . GLY A 1 658 ? -57.344 31.112 -15.979 1.00 31.28 658 GLY A CA 1
ATOM 4707 C C . GLY A 1 658 ? -57.731 30.971 -17.455 1.00 31.28 658 GLY A C 1
ATOM 4708 O O . GLY A 1 658 ? -57.027 31.536 -18.276 1.00 31.28 658 GLY A O 1
ATOM 4709 N N . ASP A 1 659 ? -58.905 30.409 -17.761 1.00 37.12 659 ASP A N 1
ATOM 4710 C CA . ASP A 1 659 ? -59.737 30.803 -18.926 1.00 37.12 659 ASP A CA 1
ATOM 4711 C C . ASP A 1 659 ? -59.270 30.473 -20.373 1.00 37.12 659 ASP A C 1
ATOM 4713 O O . ASP A 1 659 ? -58.116 30.205 -20.693 1.00 37.12 659 ASP A O 1
ATOM 4717 N N . CYS A 1 660 ? -60.259 30.452 -21.266 1.00 38.47 660 CYS A N 1
ATOM 4718 C CA . CYS A 1 660 ? -60.215 29.998 -22.651 1.00 38.47 660 CYS A CA 1
ATOM 4719 C C . CYS A 1 660 ? -59.619 31.045 -23.615 1.00 38.47 660 CYS A C 1
ATOM 4721 O O . CYS A 1 660 ? -59.936 32.230 -23.513 1.00 38.47 660 CYS A O 1
ATOM 4723 N N . GLY A 1 661 ? -58.908 30.614 -24.669 1.00 29.88 661 GLY A N 1
ATOM 4724 C CA . GLY A 1 661 ? -58.403 31.548 -25.688 1.00 29.88 661 GLY A CA 1
ATOM 4725 C C . GLY A 1 661 ? -58.028 30.940 -27.043 1.00 29.88 661 GLY A C 1
ATOM 4726 O O . GLY A 1 661 ? -56.854 30.769 -27.339 1.00 29.88 661 GLY A O 1
ATOM 4727 N N . CYS A 1 662 ? -59.007 30.689 -27.920 1.00 40.22 662 CYS A N 1
ATOM 4728 C CA . CYS A 1 662 ? -58.726 30.486 -29.349 1.00 40.22 662 CYS A CA 1
ATOM 4729 C C . CYS A 1 662 ? -58.351 31.820 -30.023 1.00 40.22 662 CYS A C 1
ATOM 4731 O O . CYS A 1 662 ? -59.106 32.787 -29.899 1.00 40.22 662 CYS A O 1
ATOM 4733 N N . GLY A 1 663 ? -57.288 31.859 -30.832 1.00 29.80 663 GLY A N 1
ATOM 4734 C CA . GLY A 1 663 ? -57.014 33.000 -31.718 1.00 29.80 663 GLY A CA 1
ATOM 4735 C C . GLY A 1 663 ? -55.589 33.032 -32.265 1.00 29.80 663 GLY A C 1
ATOM 4736 O O . GLY A 1 663 ? -54.685 33.487 -31.579 1.00 29.80 663 GLY A O 1
ATOM 4737 N N . GLY A 1 664 ? -55.393 32.565 -33.501 1.00 37.88 664 GLY A N 1
ATOM 4738 C CA . GLY A 1 664 ? -54.075 32.543 -34.145 1.00 37.88 664 GLY A CA 1
ATOM 4739 C C . GLY A 1 664 ? -53.613 33.897 -34.700 1.00 37.88 664 GLY A C 1
ATOM 4740 O O . GLY A 1 664 ? -54.386 34.853 -34.785 1.00 37.88 664 GLY A O 1
ATOM 4741 N N . GLY A 1 665 ? -52.355 33.944 -35.146 1.00 30.33 665 GLY A N 1
ATOM 4742 C CA . GLY A 1 665 ? -51.789 35.107 -35.828 1.00 30.33 665 GLY A CA 1
ATOM 4743 C C . GLY A 1 665 ? -50.265 35.091 -35.949 1.00 30.33 665 GLY A C 1
ATOM 4744 O O . GLY A 1 665 ? -49.581 35.737 -35.164 1.00 30.33 665 GLY A O 1
ATOM 4745 N N . SER A 1 666 ? -49.739 34.446 -36.993 1.00 35.03 666 SER A N 1
ATOM 4746 C CA . SER A 1 666 ? -48.476 34.868 -37.627 1.00 35.03 666 SER A CA 1
ATOM 4747 C C . SER A 1 666 ? -48.627 36.311 -38.181 1.00 35.03 666 SER A C 1
ATOM 4749 O O . SER A 1 666 ? -49.771 36.771 -38.299 1.00 35.03 666 SER A O 1
ATOM 4751 N N . PRO A 1 667 ? -47.564 37.016 -38.641 1.00 60.34 667 PRO A N 1
ATOM 4752 C CA . PRO A 1 667 ? -46.181 36.555 -38.858 1.00 60.34 667 PRO A CA 1
ATOM 4753 C C . PRO A 1 667 ? -45.079 37.577 -38.446 1.00 60.34 667 PRO A C 1
ATOM 4755 O O . PRO A 1 667 ? -45.353 38.604 -37.830 1.00 60.34 667 PRO A O 1
ATOM 4758 N N . VAL A 1 668 ? -43.863 37.324 -38.960 1.00 33.78 668 VAL A N 1
ATOM 4759 C CA . VAL A 1 668 ? -42.774 38.265 -39.331 1.00 33.78 668 VAL A CA 1
ATOM 4760 C C . VAL A 1 668 ? -41.536 38.287 -38.418 1.00 33.78 668 VAL A C 1
ATOM 4762 O O . VAL A 1 668 ? -41.429 39.083 -37.495 1.00 33.78 668 VAL A O 1
ATOM 4765 N N . ALA A 1 669 ? -40.582 37.425 -38.788 1.00 33.78 669 ALA A N 1
ATOM 4766 C CA . ALA A 1 669 ? -39.174 37.702 -39.120 1.00 33.78 669 ALA A CA 1
ATOM 4767 C C . ALA A 1 669 ? -38.431 38.925 -38.530 1.00 33.78 669 ALA A C 1
ATOM 4769 O O . ALA A 1 669 ? -38.905 40.057 -38.594 1.00 33.78 669 ALA A O 1
ATOM 4770 N N . GLY A 1 670 ? -37.133 38.717 -38.256 1.00 30.62 670 GLY A N 1
ATOM 4771 C CA . GLY A 1 670 ? -36.118 39.671 -38.729 1.00 30.62 670 GLY A CA 1
ATOM 4772 C C . GLY A 1 670 ? -35.109 40.244 -37.727 1.00 30.62 670 GLY A C 1
ATOM 4773 O O . GLY A 1 670 ? -35.088 41.453 -37.550 1.00 30.62 670 GLY A O 1
ATOM 4774 N N . ALA A 1 671 ? -34.203 39.390 -37.236 1.00 35.16 671 ALA A N 1
ATOM 4775 C CA . ALA A 1 671 ? -32.743 39.608 -37.223 1.00 35.16 671 ALA A CA 1
ATOM 4776 C C . ALA A 1 671 ? -32.069 40.781 -36.440 1.00 35.16 671 ALA A C 1
ATOM 4778 O O . ALA A 1 671 ? -32.670 41.770 -36.038 1.00 35.16 671 ALA A O 1
ATOM 4779 N N . LEU A 1 672 ? -30.734 40.643 -36.347 1.00 30.81 672 LEU A N 1
ATOM 4780 C CA . LEU A 1 672 ? -29.667 41.585 -35.943 1.00 30.81 672 LEU A CA 1
ATOM 4781 C C . LEU A 1 672 ? -29.334 41.851 -34.448 1.00 30.81 672 LEU A C 1
ATOM 4783 O O . LEU A 1 672 ? -29.931 42.694 -33.788 1.00 30.81 672 LEU A O 1
ATOM 4787 N N . ILE A 1 673 ? -28.204 41.249 -34.032 1.00 39.41 673 ILE A N 1
ATOM 4788 C CA . ILE A 1 673 ? -26.938 41.884 -33.566 1.00 39.41 673 ILE A CA 1
ATOM 4789 C C . ILE A 1 673 ? -26.979 42.947 -32.442 1.00 39.41 673 ILE A C 1
ATOM 4791 O O . ILE A 1 673 ? -27.440 44.062 -32.662 1.00 39.41 673 ILE A O 1
ATOM 4795 N N . LEU A 1 674 ? -26.258 42.666 -31.338 1.00 30.27 674 LEU A N 1
ATOM 4796 C CA . LEU A 1 674 ? -25.339 43.563 -30.579 1.00 30.27 674 LEU A CA 1
ATOM 4797 C C . LEU A 1 674 ? -24.743 42.755 -29.390 1.00 30.27 674 LEU A C 1
ATOM 4799 O O . LEU A 1 674 ? -25.470 42.455 -28.454 1.00 30.27 674 LEU A O 1
ATOM 4803 N N . ALA A 1 675 ? -23.532 42.183 -29.437 1.00 35.34 675 ALA A N 1
ATOM 4804 C CA . ALA A 1 675 ? -22.178 42.773 -29.418 1.00 35.34 675 ALA A CA 1
ATOM 4805 C C . ALA A 1 675 ? -21.661 43.261 -28.036 1.00 35.34 675 ALA A C 1
ATOM 4807 O O . ALA A 1 675 ? -22.331 44.039 -27.360 1.00 35.34 675 ALA A O 1
ATOM 4808 N N . SER A 1 676 ? -20.376 42.956 -27.760 1.00 37.19 676 SER A N 1
ATOM 4809 C CA . SER A 1 676 ? -19.466 43.441 -26.679 1.00 37.19 676 SER A CA 1
ATOM 4810 C C . SER A 1 676 ? -19.342 42.563 -25.413 1.00 37.19 676 SER A C 1
ATOM 4812 O O . SER A 1 676 ? -20.358 42.093 -24.926 1.00 37.19 676 SER A O 1
ATOM 4814 N N . ALA A 1 677 ? -18.185 42.407 -24.737 1.00 38.22 677 ALA A N 1
ATOM 4815 C CA . ALA A 1 677 ? -16.752 42.584 -25.073 1.00 38.22 677 ALA A CA 1
ATOM 4816 C C . ALA A 1 677 ? -15.852 42.140 -23.870 1.00 38.22 677 ALA A C 1
ATOM 4818 O O . ALA A 1 677 ? -16.366 41.968 -22.770 1.00 38.22 677 ALA A O 1
ATOM 4819 N N . LEU A 1 678 ? -14.518 42.136 -24.072 1.00 34.66 678 LEU A N 1
ATOM 4820 C CA . LEU A 1 678 ? -13.391 41.984 -23.108 1.00 34.66 678 LEU A CA 1
ATOM 4821 C C . LEU A 1 678 ? -13.031 40.559 -22.607 1.00 34.66 678 LEU A C 1
ATOM 4823 O O . LEU A 1 678 ? -13.921 39.759 -22.375 1.00 34.66 678 LEU A O 1
ATOM 4827 N N . ALA A 1 679 ? -11.771 40.228 -22.253 1.00 38.66 679 ALA A N 1
ATOM 4828 C CA . ALA A 1 679 ? -10.433 40.538 -22.821 1.00 38.66 679 ALA A CA 1
ATOM 4829 C C . ALA A 1 679 ? -9.290 39.977 -21.929 1.00 38.66 679 ALA A C 1
ATOM 4831 O O . ALA A 1 679 ? -9.226 40.336 -20.759 1.00 38.66 679 ALA A O 1
ATOM 4832 N N . MET A 1 680 ? -8.299 39.305 -22.548 1.00 39.38 680 MET A N 1
ATOM 4833 C CA . MET A 1 680 ? -6.918 39.047 -22.049 1.00 39.38 680 MET A CA 1
ATOM 4834 C C . MET A 1 680 ? -6.771 38.098 -20.822 1.00 39.38 680 MET A C 1
ATOM 4836 O O . MET A 1 680 ? -7.653 38.020 -19.985 1.00 39.38 680 MET A O 1
ATOM 4840 N N . ALA A 1 681 ? -5.678 37.330 -20.659 1.00 34.28 681 ALA A N 1
ATOM 4841 C CA . ALA A 1 681 ? -4.318 37.535 -21.182 1.00 34.28 681 ALA A CA 1
ATOM 4842 C C . ALA A 1 681 ? -3.520 36.249 -21.541 1.00 34.28 681 ALA A C 1
ATOM 4844 O O . ALA A 1 681 ? -3.591 35.234 -20.862 1.00 34.28 681 ALA A O 1
ATOM 4845 N N . ARG A 1 682 ? -2.660 36.370 -22.568 1.00 49.91 682 ARG A N 1
ATOM 4846 C CA . ARG A 1 682 ? -1.405 35.600 -22.784 1.00 49.91 682 ARG A CA 1
ATOM 4847 C C . ARG A 1 682 ? -0.281 36.265 -21.937 1.00 49.91 682 ARG A C 1
ATOM 4849 O O . ARG A 1 682 ? -0.458 37.408 -21.529 1.00 49.91 682 ARG A O 1
ATOM 4856 N N . ARG A 1 683 ? 0.912 35.706 -21.678 1.00 44.78 683 ARG A N 1
ATOM 4857 C CA . ARG A 1 683 ? 1.722 34.680 -22.374 1.00 44.78 683 ARG A CA 1
ATOM 4858 C C . ARG A 1 683 ? 2.815 34.136 -21.425 1.00 44.78 683 ARG A C 1
ATOM 4860 O O . ARG A 1 683 ? 3.121 34.794 -20.436 1.00 44.78 683 ARG A O 1
ATOM 4867 N N . ARG A 1 684 ? 3.460 33.023 -21.808 1.00 47.84 684 ARG A N 1
ATOM 4868 C CA . ARG A 1 684 ? 4.705 32.496 -21.206 1.00 47.84 684 ARG A CA 1
ATOM 4869 C C . ARG A 1 684 ? 5.779 33.574 -20.986 1.00 47.84 684 ARG A C 1
ATOM 4871 O O . ARG A 1 684 ? 5.999 34.416 -21.865 1.00 47.84 684 ARG A O 1
ATOM 4878 N N . ARG A 1 685 ? 6.528 33.417 -19.897 1.00 44.53 685 ARG A N 1
ATOM 4879 C CA . ARG A 1 685 ? 7.988 33.509 -19.907 1.00 44.53 685 ARG A CA 1
ATOM 4880 C C . ARG A 1 685 ? 8.548 32.292 -19.186 1.00 44.53 685 ARG A C 1
ATOM 4882 O O . ARG A 1 685 ? 7.796 31.784 -18.329 1.00 44.53 685 ARG A O 1
#

Radius of gyration: 61.71 Å; Cα contacts (8 Å, |Δi|>4): 1395; chains: 1; bounding box: 125×65×166 Å

Secondary structure (DSSP, 8-state):
---------S------EEEEE-S-SS-HHHHHHHHTT--EEEE-TTTHHHHHHHS--SEEEEEESS-PPSSSHHHHHHHHHTTT-EEEEEETT-TT-HHHHHHTTEEEEEE-SS---BEESSSSSGGGTSSS----B--B-----S--BEEEEE-TT-EEEEESSSS--TT-EEEEEETTTTEEEESB-GGGB---SS-SSS-HHHHHHHHHHHHHHHTTS-SS-SSPPBSSTTT---BS-TT-TTSSTTS---TTSS--SS-SSS----SSSSSPPBTTTTSSBS-TT-TTSSTT----TTSS--SS-SSS----SS-SS--BTTTTSSBS-TT-TTSSTT----SSS--SS-SS-SSTTSTTS-SSSSS--TTTT-S-TTSTT-STT----TTS--SS-SS-SSTTTTTS-TTSSS--GGGT-S-TT-TTSSTT----TTSSS-TTSSS--------SSSSS--TTTT-SSTT-TT-STTPPP-TTTS-SSSSS-SSTTSTTS-SSSSS--TTTT-S-TTSTT-STTPPP-TTSS-SS-SS--STTSTTS-SSSSS--GGGT-S-TT-TTSSTT----SSSS-SSSSS-SSTTSTT--SS-SS--TTTT-S-TTSTT-STT----SSSS-TT-SS-SSTT--S----------------------------------------